Protein 1XQR (pdb70)

CATH classification: 1.25.10.10

Secondary structure (DSSP, 8-state):
---HHHHH--HHHHHHH----S--HHHHHHHHHHHHHHHHHHHHHHT--HHHHHHHTT--HIIIIITT-SSHHHHHHHHHHHHHHHTT-HHHHHHHHHTTHHHHHHHHHHH-S-HHHHHHHHHHHHHHHTT-HHHHHHHHHTTHHHH-----S-HHHHHHHHHHHHHHHHH-GGGHHHHH---HHHHHHHTS--STHHHHHHHHHHHHHTT-HHHHHHHH-GGG-HHHHHHHHHHHHTT-GGGHHHHHHHHHHHHHH--/---HHHHH--HHHHHHH----S--HHHHHHHHHHHHHHHHHHHHHHT--HHHHHHHTT--HIIIIITT-SSHHHHHHHHHHHHHHHTT-HHHHHHHHHTTHHHHHHHHHHH-S-HHHHHHHHHHHHHHHTT-HHHHHHHHHTTHHHH-----S-HHHHHHHHHHHHHHHHH-GGGHHHHH---HHHHHHHTS---THHHHHHHHHHHHHTT-HHHHHHHH-GGG-HHHHHHHHHHHHTT-GGGHHHHHHHHHHHHHHH-

B-factor: mean 32.52, std 9.52, range [18.49, 76.4]

Radius of gyration: 27.85 Å; Cα contacts (8 Å, |Δi|>4): 616; chains: 2; bounding box: 48×61×84 Å

InterPro domains:
  IPR011989 Armadillo-like helical [G3DSA:1.25.10.10] (84-359)
  IPR013918 Nucleotide exchange factor Fes1 [PF08609] (45-139)
  IPR016024 Armadillo-type fold [SSF48371] (91-350)
  IPR050693 SIL1/FES1/HPBP1 [PTHR19316] (40-348)

Organism: Homo sapiens (NCBI:txid9606)

Sequence (518 aa):
RGQRGEVEQKSCLRVLSQPPPTAGEAEQAADQQEREGALELLADLCENDNAADFCQLSGHLLVGRYLEAGAAGLRWRAAQLIGTCSQNVAAIQEQVLGLGALRKLLRLLDRDACDTVRVKALFAISCLVREQEAGLLQFLRLDGFSVLRAQQQVQKLKVKSAFLLQNLLVGHPEHKGTLCSGVQQLVALVRTEHSPFHEHVLGALCSLVTDFPQGVRECREPELGLEELLRHRCQLLQQHEEYQEELEFCEKLLQTCFSRGQRGEVEQKSCLRVLSQPPPTAGEAEQAADQQEREGALELLADLCENDNAADFCQLSGHLLVGRYLEAGAAGLRWRAAQLIGTCSQNVAAIQEQVLGLGALRKLLRLLDRDACDTVRVKALFAISCLVREQEAGLLQFLRLDGFSVLRAQQQVQKLKVKSAFLLQNLLVGHPEHKGTLCSGVQQLVALVRTEHSPFHEHVLGALCSLVTDFPQGVRECREPELGLEELLRHRCQLLQQHEEYQEELEFCEKLLQTCFS

Solvent-accessible surface area: 24172 Å² total

Nearest PDB structures (foldseek):
  8y0p-assembly1_A  TM=7.579E-01  e=6.430E-05  Homo sapiens
  3ifq-assembly1_A  TM=7.515E-01  e=1.073E-04  Homo sapiens
  1g3j-assembly2_C  TM=7.248E-01  e=1.168E-04  Homo sapiens
  1g3j-assembly1_A  TM=7.384E-01  e=1.272E-04  Homo sapiens
  8ru3-assembly1_A  TM=6.349E-01  e=2.860E-04  Homo sapiens

Structure (mmCIF, N/CA/C/O backbone):
data_1XQR
#
_entry.id   1XQR
#
_cell.length_a   76.680
_cell.length_b   84.286
_cell.length_c   89.945
_cell.angle_alpha   90.00
_cell.angle_beta   96.00
_cell.angle_gamma   90.00
#
_symmetry.space_group_name_H-M   'C 1 2 1'
#
loop_
_entity.id
_entity.type
_entity.pdbx_description
1 polymer 'HspBP1 protein'
2 water water
#
loop_
_atom_site.group_PDB
_atom_site.id
_atom_site.type_symbol
_atom_site.label_atom_id
_atom_site.label_alt_id
_atom_site.label_comp_id
_atom_site.label_asym_id
_atom_site.label_entity_id
_atom_site.label_seq_id
_atom_site.pdbx_PDB_ins_code
_atom_site.Cartn_x
_atom_site.Cartn_y
_atom_site.Cartn_z
_atom_site.occupancy
_atom_site.B_iso_or_equiv
_atom_site.auth_seq_id
_atom_site.auth_comp_id
_atom_site.auth_asym_id
_atom_site.auth_atom_id
_atom_site.pdbx_PDB_model_num
ATOM 9 N N . ARG A 1 21 ? 38.862 10.974 -58.697 1.00 54.42 84 ARG A N 1
ATOM 10 C CA . ARG A 1 21 ? 39.578 10.402 -57.565 1.00 53.54 84 ARG A CA 1
ATOM 11 C C . ARG A 1 21 ? 38.937 9.154 -57.001 1.00 52.52 84 ARG A C 1
ATOM 12 O O . ARG A 1 21 ? 39.625 8.340 -56.395 1.00 52.27 84 ARG A O 1
ATOM 14 N N . GLY A 1 22 ? 37.623 9.016 -57.171 1.00 51.30 85 GLY A N 1
ATOM 15 C CA . GLY A 1 22 ? 36.881 7.876 -56.653 1.00 50.29 85 GLY A CA 1
ATOM 16 C C . GLY A 1 22 ? 37.131 6.626 -57.493 1.00 49.47 85 GLY A C 1
ATOM 17 O O . GLY A 1 22 ? 37.637 6.707 -58.609 1.00 48.98 85 GLY A O 1
ATOM 18 N N . GLN A 1 23 ? 36.795 5.467 -56.936 1.00 48.68 86 GLN A N 1
ATOM 19 C CA . GLN A 1 23 ? 36.881 4.195 -57.656 1.00 48.36 86 GLN A CA 1
ATOM 20 C C . GLN A 1 23 ? 35.754 4.139 -58.689 1.00 46.71 86 GLN A C 1
ATOM 21 O O . GLN A 1 23 ? 34.781 4.870 -58.570 1.00 45.03 86 GLN A O 1
ATOM 27 N N . ARG A 1 24 ? 35.896 3.259 -59.685 1.00 45.31 87 ARG A N 1
ATOM 28 C CA . ARG A 1 24 ? 35.008 3.222 -60.853 1.00 43.95 87 ARG A CA 1
ATOM 29 C C . ARG A 1 24 ? 33.543 3.013 -60.472 1.00 42.27 87 ARG A C 1
ATOM 30 O O . ARG A 1 24 ? 32.667 3.686 -60.993 1.00 41.56 87 ARG A O 1
ATOM 32 N N . GLY A 1 25 ? 33.300 2.090 -59.544 1.00 40.18 88 GLY A N 1
ATOM 33 C CA . GLY A 1 25 ? 31.963 1.776 -59.054 1.00 38.51 88 GLY A CA 1
ATOM 34 C C . GLY A 1 25 ? 31.295 2.948 -58.318 1.00 36.60 88 GLY A C 1
ATOM 35 O O . GLY A 1 25 ? 30.082 3.140 -58.382 1.00 34.13 88 GLY A O 1
ATOM 36 N N . GLU A 1 26 ? 32.095 3.701 -57.587 1.00 34.35 89 GLU A N 1
ATOM 37 C CA . GLU A 1 26 ? 31.593 4.854 -56.863 1.00 33.14 89 GLU A CA 1
ATOM 38 C C . GLU A 1 26 ? 31.231 5.968 -57.848 1.00 31.82 89 GLU A C 1
ATOM 39 O O . GLU A 1 26 ? 30.191 6.603 -57.714 1.00 30.63 89 GLU A O 1
ATOM 45 N N . VAL A 1 27 ? 32.063 6.168 -58.868 1.00 30.99 90 VAL A N 1
ATOM 46 C CA . VAL A 1 27 ? 31.806 7.172 -59.881 1.00 30.10 90 VAL A CA 1
ATOM 47 C C . VAL A 1 27 ? 30.515 6.886 -60.648 1.00 30.07 90 VAL A C 1
ATOM 48 O O . VAL A 1 27 ? 29.708 7.790 -60.879 1.00 28.44 90 VAL A O 1
ATOM 52 N N . GLU A 1 28 ? 30.296 5.633 -61.022 1.00 29.76 91 GLU A N 1
ATOM 53 C CA . GLU A 1 28 ? 29.051 5.241 -61.705 1.00 29.69 91 GLU A CA 1
ATOM 54 C C . GLU A 1 28 ? 27.792 5.421 -60.864 1.00 28.99 91 GLU A C 1
ATOM 55 O O . GLU A 1 28 ? 26.743 5.800 -61.407 1.00 28.51 91 GLU A O 1
ATOM 61 N N . GLN A 1 29 ? 27.862 5.062 -59.568 1.00 27.50 92 GLN A N 1
ATOM 62 C CA . GLN A 1 29 ? 26.786 5.355 -58.660 1.00 26.74 92 GLN A CA 1
ATOM 63 C C . GLN A 1 29 ? 26.539 6.878 -58.705 1.00 26.43 92 GLN A C 1
ATOM 64 O O . GLN A 1 29 ? 25.418 7.321 -58.869 1.00 24.87 92 GLN A O 1
ATOM 78 N N . LYS A 1 31 ? 27.346 9.170 -60.877 1.00 24.46 94 LYS A N 1
ATOM 79 C CA . LYS A 1 31 ? 26.799 9.682 -62.112 1.00 25.77 94 LYS A CA 1
ATOM 80 C C . LYS A 1 31 ? 25.323 9.310 -62.251 1.00 24.34 94 LYS A C 1
ATOM 81 O O . LYS A 1 31 ? 24.537 10.117 -62.662 1.00 23.65 94 LYS A O 1
ATOM 87 N N . SER A 1 32 ? 24.948 8.093 -61.875 1.00 24.28 95 SER A N 1
ATOM 88 C CA . SER A 1 32 ? 23.542 7.660 -61.962 1.00 23.88 95 SER A CA 1
ATOM 89 C C . SER A 1 32 ? 22.660 8.470 -61.069 1.00 23.26 95 SER A C 1
ATOM 90 O O . SER A 1 32 ? 21.519 8.774 -61.417 1.00 22.91 95 SER A O 1
ATOM 93 N N . CYS A 1 33 ? 23.154 8.764 -59.866 1.00 23.25 96 CYS A N 1
ATOM 94 C CA . CYS A 1 33 ? 22.423 9.599 -58.934 1.00 22.96 96 CYS A CA 1
ATOM 95 C C . CYS A 1 33 ? 22.215 11.018 -59.498 1.00 23.15 96 CYS A C 1
ATOM 96 O O . CYS A 1 33 ? 21.111 11.573 -59.452 1.00 20.60 96 CYS A O 1
ATOM 99 N N . LEU A 1 34 ? 23.289 11.600 -60.031 1.00 23.61 97 LEU A N 1
ATOM 100 C CA . LEU A 1 34 ? 23.241 12.939 -60.643 1.00 25.06 97 LEU A CA 1
ATOM 101 C C . LEU A 1 34 ? 22.271 12.973 -61.818 1.00 25.88 97 LEU A C 1
ATOM 102 O O . LEU A 1 34 ? 21.558 13.956 -61.970 1.00 24.49 97 LEU A O 1
ATOM 107 N N . ARG A 1 35 ? 22.171 11.863 -62.565 1.00 26.61 98 ARG A N 1
ATOM 108 C CA . ARG A 1 35 ? 21.194 11.759 -63.666 1.00 27.85 98 ARG A CA 1
ATOM 109 C C . ARG A 1 35 ? 19.770 11.820 -63.135 1.00 27.06 98 ARG A C 1
ATOM 110 O O . ARG A 1 35 ? 18.955 12.540 -63.700 1.00 27.83 98 ARG A O 1
ATOM 118 N N . VAL A 1 36 ? 19.460 11.089 -62.066 1.00 26.33 99 VAL A N 1
ATOM 119 C CA . VAL A 1 36 ? 18.102 11.164 -61.484 1.00 25.72 99 VAL A CA 1
ATOM 120 C C . VAL A 1 36 ? 17.750 12.591 -61.053 1.00 25.47 99 VAL A C 1
ATOM 121 O O . VAL A 1 36 ? 16.668 13.100 -61.330 1.00 26.44 99 VAL A O 1
ATOM 125 N N . LEU A 1 37 ? 18.677 13.222 -60.372 1.00 24.91 100 LEU A N 1
ATOM 126 C CA . LEU A 1 37 ? 18.518 14.533 -59.785 1.00 25.01 100 LEU A CA 1
ATOM 127 C C . LEU A 1 37 ? 18.476 15.658 -60.802 1.00 26.64 100 LEU A C 1
ATOM 128 O O . LEU A 1 37 ? 17.889 16.712 -60.571 1.00 27.94 100 LEU A O 1
ATOM 133 N N . SER A 1 38 ? 19.117 15.425 -61.924 1.00 28.27 101 SER A N 1
ATOM 134 C CA . SER A 1 38 ? 19.165 16.352 -63.032 1.00 30.25 101 SER A CA 1
ATOM 135 C C . SER A 1 38 ? 17.872 16.304 -63.888 1.00 31.57 101 SER A C 1
ATOM 136 O O . SER A 1 38 ? 17.607 17.215 -64.617 1.00 32.21 101 SER A O 1
ATOM 139 N N . GLN A 1 39 ? 17.034 15.281 -63.762 1.00 33.90 102 GLN A N 1
ATOM 140 C CA . GLN A 1 39 ? 15.770 15.222 -64.530 1.00 35.47 102 GLN A CA 1
ATOM 141 C C . GLN A 1 39 ? 14.762 16.295 -64.138 1.00 38.13 102 GLN A C 1
ATOM 142 O O . GLN A 1 39 ? 14.710 16.669 -63.004 1.00 37.46 102 GLN A O 1
ATOM 148 N N . PRO A 1 40 ? 13.919 16.764 -65.058 1.00 42.44 103 PRO A N 1
ATOM 149 C CA . PRO A 1 40 ? 12.897 17.752 -64.694 1.00 45.58 103 PRO A CA 1
ATOM 150 C C . PRO A 1 40 ? 11.868 17.175 -63.735 1.00 48.84 103 PRO A C 1
ATOM 151 O O . PRO A 1 40 ? 11.612 15.975 -63.828 1.00 48.10 103 PRO A O 1
ATOM 163 N N . PRO A 1 42 ? 8.295 16.067 -62.757 1.00 63.11 105 PRO A N 1
ATOM 164 C CA . PRO A 1 42 ? 7.299 15.534 -63.705 1.00 65.42 105 PRO A CA 1
ATOM 165 C C . PRO A 1 42 ? 6.350 16.652 -64.223 1.00 67.86 105 PRO A C 1
ATOM 166 O O . PRO A 1 42 ? 5.625 17.233 -63.393 1.00 67.90 105 PRO A O 1
ATOM 170 N N . PRO A 1 43 ? 6.368 16.948 -65.540 1.00 70.48 106 PRO A N 1
ATOM 171 C CA . PRO A 1 43 ? 5.801 18.215 -66.075 1.00 71.87 106 PRO A CA 1
ATOM 172 C C . PRO A 1 43 ? 4.326 18.460 -65.691 1.00 73.14 106 PRO A C 1
ATOM 173 O O . PRO A 1 43 ? 3.996 19.516 -65.132 1.00 73.22 106 PRO A O 1
ATOM 177 N N . THR A 1 44 ? 3.468 17.492 -66.027 1.00 74.54 107 THR A N 1
ATOM 178 C CA . THR A 1 44 ? 2.125 17.354 -65.455 1.00 75.36 107 THR A CA 1
ATOM 179 C C . THR A 1 44 ? 2.080 15.977 -64.788 1.00 75.66 107 THR A C 1
ATOM 180 O O . THR A 1 44 ? 2.323 14.952 -65.445 1.00 75.87 107 THR A O 1
ATOM 184 N N . ALA A 1 45 ? 1.799 15.957 -63.486 1.00 75.84 108 ALA A N 1
ATOM 185 C CA . ALA A 1 45 ? 1.739 14.705 -62.733 1.00 75.72 108 ALA A CA 1
ATOM 186 C C . ALA A 1 45 ? 0.563 14.673 -61.763 1.00 75.39 108 ALA A C 1
ATOM 187 O O . ALA A 1 45 ? 0.082 15.719 -61.320 1.00 75.52 108 ALA A O 1
ATOM 189 N N . GLY A 1 46 ? 0.110 13.455 -61.456 1.00 74.73 109 GLY A N 1
ATOM 190 C CA . GLY A 1 46 ? -0.828 13.206 -60.378 1.00 74.11 109 GLY A CA 1
ATOM 191 C C . GLY A 1 46 ? -0.097 12.930 -59.072 1.00 73.53 109 GLY A C 1
ATOM 192 O O . GLY A 1 46 ? 1.114 13.164 -58.961 1.00 73.71 109 GLY A O 1
ATOM 193 N N . GLU A 1 47 ? -0.835 12.414 -58.089 1.00 72.47 110 GLU A N 1
ATOM 194 C CA . GLU A 1 47 ? -0.315 12.210 -56.733 1.00 71.47 110 GLU A CA 1
ATOM 195 C C . GLU A 1 47 ? 0.703 11.059 -56.623 1.00 69.97 110 GLU A C 1
ATOM 196 O O . GLU A 1 47 ? 1.760 11.219 -55.999 1.00 70.29 110 GLU A O 1
ATOM 202 N N . ALA A 1 48 ? 0.395 9.913 -57.227 1.00 67.66 111 ALA A N 1
ATOM 203 C CA . ALA A 1 48 ? 1.228 8.718 -57.075 1.00 65.76 111 ALA A CA 1
ATOM 204 C C . ALA A 1 48 ? 2.594 8.873 -57.741 1.00 63.66 111 ALA A C 1
ATOM 205 O O . ALA A 1 48 ? 3.580 8.334 -57.250 1.00 63.22 111 ALA A O 1
ATOM 207 N N . GLU A 1 49 ? 2.627 9.590 -58.864 1.00 61.36 112 GLU A N 1
ATOM 208 C CA . GLU A 1 49 ? 3.852 9.805 -59.645 1.00 59.70 112 GLU A CA 1
ATOM 209 C C . GLU A 1 49 ? 4.755 10.913 -59.072 1.00 57.42 112 GLU A C 1
ATOM 210 O O . GLU A 1 49 ? 5.954 10.870 -59.255 1.00 56.92 112 GLU A O 1
ATOM 212 N N . GLN A 1 50 ? 4.171 11.915 -58.430 1.00 55.05 113 GLN A N 1
ATOM 213 C CA . GLN A 1 50 ? 4.946 12.932 -57.712 1.00 53.65 113 GLN A CA 1
ATOM 214 C C . GLN A 1 50 ? 5.686 12.261 -56.542 1.00 50.75 113 GLN A C 1
ATOM 215 O O . GLN A 1 50 ? 6.901 12.353 -56.450 1.00 50.17 113 GLN A O 1
ATOM 221 N N . ALA A 1 51 ? 4.947 11.571 -55.681 1.00 47.77 114 ALA A N 1
ATOM 222 C CA . ALA A 1 51 ? 5.514 10.859 -54.550 1.00 45.73 114 ALA A CA 1
ATOM 223 C C . ALA A 1 51 ? 6.613 9.894 -54.976 1.00 43.68 114 ALA A C 1
ATOM 224 O O . ALA A 1 51 ? 7.692 9.888 -54.408 1.00 43.19 114 ALA A O 1
ATOM 226 N N . ALA A 1 52 ? 6.340 9.067 -55.970 1.00 40.80 115 ALA A N 1
ATOM 227 C CA . ALA A 1 52 ? 7.322 8.091 -56.424 1.00 39.10 115 ALA A CA 1
ATOM 228 C C . ALA A 1 52 ? 8.592 8.775 -56.921 1.00 36.43 115 ALA A C 1
ATOM 229 O O . ALA A 1 52 ? 9.681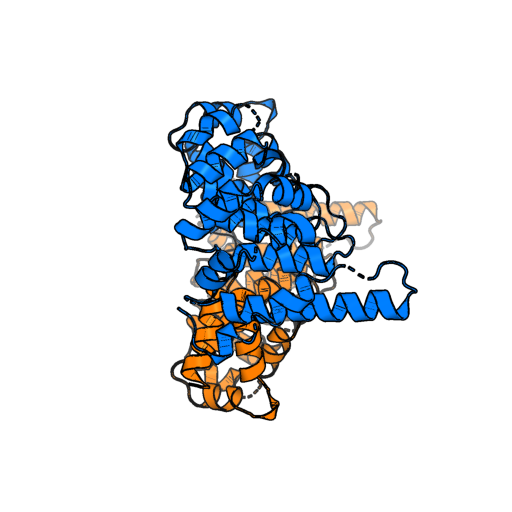 8.392 -56.544 1.00 35.03 115 ALA A O 1
ATOM 231 N N . ASP A 1 53 ? 8.433 9.806 -57.741 1.00 33.98 116 ASP A N 1
ATOM 232 C CA . ASP A 1 53 ? 9.553 10.646 -58.214 1.00 32.71 116 ASP A CA 1
ATOM 233 C C . ASP A 1 53 ? 10.391 11.302 -57.089 1.00 31.00 116 ASP A C 1
ATOM 234 O O . ASP A 1 53 ? 11.634 11.428 -57.167 1.00 30.48 116 ASP A O 1
ATOM 239 N N . GLN A 1 54 ? 9.710 11.738 -56.059 1.00 29.97 117 GLN A N 1
ATOM 240 C CA . GLN A 1 54 ? 10.333 12.378 -54.920 1.00 29.85 117 GLN A CA 1
ATOM 241 C C . GLN A 1 54 ? 11.183 11.386 -54.159 1.00 29.49 117 GLN A C 1
ATOM 242 O O . GLN A 1 54 ? 12.305 11.689 -53.800 1.00 27.81 117 GLN A O 1
ATOM 248 N N . GLN A 1 55 ? 10.633 10.200 -53.933 1.00 30.04 118 GLN A N 1
ATOM 249 C CA . GLN A 1 55 ? 11.353 9.090 -53.328 1.00 31.32 118 GLN A CA 1
ATOM 250 C C . GLN A 1 55 ? 12.629 8.760 -54.081 1.00 30.42 118 GLN A C 1
ATOM 251 O O . GLN A 1 55 ? 13.648 8.477 -53.443 1.00 29.61 118 GLN A O 1
ATOM 257 N N . GLU A 1 56 ? 12.576 8.804 -55.414 1.00 29.56 119 GLU A N 1
ATOM 258 C CA . GLU A 1 56 ? 13.718 8.412 -56.260 1.00 29.42 119 GLU A CA 1
ATOM 259 C C . GLU A 1 56 ? 14.820 9.432 -55.968 1.00 27.40 119 GLU A C 1
ATOM 260 O O . GLU A 1 56 ? 15.971 9.086 -55.835 1.00 25.84 119 GLU A O 1
ATOM 266 N N . ARG A 1 57 ? 14.435 10.708 -55.866 1.00 25.07 120 ARG A N 1
ATOM 267 C CA . ARG A 1 57 ? 15.374 11.798 -55.681 1.00 25.35 120 ARG A CA 1
ATOM 268 C C . ARG A 1 57 ? 15.950 11.795 -54.274 1.00 25.26 120 ARG A C 1
ATOM 269 O O . ARG A 1 57 ? 17.133 12.023 -54.081 1.00 25.56 120 ARG A O 1
ATOM 277 N N . GLU A 1 58 ? 15.111 11.560 -53.266 1.00 25.76 121 GLU A N 1
ATOM 278 C CA . GLU A 1 58 ? 15.552 11.396 -51.905 1.00 25.82 121 GLU A CA 1
ATOM 279 C C . GLU A 1 58 ? 16.575 10.272 -51.806 1.00 25.74 121 GLU A C 1
ATOM 280 O O . GLU A 1 58 ? 17.611 10.441 -51.198 1.00 25.39 121 GLU A O 1
ATOM 286 N N . GLY A 1 59 ? 16.310 9.152 -52.465 1.00 26.14 122 GLY A N 1
ATOM 287 C CA . GLY A 1 59 ? 17.231 8.038 -52.527 1.00 25.16 122 GLY A CA 1
ATOM 288 C C . GLY A 1 59 ? 18.520 8.405 -53.238 1.00 25.95 122 GLY A C 1
ATOM 289 O O . GLY A 1 59 ? 19.590 8.005 -52.776 1.00 26.59 122 GLY A O 1
ATOM 290 N N . ALA A 1 60 ? 18.483 9.192 -54.318 1.00 24.49 123 ALA A N 1
ATOM 291 C CA . ALA A 1 60 ? 19.751 9.577 -54.919 1.00 23.88 123 ALA A CA 1
ATOM 292 C C . ALA A 1 60 ? 20.549 10.481 -53.988 1.00 23.05 123 ALA A C 1
ATOM 293 O O . ALA A 1 60 ? 21.749 10.382 -53.903 1.00 22.43 123 ALA A O 1
ATOM 295 N N . LEU A 1 61 ? 19.882 11.355 -53.277 1.00 23.83 124 LEU A N 1
ATOM 296 C CA . LEU A 1 61 ? 20.581 12.247 -52.336 1.00 24.41 124 LEU A CA 1
ATOM 297 C C . LEU A 1 61 ? 21.312 11.478 -51.207 1.00 24.93 124 LEU A C 1
ATOM 298 O O . LEU A 1 61 ? 22.459 11.825 -50.818 1.00 24.68 124 LEU A O 1
ATOM 303 N N . GLU A 1 62 ? 20.684 10.424 -50.724 1.00 26.16 125 GLU A N 1
ATOM 304 C CA . GLU A 1 62 ? 21.254 9.623 -49.633 1.00 28.56 125 GLU A CA 1
ATOM 305 C C . GLU A 1 62 ? 22.463 8.829 -50.072 1.00 28.87 125 GLU A C 1
ATOM 306 O O . GLU A 1 62 ? 23.405 8.690 -49.298 1.00 28.83 125 GLU A O 1
ATOM 312 N N . LEU A 1 63 ? 22.434 8.346 -51.317 1.00 28.39 126 LEU A N 1
ATOM 313 C CA . LEU A 1 63 ? 23.501 7.529 -51.861 1.00 28.70 126 LEU A CA 1
ATOM 314 C C . LEU A 1 63 ? 24.712 8.417 -52.089 1.00 28.51 126 LEU A C 1
ATOM 315 O O . LEU A 1 63 ? 25.818 8.019 -51.784 1.00 28.08 126 LEU A O 1
ATOM 320 N N . LEU A 1 64 ? 24.491 9.631 -52.600 1.00 27.74 127 LEU A N 1
ATOM 321 C CA . LEU A 1 64 ? 25.558 10.589 -52.774 1.00 27.94 127 LEU A CA 1
ATOM 322 C C . LEU A 1 64 ? 26.158 10.980 -51.416 1.00 28.16 127 LEU A C 1
ATOM 323 O O . LEU A 1 64 ? 27.352 11.078 -51.316 1.00 28.38 127 LEU A O 1
ATOM 328 N N . ALA A 1 65 ? 25.350 11.196 -50.393 1.00 29.25 128 ALA A N 1
ATOM 329 C CA . ALA A 1 65 ? 25.885 11.486 -49.047 1.00 30.93 128 ALA A CA 1
ATOM 330 C C . ALA A 1 65 ? 26.748 10.350 -48.513 1.00 31.86 128 ALA A C 1
ATOM 331 O O . ALA A 1 65 ? 27.809 10.617 -47.981 1.00 34.14 128 ALA A O 1
ATOM 333 N N . ASP A 1 66 ? 26.308 9.107 -48.640 1.00 33.23 129 ASP A N 1
ATOM 334 C CA . ASP A 1 66 ? 27.126 7.947 -48.210 1.00 34.90 129 ASP A CA 1
ATOM 335 C C . ASP A 1 66 ? 28.506 8.035 -48.838 1.00 34.64 129 ASP A C 1
ATOM 336 O O . ASP A 1 66 ? 29.511 7.976 -48.137 1.00 35.93 129 ASP A O 1
ATOM 341 N N . LEU A 1 67 ? 28.532 8.249 -50.150 1.00 34.00 130 LEU A N 1
ATOM 342 C CA . LEU A 1 67 ? 29.771 8.448 -50.933 1.00 33.59 130 LEU A CA 1
ATOM 343 C C . LEU A 1 67 ? 30.600 9.708 -50.552 1.00 32.68 130 LEU A C 1
ATOM 344 O O . LEU A 1 67 ? 31.828 9.685 -50.472 1.00 30.97 130 LEU A O 1
ATOM 349 N N . CYS A 1 68 ? 29.920 10.810 -50.318 1.00 32.76 131 CYS A N 1
ATOM 350 C CA . CYS A 1 68 ? 30.595 12.083 -50.101 1.00 33.50 131 CYS A CA 1
ATOM 351 C C . CYS A 1 68 ? 31.165 12.248 -48.679 1.00 35.67 131 CYS A C 1
ATOM 352 O O . CYS A 1 68 ? 31.879 13.203 -48.422 1.00 35.67 131 CYS A O 1
ATOM 355 N N . GLU A 1 69 ? 30.872 11.311 -47.781 1.00 38.58 132 GLU A N 1
ATOM 356 C CA . GLU A 1 69 ? 31.574 11.220 -46.504 1.00 41.31 132 GLU A CA 1
ATOM 357 C C . GLU A 1 69 ? 33.080 11.131 -46.744 1.00 42.08 132 GLU A C 1
ATOM 358 O O . GLU A 1 69 ? 33.863 11.666 -45.961 1.00 42.13 132 GLU A O 1
ATOM 364 N N . ASN A 1 70 ? 33.462 10.453 -47.833 1.00 42.93 133 ASN A N 1
ATOM 365 C CA . ASN A 1 70 ? 34.860 10.369 -48.287 1.00 43.59 133 ASN A CA 1
ATOM 366 C C . ASN A 1 70 ? 35.302 11.572 -49.145 1.00 44.10 133 ASN A C 1
ATOM 367 O O . ASN A 1 70 ? 34.716 11.869 -50.176 1.00 42.47 133 ASN A O 1
ATOM 380 N N . ASP A 1 72 ? 37.660 12.256 -51.283 1.00 42.23 135 ASP A N 1
ATOM 381 C CA . ASP A 1 72 ? 37.884 12.056 -52.722 1.00 41.06 135 ASP A CA 1
ATOM 382 C C . ASP A 1 72 ? 36.579 12.139 -53.545 1.00 37.77 135 ASP A C 1
ATOM 383 O O . ASP A 1 72 ? 36.494 12.847 -54.527 1.00 37.00 135 ASP A O 1
ATOM 388 N N . ASN A 1 73 ? 35.561 11.441 -53.097 1.00 35.19 136 ASN A N 1
ATOM 389 C CA . ASN A 1 73 ? 34.290 11.421 -53.787 1.00 34.21 136 ASN A CA 1
ATOM 390 C C . ASN A 1 73 ? 33.623 12.789 -53.812 1.00 32.66 136 ASN A C 1
ATOM 391 O O . ASN A 1 73 ? 33.023 13.166 -54.797 1.00 31.70 136 ASN A O 1
ATOM 396 N N . ALA A 1 74 ? 33.778 13.530 -52.725 1.00 31.67 137 ALA A N 1
ATOM 397 C CA . ALA A 1 74 ? 33.131 14.816 -52.572 1.00 31.99 137 ALA A CA 1
ATOM 398 C C . ALA A 1 74 ? 33.724 15.758 -53.549 1.00 32.13 137 ALA A C 1
ATOM 399 O O . ALA A 1 74 ? 33.013 16.601 -54.089 1.00 31.65 137 ALA A O 1
ATOM 401 N N . ALA A 1 75 ? 35.032 15.622 -53.780 1.00 32.72 138 ALA A N 1
ATOM 402 C CA . ALA A 1 75 ? 35.713 16.442 -54.783 1.00 33.22 138 ALA A CA 1
ATOM 403 C C . ALA A 1 75 ? 35.229 16.088 -56.165 1.00 32.29 138 ALA A C 1
ATOM 404 O O . ALA A 1 75 ? 35.083 16.971 -56.986 1.00 32.64 138 ALA A O 1
ATOM 406 N N . ASP A 1 76 ? 34.973 14.807 -56.443 1.00 32.07 139 ASP A N 1
ATOM 407 C CA . ASP A 1 76 ? 34.406 14.436 -57.750 1.00 31.97 139 ASP A CA 1
ATOM 408 C C . ASP A 1 76 ? 33.026 15.047 -57.905 1.00 31.81 139 ASP A C 1
ATOM 409 O O . ASP A 1 76 ? 32.675 15.501 -58.972 1.00 31.68 139 ASP A O 1
ATOM 414 N N . PHE A 1 77 ? 32.227 14.962 -56.843 1.00 30.80 140 PHE A N 1
ATOM 415 C CA . PHE A 1 77 ? 30.891 15.536 -56.834 1.00 31.24 140 PHE A CA 1
ATOM 416 C C . PHE A 1 77 ? 30.942 16.977 -57.322 1.00 31.63 140 PHE A C 1
ATOM 417 O O . PHE A 1 77 ? 30.209 17.343 -58.223 1.00 30.49 140 PHE A O 1
ATOM 425 N N . CYS A 1 78 ? 31.865 17.762 -56.777 1.00 33.14 141 CYS A N 1
ATOM 426 C CA . CYS A 1 78 ? 32.003 19.171 -57.148 1.00 34.93 141 CYS A CA 1
ATOM 427 C C . CYS A 1 78 ? 32.391 19.309 -58.603 1.00 35.81 141 CYS A C 1
ATOM 428 O O . CYS A 1 78 ? 31.835 20.103 -59.345 1.00 36.38 141 CYS A O 1
ATOM 431 N N . GLN A 1 79 ? 33.315 18.470 -59.029 1.00 37.40 142 GLN A N 1
ATOM 432 C CA . GLN A 1 79 ? 33.768 18.478 -60.393 1.00 37.79 142 GLN A CA 1
ATOM 433 C C . GLN A 1 79 ? 32.682 18.126 -61.404 1.00 36.85 142 GLN A C 1
ATOM 434 O O . GLN A 1 79 ? 32.738 18.588 -62.544 1.00 36.96 142 GLN A O 1
ATOM 440 N N . LEU A 1 80 ? 31.681 17.343 -60.990 1.00 35.60 143 LEU A N 1
ATOM 441 C CA . LEU A 1 80 ? 30.564 16.987 -61.869 1.00 34.11 143 LEU A CA 1
ATOM 442 C C . LEU A 1 80 ? 29.435 18.049 -61.811 1.00 33.89 143 LEU A C 1
ATOM 443 O O . LEU A 1 80 ? 28.346 17.829 -62.329 1.00 33.87 143 LEU A O 1
ATOM 448 N N . SER A 1 81 ? 29.731 19.219 -61.237 1.00 33.55 144 SER A N 1
ATOM 449 C CA . SER A 1 81 ? 28.755 20.303 -61.008 1.00 33.15 144 SER A CA 1
ATOM 450 C C . SER A 1 81 ? 27.640 19.936 -60.027 1.00 31.96 144 SER A C 1
ATOM 451 O O . SER A 1 81 ? 26.604 20.514 -60.042 1.00 31.91 144 SER A O 1
ATOM 454 N N . GLY A 1 82 ? 27.859 18.975 -59.156 1.00 31.05 145 GLY A N 1
ATOM 455 C CA . GLY A 1 82 ? 26.830 18.596 -58.206 1.00 30.45 145 GLY A CA 1
ATOM 456 C C . GLY A 1 82 ? 26.440 19.673 -57.209 1.00 28.82 145 GLY A C 1
ATOM 457 O O . GLY A 1 82 ? 25.303 19.794 -56.853 1.00 26.97 145 GLY A O 1
ATOM 466 N N . HIS A 1 84 ? 26.417 22.820 -57.897 1.00 27.91 147 HIS A N 1
ATOM 467 C CA . HIS A 1 84 ? 25.631 23.717 -58.736 1.00 27.99 147 HIS A CA 1
ATOM 468 C C . HIS A 1 84 ? 24.177 23.301 -58.751 1.00 26.82 147 HIS A C 1
ATOM 469 O O . HIS A 1 84 ? 23.299 24.133 -58.646 1.00 25.55 147 HIS A O 1
ATOM 476 N N . LEU A 1 85 ? 23.940 21.994 -58.823 1.00 26.07 148 LEU A N 1
ATOM 477 C CA . LEU A 1 85 ? 22.584 21.459 -58.862 1.00 24.84 148 LEU A CA 1
ATOM 478 C C . LEU A 1 85 ? 21.895 21.568 -57.502 1.00 24.71 148 LEU A C 1
ATOM 479 O O . LEU A 1 85 ? 20.727 21.890 -57.436 1.00 23.80 148 LEU A O 1
ATOM 484 N N . LEU A 1 86 ? 22.619 21.273 -56.427 1.00 23.00 149 LEU A N 1
ATOM 485 C CA . LEU A 1 86 ? 22.095 21.333 -55.097 1.00 24.15 149 LEU A CA 1
ATOM 486 C C . LEU A 1 86 ? 21.696 22.784 -54.668 1.00 25.42 149 LEU A C 1
ATOM 487 O O . LEU A 1 86 ? 20.610 23.043 -54.152 1.00 26.36 149 LEU A O 1
ATOM 492 N N . VAL A 1 87 ? 22.554 23.751 -54.928 1.00 26.95 150 VAL A N 1
ATOM 493 C CA . VAL A 1 87 ? 22.284 25.147 -54.569 1.00 27.06 150 VAL A CA 1
ATOM 494 C C . VAL A 1 87 ? 21.224 25.724 -55.448 1.00 28.15 150 VAL A C 1
ATOM 495 O O . VAL A 1 87 ? 20.231 26.284 -54.982 1.00 29.05 150 VAL A O 1
ATOM 499 N N . GLY A 1 88 ? 21.397 25.511 -56.736 1.00 29.03 151 GLY A N 1
ATOM 500 C CA . GLY A 1 88 ? 20.484 26.019 -57.737 1.00 29.22 151 GLY A CA 1
ATOM 501 C C . GLY A 1 88 ? 19.069 25.517 -57.715 1.00 28.63 151 GLY A C 1
ATOM 502 O O . GLY A 1 88 ? 18.181 26.287 -58.028 1.00 28.00 151 GLY A O 1
ATOM 503 N N . ARG A 1 89 ? 18.843 24.255 -57.350 1.00 28.45 152 ARG A N 1
ATOM 504 C CA . ARG A 1 89 ? 17.521 23.650 -57.476 1.00 28.27 152 ARG A CA 1
ATOM 505 C C . ARG A 1 89 ? 16.958 23.071 -56.193 1.00 28.47 152 ARG A C 1
ATOM 506 O O . ARG A 1 89 ? 15.776 23.220 -55.908 1.00 28.18 152 ARG A O 1
ATOM 514 N N . TYR A 1 90 ? 17.777 22.342 -55.441 1.00 27.96 153 TYR A N 1
ATOM 515 C CA . TYR A 1 90 ? 17.254 21.490 -54.370 1.00 26.67 153 TYR A CA 1
ATOM 516 C C . TYR A 1 90 ? 17.053 22.187 -53.022 1.00 26.03 153 TYR A C 1
ATOM 517 O O . TYR A 1 90 ? 16.245 21.762 -52.233 1.00 24.79 153 TYR A O 1
ATOM 526 N N . LEU A 1 91 ? 17.791 23.254 -52.757 1.00 25.25 154 LEU A N 1
ATOM 527 C CA . LEU A 1 91 ? 17.592 24.014 -51.525 1.00 25.18 154 LEU A CA 1
ATOM 528 C C . LEU A 1 91 ? 16.243 24.733 -51.479 1.00 26.06 154 LEU A C 1
ATOM 529 O O . LEU A 1 91 ? 15.705 25.006 -50.417 1.00 27.04 154 LEU A O 1
ATOM 534 N N . GLU A 1 92 ? 15.678 24.998 -52.629 1.00 27.58 155 GLU A N 1
ATOM 535 C CA . GLU A 1 92 ? 14.377 25.606 -52.742 1.00 28.58 155 GLU A CA 1
ATOM 536 C C . GLU A 1 92 ? 13.343 24.648 -53.339 1.00 28.84 155 GLU A C 1
ATOM 537 O O . GLU A 1 92 ? 12.326 25.077 -53.812 1.00 28.65 155 GLU A O 1
ATOM 543 N N . ALA A 1 93 ? 13.604 23.345 -53.275 1.00 29.50 156 ALA A N 1
ATOM 544 C CA . ALA A 1 93 ? 12.652 22.333 -53.712 1.00 29.41 156 ALA A CA 1
ATOM 545 C C . ALA A 1 93 ? 11.370 22.468 -52.912 1.00 29.72 156 ALA A C 1
ATOM 546 O O . ALA A 1 93 ? 11.411 22.805 -51.740 1.00 30.13 156 ALA A O 1
ATOM 548 N N . GLY A 1 94 ? 10.234 22.185 -53.548 1.00 30.09 157 GLY A N 1
ATOM 549 C CA . GLY A 1 94 ? 8.944 22.143 -52.881 1.00 29.36 157 GLY A CA 1
ATOM 550 C C . GLY A 1 94 ? 8.849 21.187 -51.693 1.00 29.21 157 GLY A C 1
ATOM 551 O O . GLY A 1 94 ? 8.139 21.467 -50.721 1.00 29.92 157 GLY A O 1
ATOM 552 N N . ALA A 1 95 ? 9.536 20.054 -51.755 1.00 27.97 158 ALA A N 1
ATOM 553 C CA . ALA A 1 95 ? 9.462 19.053 -50.693 1.00 27.61 158 ALA A CA 1
ATOM 554 C C . ALA A 1 95 ? 10.605 19.176 -49.665 1.00 27.63 158 ALA A C 1
ATOM 555 O O . ALA A 1 95 ? 11.813 19.199 -50.019 1.00 27.47 158 ALA A O 1
ATOM 557 N N . ALA A 1 96 ? 10.190 19.157 -48.407 1.00 26.90 159 ALA A N 1
ATOM 558 C CA . ALA A 1 96 ? 11.042 19.249 -47.248 1.00 26.93 159 ALA A CA 1
ATOM 559 C C . ALA A 1 96 ? 12.080 18.142 -47.185 1.00 27.14 159 ALA A C 1
ATOM 560 O O . ALA A 1 96 ? 13.240 18.383 -46.960 1.00 27.02 159 ALA A O 1
ATOM 562 N N . GLY A 1 97 ? 11.672 16.916 -47.460 1.00 27.64 160 GLY A N 1
ATOM 563 C CA . GLY A 1 97 ? 12.572 15.801 -47.576 1.00 26.12 160 GLY A CA 1
ATOM 564 C C . GLY A 1 97 ? 13.710 15.984 -48.565 1.00 25.87 160 GLY A C 1
ATOM 565 O O . GLY A 1 97 ? 14.787 15.495 -48.299 1.00 27.33 160 GLY A O 1
ATOM 566 N N . LEU A 1 98 ? 13.483 16.682 -49.677 1.00 25.23 161 LEU A N 1
ATOM 567 C CA . LEU A 1 98 ? 14.546 17.090 -50.589 1.00 24.71 161 LEU A CA 1
ATOM 568 C C . LEU A 1 98 ? 15.400 18.245 -50.071 1.00 23.96 161 LEU A C 1
ATOM 569 O O . LEU A 1 98 ? 16.617 18.221 -50.144 1.00 24.58 161 LEU A O 1
ATOM 574 N N . ARG A 1 99 ? 14.792 19.269 -49.521 1.00 24.02 162 ARG A N 1
ATOM 575 C CA . ARG A 1 99 ? 15.592 20.380 -49.047 1.00 23.27 162 ARG A CA 1
ATOM 576 C C . ARG A 1 99 ? 16.566 19.909 -47.956 1.00 23.55 162 ARG A C 1
ATOM 577 O O . ARG A 1 99 ? 17.735 20.302 -47.997 1.00 24.07 162 ARG A O 1
ATOM 585 N N . TRP A 1 100 ? 16.124 19.109 -46.981 1.00 22.72 163 TRP A N 1
ATOM 586 C CA . TRP A 1 100 ? 16.996 18.781 -45.851 1.00 22.71 163 TRP A CA 1
ATOM 587 C C . TRP A 1 100 ? 18.099 17.867 -46.268 1.00 22.67 163 TRP A C 1
ATOM 588 O O . TRP A 1 100 ? 19.237 18.004 -45.806 1.00 22.01 163 TRP A O 1
ATOM 599 N N . ARG A 1 101 ? 17.791 16.945 -47.152 1.00 22.20 164 ARG A N 1
ATOM 600 C CA . ARG A 1 101 ? 18.814 16.074 -47.667 1.00 22.22 164 ARG A CA 1
ATOM 601 C C . ARG A 1 101 ? 19.812 16.814 -48.546 1.00 22.28 164 ARG A C 1
ATOM 602 O O . ARG A 1 101 ? 20.991 16.479 -48.536 1.00 21.95 164 ARG A O 1
ATOM 610 N N . ALA A 1 102 ? 19.366 17.815 -49.312 1.00 22.18 165 ALA A N 1
ATOM 611 C CA . ALA A 1 102 ? 20.303 18.653 -50.084 1.00 21.18 165 ALA A CA 1
ATOM 612 C C . ALA A 1 102 ? 21.223 19.446 -49.111 1.00 22.22 165 ALA A C 1
ATOM 613 O O . ALA A 1 102 ? 22.428 19.452 -49.281 1.00 20.73 165 ALA A O 1
ATOM 615 N N . ALA A 1 103 ? 20.671 20.051 -48.064 1.00 22.35 166 ALA A N 1
ATOM 616 C CA . ALA A 1 103 ? 21.508 20.821 -47.118 1.00 23.00 166 ALA A CA 1
ATOM 617 C C . ALA A 1 103 ? 22.481 19.913 -46.409 1.00 23.75 166 ALA A C 1
ATOM 618 O O . ALA A 1 103 ? 23.568 20.328 -46.122 1.00 24.08 166 ALA A O 1
ATOM 620 N N . GLN A 1 104 ? 22.044 18.703 -46.049 1.00 23.66 167 GLN A N 1
ATOM 621 C CA . GLN A 1 104 ? 22.897 17.721 -45.424 1.00 25.07 167 GLN A CA 1
ATOM 622 C C . GLN A 1 104 ? 24.074 17.327 -46.309 1.00 23.80 167 GLN A C 1
ATOM 623 O O . GLN A 1 104 ? 25.202 17.226 -45.841 1.00 23.77 167 GLN A O 1
ATOM 629 N N . LEU A 1 105 ? 23.810 17.143 -47.587 1.00 22.44 168 LEU A N 1
ATOM 630 C CA . LEU A 1 105 ? 24.831 16.753 -48.528 1.00 23.24 168 LEU A CA 1
ATOM 631 C C . LEU A 1 105 ? 25.861 17.869 -48.653 1.00 22.96 168 LEU A C 1
ATOM 632 O O . LEU A 1 105 ? 27.057 17.593 -48.708 1.00 22.89 168 LEU A O 1
ATOM 637 N N . ILE A 1 106 ? 25.386 19.110 -48.742 1.00 22.79 169 ILE A N 1
ATOM 638 C CA . ILE A 1 106 ? 26.278 20.267 -48.750 1.00 23.66 169 ILE A CA 1
ATOM 639 C C . ILE A 1 106 ? 27.210 20.229 -47.576 1.00 22.85 169 ILE A C 1
ATOM 640 O O . ILE A 1 106 ? 28.384 20.373 -47.730 1.00 23.23 169 ILE A O 1
ATOM 645 N N . GLY A 1 107 ? 26.679 20.019 -46.388 1.00 24.31 170 GLY A N 1
ATOM 646 C CA . GLY A 1 107 ? 27.477 19.991 -45.184 1.00 24.64 170 GLY A CA 1
ATOM 647 C C . GLY A 1 107 ? 28.447 18.838 -45.214 1.00 24.81 170 GLY A C 1
ATOM 648 O O . GLY A 1 107 ? 29.621 19.005 -44.885 1.00 25.58 170 GLY A O 1
ATOM 649 N N . THR A 1 108 ? 28.009 17.688 -45.688 1.00 25.66 171 THR A N 1
ATOM 650 C CA . THR A 1 108 ? 28.898 16.512 -45.704 1.00 26.03 171 THR A CA 1
ATOM 651 C C . THR A 1 108 ? 30.101 16.755 -46.612 1.00 27.41 171 THR A C 1
ATOM 652 O O . THR A 1 108 ? 31.233 16.483 -46.253 1.00 26.40 171 THR A O 1
ATOM 656 N N . CYS A 1 109 ? 29.879 17.326 -47.785 1.00 29.50 172 CYS A N 1
ATOM 657 C CA . CYS A 1 109 ? 30.998 17.533 -48.714 1.00 29.25 172 CYS A CA 1
ATOM 658 C C . CYS A 1 109 ? 31.971 18.563 -48.230 1.00 29.33 172 CYS A C 1
ATOM 659 O O . CYS A 1 109 ? 33.152 18.486 -48.520 1.00 30.54 172 CYS A O 1
ATOM 662 N N . SER A 1 110 ? 31.488 19.537 -47.493 1.00 29.51 173 SER A N 1
ATOM 663 C CA . SER A 1 110 ? 32.285 20.687 -47.200 1.00 30.87 173 SER A CA 1
ATOM 664 C C . SER A 1 110 ? 32.972 20.629 -45.835 1.00 30.89 173 SER A C 1
ATOM 665 O O . SER A 1 110 ? 33.883 21.406 -45.596 1.00 30.35 173 SER A O 1
ATOM 668 N N . GLN A 1 111 ? 32.531 19.738 -44.954 1.00 31.67 174 GLN A N 1
ATOM 669 C CA . GLN A 1 111 ? 33.058 19.687 -43.599 1.00 33.91 174 GLN A CA 1
ATOM 670 C C . GLN A 1 111 ? 34.581 19.482 -43.662 1.00 34.53 174 GLN A C 1
ATOM 671 O O . GLN A 1 111 ? 35.057 18.529 -44.204 1.00 34.52 174 GLN A O 1
ATOM 677 N N . ASN A 1 112 ? 35.344 20.413 -43.148 1.00 37.15 175 ASN A N 1
ATOM 678 C CA . ASN A 1 112 ? 36.827 20.258 -43.106 1.00 39.13 175 ASN A CA 1
ATOM 679 C C . ASN A 1 112 ? 37.502 20.005 -44.469 1.00 39.20 175 ASN A C 1
ATOM 680 O O . ASN A 1 112 ? 38.492 19.274 -44.546 1.00 41.62 175 ASN A O 1
ATOM 685 N N . VAL A 1 113 ? 36.952 20.543 -45.548 1.00 38.25 176 VAL A N 1
ATOM 686 C CA . VAL A 1 113 ? 37.669 20.643 -46.814 1.00 37.16 176 VAL A CA 1
ATOM 687 C C . VAL A 1 113 ? 37.535 22.074 -47.288 1.00 35.37 176 VAL A C 1
ATOM 688 O O . VAL A 1 113 ? 36.504 22.476 -47.811 1.00 33.47 176 VAL A O 1
ATOM 692 N N . ALA A 1 114 ? 38.590 22.833 -47.069 1.00 33.86 177 ALA A N 1
ATOM 693 C CA . ALA A 1 114 ? 38.616 24.244 -47.348 1.00 33.50 177 ALA A CA 1
ATOM 694 C C . ALA A 1 114 ? 38.263 24.568 -48.798 1.00 32.59 177 ALA A C 1
ATOM 695 O O . ALA A 1 114 ? 37.550 25.522 -49.035 1.00 34.26 177 ALA A O 1
ATOM 697 N N . ALA A 1 115 ? 38.718 23.781 -49.759 1.00 31.52 178 ALA A N 1
ATOM 698 C CA . ALA A 1 115 ? 38.507 24.112 -51.175 1.00 31.57 178 ALA A CA 1
ATOM 699 C C . ALA A 1 115 ? 37.020 24.045 -51.582 1.00 30.72 178 ALA A C 1
ATOM 700 O O . ALA A 1 115 ? 36.541 24.827 -52.419 1.00 29.72 178 ALA A O 1
ATOM 702 N N . ILE A 1 116 ? 36.320 23.095 -50.975 1.00 29.70 179 ILE A N 1
ATOM 703 C CA . ILE A 1 116 ? 34.907 22.866 -51.261 1.00 28.96 179 ILE A CA 1
ATOM 704 C C . ILE A 1 116 ? 34.078 23.926 -50.577 1.00 28.06 179 ILE A C 1
ATOM 705 O O . ILE A 1 116 ? 33.144 24.433 -51.172 1.00 27.23 179 ILE A O 1
ATOM 710 N N . GLN A 1 117 ? 34.416 24.233 -49.327 1.00 28.17 180 GLN A N 1
ATOM 711 C CA . GLN A 1 117 ? 33.795 25.353 -48.593 1.00 28.75 180 GLN A CA 1
ATOM 712 C C . GLN A 1 117 ? 33.823 26.628 -49.410 1.00 28.44 180 GLN A C 1
ATOM 713 O O . GLN A 1 117 ? 32.813 27.290 -49.550 1.00 27.48 180 GLN A O 1
ATOM 719 N N . GLU A 1 118 ? 34.974 26.940 -49.981 1.00 29.08 181 GLU A N 1
ATOM 720 C CA . GLU A 1 118 ? 35.137 28.137 -50.829 1.00 30.80 181 GLU A CA 1
ATOM 721 C C . GLU A 1 118 ? 34.284 28.074 -52.109 1.00 29.33 181 GLU A C 1
ATOM 722 O O . GLU A 1 118 ? 33.619 29.043 -52.470 1.00 28.74 181 GLU A O 1
ATOM 728 N N . GLN A 1 119 ? 34.272 26.913 -52.748 1.00 27.91 182 GLN A N 1
ATOM 729 C CA . GLN A 1 119 ? 33.374 26.666 -53.869 1.00 28.04 182 GLN A CA 1
ATOM 730 C C . GLN A 1 119 ? 31.889 26.868 -53.485 1.00 26.46 182 GLN A C 1
ATOM 731 O O . GLN A 1 119 ? 31.195 27.616 -54.147 1.00 25.15 182 GLN A O 1
ATOM 737 N N . VAL A 1 120 ? 31.441 26.254 -52.392 1.00 24.53 183 VAL A N 1
ATOM 738 C CA . VAL A 1 120 ? 30.060 26.352 -52.004 1.00 25.18 183 VAL A CA 1
ATOM 739 C C . VAL A 1 120 ? 29.655 27.813 -51.663 1.00 25.68 183 VAL A C 1
ATOM 740 O O . VAL A 1 120 ? 28.598 28.309 -52.065 1.00 25.04 183 VAL A O 1
ATOM 744 N N . LEU A 1 121 ? 30.511 28.483 -50.916 1.00 26.31 184 LEU A N 1
ATOM 745 C CA . LEU A 1 121 ? 30.361 29.877 -50.621 1.00 26.93 184 LEU A CA 1
ATOM 746 C C . LEU A 1 121 ? 30.281 30.736 -51.913 1.00 27.73 184 LEU A C 1
ATOM 747 O O . LEU A 1 121 ? 29.457 31.638 -51.989 1.00 28.99 184 LEU A O 1
ATOM 752 N N . GLY A 1 122 ? 31.103 30.447 -52.911 1.00 27.92 185 GLY A N 1
ATOM 753 C CA . GLY A 1 122 ? 31.072 31.208 -54.156 1.00 29.42 185 GLY A CA 1
ATOM 754 C C . GLY A 1 122 ? 29.808 30.966 -54.986 1.00 29.75 185 GLY A C 1
ATOM 755 O O . GLY A 1 122 ? 29.483 31.756 -55.870 1.00 31.53 185 GLY A O 1
ATOM 756 N N . LEU A 1 123 ? 29.085 29.887 -54.699 1.00 29.32 186 LEU A N 1
ATOM 757 C CA . LEU A 1 123 ? 27.812 29.610 -55.356 1.00 28.07 186 LEU A CA 1
ATOM 758 C C . LEU A 1 123 ? 26.565 30.186 -54.721 1.00 27.50 186 LEU A C 1
ATOM 759 O O . LEU A 1 123 ? 25.470 29.813 -55.123 1.00 28.69 186 LEU A O 1
ATOM 764 N N . GLY A 1 124 ? 26.703 31.041 -53.712 1.00 26.83 187 GLY A N 1
ATOM 765 C CA . GLY A 1 124 ? 25.560 31.657 -53.066 1.00 26.47 187 GLY A CA 1
ATOM 766 C C . GLY A 1 124 ? 24.761 30.776 -52.097 1.00 26.88 187 GLY A C 1
ATOM 767 O O . GLY A 1 124 ? 23.573 31.006 -51.905 1.00 27.02 187 GLY A O 1
ATOM 768 N N . ALA A 1 125 ? 25.374 29.731 -51.547 1.00 26.32 188 ALA A N 1
ATOM 769 C CA . ALA A 1 125 ? 24.647 28.780 -50.686 1.00 25.48 188 ALA A CA 1
ATOM 770 C C . ALA A 1 125 ? 24.272 29.422 -49.347 1.00 25.34 188 ALA A C 1
ATOM 771 O O . ALA A 1 125 ? 23.209 29.140 -48.819 1.00 25.35 188 ALA A O 1
ATOM 773 N N . LEU A 1 126 ? 25.116 30.300 -48.801 1.00 25.72 189 LEU A N 1
ATOM 774 C CA . LEU A 1 126 ? 24.869 30.850 -47.446 1.00 25.97 189 LEU A CA 1
ATOM 775 C C . LEU A 1 126 ? 23.525 31.570 -47.367 1.00 25.21 189 LEU A C 1
ATOM 776 O O . LEU A 1 126 ? 22.802 31.370 -46.442 1.00 24.30 189 LEU A O 1
ATOM 781 N N . ARG A 1 127 ? 23.178 32.371 -48.367 1.00 25.05 190 ARG A N 1
ATOM 782 C CA . ARG A 1 127 ? 21.912 33.102 -48.334 1.00 25.49 190 ARG A CA 1
ATOM 783 C C . ARG A 1 127 ? 20.754 32.143 -48.312 1.00 24.58 190 ARG A C 1
ATOM 784 O O . ARG A 1 127 ? 19.832 32.301 -47.510 1.00 24.29 190 ARG A O 1
ATOM 792 N N . LYS A 1 128 ? 20.793 31.130 -49.180 1.00 23.70 191 LYS A N 1
ATOM 793 C CA . LYS A 1 128 ? 19.717 30.133 -49.222 1.00 23.75 191 LYS A CA 1
ATOM 794 C C . LYS A 1 128 ? 19.610 29.322 -47.932 1.00 22.92 191 LYS A C 1
ATOM 795 O O . LYS A 1 128 ? 18.511 29.130 -47.418 1.00 22.08 191 LYS A O 1
ATOM 801 N N . LEU A 1 129 ? 20.750 28.908 -47.407 1.00 22.04 192 LEU A N 1
ATOM 802 C CA . LEU A 1 129 ? 20.818 28.144 -46.177 1.00 22.38 192 LEU A CA 1
ATOM 803 C C . LEU A 1 129 ? 20.296 28.931 -44.944 1.00 22.34 192 LEU A C 1
ATOM 804 O O . LEU A 1 129 ? 19.564 28.402 -44.125 1.00 21.00 192 LEU A O 1
ATOM 809 N N . LEU A 1 130 ? 20.595 30.230 -44.888 1.00 22.43 193 LEU A N 1
ATOM 810 C CA . LEU A 1 130 ? 20.157 31.066 -43.795 1.00 22.13 193 LEU A CA 1
ATOM 811 C C . LEU A 1 130 ? 18.637 31.287 -43.873 1.00 23.14 193 LEU A C 1
ATOM 812 O O . LEU A 1 130 ? 17.975 31.314 -42.829 1.00 22.56 193 LEU A O 1
ATOM 817 N N . ARG A 1 131 ? 18.090 31.353 -45.093 1.00 24.19 194 ARG A N 1
ATOM 818 C CA . ARG A 1 131 ? 16.648 31.418 -45.294 1.00 25.72 194 ARG A CA 1
ATOM 819 C C . ARG A 1 131 ? 16.004 30.153 -44.800 1.00 24.93 194 ARG A C 1
ATOM 820 O O . ARG A 1 131 ? 15.038 30.213 -44.136 1.00 26.24 194 ARG A O 1
ATOM 828 N N . LEU A 1 132 ? 16.578 28.998 -45.096 1.00 25.24 195 LEU A N 1
ATOM 829 C CA . LEU A 1 132 ? 16.052 27.745 -44.604 1.00 24.12 195 LEU A CA 1
ATOM 830 C C . LEU A 1 132 ? 16.041 27.732 -43.089 1.00 23.66 195 LEU A C 1
ATOM 831 O O . LEU A 1 132 ? 15.020 27.435 -42.500 1.00 23.68 195 LEU A O 1
ATOM 836 N N . LEU A 1 133 ? 17.164 28.079 -42.470 1.00 23.54 196 LEU A N 1
ATOM 837 C CA . LEU A 1 133 ? 17.284 28.037 -41.020 1.00 23.89 196 LEU A CA 1
ATOM 838 C C . LEU A 1 133 ? 16.258 28.953 -40.363 1.00 24.99 196 LEU A C 1
ATOM 839 O O . LEU A 1 133 ? 15.681 28.608 -39.340 1.00 24.18 196 LEU A O 1
ATOM 844 N N . ASP A 1 134 ? 16.042 30.112 -40.961 1.00 26.35 197 ASP A N 1
ATOM 845 C CA . ASP A 1 134 ? 15.210 31.137 -40.357 1.00 28.35 197 ASP A CA 1
ATOM 846 C C . ASP A 1 134 ? 13.711 30.899 -40.600 1.00 30.23 197 ASP A C 1
ATOM 847 O O . ASP A 1 134 ? 12.889 31.186 -39.743 1.00 29.83 197 ASP A O 1
ATOM 852 N N . ARG A 1 135 ? 13.357 30.348 -41.758 1.00 32.36 198 ARG A N 1
ATOM 853 C CA . ARG A 1 135 ? 11.967 30.413 -42.223 1.00 34.65 198 ARG A CA 1
ATOM 854 C C . ARG A 1 135 ? 11.282 29.060 -42.424 1.00 34.62 198 ARG A C 1
ATOM 855 O O . ARG A 1 135 ? 10.056 28.994 -42.449 1.00 36.42 198 ARG A O 1
ATOM 863 N N . ASP A 1 136 ? 12.037 27.977 -42.561 1.00 34.44 199 ASP A N 1
ATOM 864 C CA . ASP A 1 136 ? 11.427 26.727 -43.013 1.00 33.71 199 ASP A CA 1
ATOM 865 C C . ASP A 1 136 ? 10.433 26.145 -42.006 1.00 34.25 199 ASP A C 1
ATOM 866 O O . ASP A 1 136 ? 10.669 26.143 -40.784 1.00 34.17 199 ASP A O 1
ATOM 871 N N . ALA A 1 137 ? 9.345 25.597 -42.538 1.00 34.48 200 ALA A N 1
ATOM 872 C CA . ALA A 1 137 ? 8.322 24.964 -41.705 1.00 35.33 200 ALA A CA 1
ATOM 873 C C . ALA A 1 137 ? 8.849 23.665 -41.068 1.00 35.12 200 ALA A C 1
ATOM 874 O O . ALA A 1 137 ? 8.585 23.361 -39.893 1.00 36.12 200 ALA A O 1
ATOM 876 N N . CYS A 1 138 ? 9.621 22.913 -41.838 1.00 34.10 201 CYS A N 1
ATOM 877 C CA . CYS A 1 138 ? 10.229 21.700 -41.342 1.00 32.58 201 CYS A CA 1
ATOM 878 C C . CYS A 1 138 ? 11.411 21.928 -40.394 1.00 32.28 201 CYS A C 1
ATOM 879 O O . CYS A 1 138 ? 12.345 22.635 -40.718 1.00 31.70 201 CYS A O 1
ATOM 882 N N . ASP A 1 139 ? 11.392 21.263 -39.252 1.00 31.45 202 ASP A N 1
ATOM 883 C CA . ASP A 1 139 ? 12.455 21.392 -38.261 1.00 31.74 202 ASP A CA 1
ATOM 884 C C . ASP A 1 139 ? 13.715 20.652 -38.693 1.00 30.41 202 ASP A C 1
ATOM 885 O O . ASP A 1 139 ? 14.808 21.060 -38.356 1.00 30.19 202 ASP A O 1
ATOM 890 N N . THR A 1 140 ? 13.531 19.576 -39.437 1.00 29.17 203 THR A N 1
ATOM 891 C CA . THR A 1 140 ? 14.633 18.809 -39.955 1.00 28.81 203 THR A CA 1
ATOM 892 C C . THR A 1 140 ? 15.424 19.655 -40.943 1.00 27.31 203 THR A C 1
ATOM 893 O O . THR A 1 140 ? 16.643 19.722 -40.831 1.00 26.21 203 THR A O 1
ATOM 897 N N . VAL A 1 141 ? 14.729 20.355 -41.831 1.00 25.80 204 VAL A N 1
ATOM 898 C CA . VAL A 1 141 ? 15.371 21.344 -42.725 1.00 25.33 204 VAL A CA 1
ATOM 899 C C . VAL A 1 141 ? 16.200 22.376 -41.963 1.00 24.99 204 VAL A C 1
ATOM 900 O O . VAL A 1 141 ? 17.368 22.625 -42.314 1.00 24.79 204 VAL A O 1
ATOM 904 N N . ARG A 1 142 ? 15.628 22.978 -40.921 1.00 24.42 205 ARG A N 1
ATOM 905 C CA . ARG A 1 142 ? 16.348 23.979 -40.126 1.00 24.26 205 ARG A CA 1
ATOM 906 C C . ARG A 1 142 ? 17.653 23.428 -39.568 1.00 24.75 205 ARG A C 1
ATOM 907 O O . ARG A 1 142 ? 18.690 24.097 -39.631 1.00 24.66 205 ARG A O 1
ATOM 915 N N . VAL A 1 143 ? 17.623 22.200 -39.055 1.00 24.51 206 VAL A N 1
ATOM 916 C CA . VAL A 1 143 ? 18.752 21.612 -38.358 1.00 25.04 206 VAL A CA 1
ATOM 917 C C . VAL A 1 143 ? 19.858 21.251 -39.334 1.00 23.76 206 VAL A C 1
ATOM 918 O O . VAL A 1 143 ? 21.037 21.488 -39.079 1.00 22.85 206 VAL A O 1
ATOM 922 N N . LYS A 1 144 ? 19.472 20.700 -40.459 1.00 23.42 207 LYS A N 1
ATOM 923 C CA . LYS A 1 144 ? 20.422 20.379 -41.540 1.00 23.60 207 LYS A CA 1
ATOM 924 C C . LYS A 1 144 ? 21.004 21.607 -42.192 1.00 22.62 207 LYS A C 1
ATOM 925 O O . LYS A 1 144 ? 22.217 21.656 -42.468 1.00 22.97 207 LYS A O 1
ATOM 931 N N . ALA A 1 145 ? 20.191 22.628 -42.389 1.00 22.67 208 ALA A N 1
ATOM 932 C CA . ALA A 1 145 ? 20.714 23.933 -42.843 1.00 22.69 208 ALA A CA 1
ATOM 933 C C . ALA A 1 145 ? 21.755 24.522 -41.858 1.00 23.37 208 ALA A C 1
ATOM 934 O O . ALA A 1 145 ? 22.836 24.940 -42.298 1.00 24.20 208 ALA A O 1
ATOM 936 N N . LEU A 1 146 ? 21.489 24.476 -40.549 1.00 23.35 209 LEU A N 1
ATOM 937 C CA . LEU A 1 146 ? 22.461 24.918 -39.533 1.00 23.04 209 LEU A CA 1
ATOM 938 C C . LEU A 1 146 ? 23.783 24.107 -39.559 1.00 23.23 209 LEU A C 1
ATOM 939 O O . LEU A 1 146 ? 24.877 24.665 -39.464 1.00 22.40 209 LEU A O 1
ATOM 944 N N . PHE A 1 147 ? 23.668 22.791 -39.747 1.00 22.65 210 PHE A N 1
ATOM 945 C CA . PHE A 1 147 ? 24.816 21.942 -39.939 1.00 21.89 210 PHE A CA 1
ATOM 946 C C . PHE A 1 147 ? 25.596 22.430 -41.135 1.00 21.40 210 PHE A C 1
ATOM 947 O O . PHE A 1 147 ? 26.776 22.740 -40.984 1.00 24.02 210 PHE A O 1
ATOM 955 N N . ALA A 1 148 ? 24.989 22.603 -42.300 1.00 20.93 211 ALA A N 1
ATOM 956 C CA . ALA A 1 148 ? 25.792 23.039 -43.457 1.00 21.03 211 ALA A CA 1
ATOM 957 C C . ALA A 1 148 ? 26.471 24.376 -43.181 1.00 21.35 211 ALA A C 1
ATOM 958 O O . ALA A 1 148 ? 27.636 24.545 -43.507 1.00 21.98 211 ALA A O 1
ATOM 960 N N . ILE A 1 149 ? 25.744 25.294 -42.552 1.00 21.90 212 ILE A N 1
ATOM 961 C CA . ILE A 1 149 ? 26.232 26.657 -42.279 1.00 22.40 212 ILE A CA 1
ATOM 962 C C . ILE A 1 149 ? 27.420 26.603 -41.377 1.00 22.94 212 ILE A C 1
ATOM 963 O O . ILE A 1 149 ? 28.389 27.286 -41.602 1.00 24.77 212 ILE A O 1
ATOM 968 N N . SER A 1 150 ? 27.355 25.773 -40.345 1.00 25.15 213 SER A N 1
ATOM 969 C CA . SER A 1 150 ? 28.469 25.577 -39.432 1.00 25.71 213 SER A CA 1
ATOM 970 C C . SER A 1 150 ? 29.693 25.055 -40.157 1.00 26.42 213 SER A C 1
ATOM 971 O O . SER A 1 150 ? 30.827 25.404 -39.816 1.00 27.10 213 SER A O 1
ATOM 974 N N . CYS A 1 151 ? 29.462 24.210 -41.159 1.00 26.81 214 CYS A N 1
ATOM 975 C CA . CYS A 1 151 ? 30.527 23.693 -41.999 1.00 26.91 214 CYS A CA 1
ATOM 976 C C . CYS A 1 151 ? 31.217 24.732 -42.902 1.00 26.51 214 CYS A C 1
ATOM 977 O O . CYS A 1 151 ? 32.389 24.558 -43.221 1.00 26.08 214 CYS A O 1
ATOM 980 N N . LEU A 1 152 ? 30.504 25.771 -43.306 1.00 25.67 215 LEU A N 1
ATOM 981 C CA . LEU A 1 152 ? 31.048 26.764 -44.187 1.00 27.04 215 LEU A CA 1
ATOM 982 C C . LEU A 1 152 ? 31.661 27.962 -43.467 1.00 29.59 215 LEU A C 1
ATOM 983 O O . LEU A 1 152 ? 32.397 28.740 -44.099 1.00 29.11 215 LEU A O 1
ATOM 988 N N . VAL A 1 153 ? 31.382 28.120 -42.170 1.00 30.57 216 VAL A N 1
ATOM 989 C CA . VAL A 1 153 ? 31.591 29.409 -41.544 1.00 33.66 216 VAL A CA 1
ATOM 990 C C . VAL A 1 153 ? 32.666 29.373 -40.475 1.00 35.43 216 VAL A C 1
ATOM 991 O O . VAL A 1 153 ? 33.246 30.389 -40.172 1.00 36.07 216 VAL A O 1
ATOM 995 N N . ARG A 1 154 ? 32.968 28.199 -39.952 1.00 38.13 217 ARG A N 1
ATOM 996 C CA . ARG A 1 154 ? 33.818 28.104 -38.797 1.00 40.39 217 ARG A CA 1
ATOM 997 C C . ARG A 1 154 ? 35.284 28.408 -39.074 1.00 42.65 217 ARG A C 1
ATOM 998 O O . ARG A 1 154 ? 35.836 29.321 -38.472 1.00 44.58 217 ARG A O 1
ATOM 1006 N N . GLU A 1 155 ? 35.891 27.673 -39.988 1.00 44.11 218 GLU A N 1
ATOM 1007 C CA . GLU A 1 155 ? 37.322 27.718 -40.217 1.00 45.49 218 GLU A CA 1
ATOM 1008 C C . GLU A 1 155 ? 37.598 28.532 -41.443 1.00 44.73 218 GLU A C 1
ATOM 1009 O O . GLU A 1 155 ? 38.560 28.286 -42.160 1.00 45.20 218 GLU A O 1
ATOM 1015 N N . GLN A 1 156 ? 36.740 29.505 -41.692 1.00 43.98 219 GLN A N 1
ATOM 1016 C CA . GLN A 1 156 ? 36.611 30.100 -43.004 1.00 43.02 219 GLN A CA 1
ATOM 1017 C C . GLN A 1 156 ? 36.252 31.570 -42.833 1.00 42.21 219 GLN A C 1
ATOM 1018 O O . GLN A 1 156 ? 35.106 31.926 -42.561 1.00 41.77 219 GLN A O 1
ATOM 1024 N N . GLU A 1 157 ? 37.251 32.433 -42.935 1.00 41.70 220 GLU A N 1
ATOM 1025 C CA . GLU A 1 157 ? 37.060 33.828 -42.558 1.00 41.27 220 GLU A CA 1
ATOM 1026 C C . GLU A 1 157 ? 36.154 34.561 -43.547 1.00 40.12 220 GLU A C 1
ATOM 1027 O O . GLU A 1 157 ? 35.361 35.417 -43.157 1.00 39.62 220 GLU A O 1
ATOM 1029 N N . ALA A 1 158 ? 36.267 34.223 -44.816 1.00 38.69 221 ALA A N 1
ATOM 1030 C CA . ALA A 1 158 ? 35.419 34.834 -45.819 1.00 38.34 221 ALA A CA 1
ATOM 1031 C C . ALA A 1 158 ? 33.959 34.406 -45.675 1.00 36.47 221 ALA A C 1
ATOM 1032 O O . ALA A 1 158 ? 33.061 35.170 -46.000 1.00 37.07 221 ALA A O 1
ATOM 1034 N N . GLY A 1 159 ? 33.717 33.181 -45.247 1.00 35.24 222 GLY A N 1
ATOM 1035 C CA . GLY A 1 159 ? 32.351 32.721 -45.039 1.00 33.88 222 GLY A CA 1
ATOM 1036 C C . GLY A 1 159 ? 31.727 33.411 -43.837 1.00 32.79 222 GLY A C 1
ATOM 1037 O O . GLY A 1 159 ? 30.536 33.803 -43.873 1.00 31.37 222 GLY A O 1
ATOM 1038 N N . LEU A 1 160 ? 32.525 33.565 -42.769 1.00 32.64 223 LEU A N 1
ATOM 1039 C CA . LEU A 1 160 ? 32.078 34.277 -41.568 1.00 32.67 223 LEU A CA 1
ATOM 1040 C C . LEU A 1 160 ? 31.796 35.730 -41.882 1.00 32.24 223 LEU A C 1
ATOM 1041 O O . LEU A 1 160 ? 30.802 36.276 -41.450 1.00 31.14 223 LEU A O 1
ATOM 1046 N N . LEU A 1 161 ? 32.663 36.369 -42.653 1.00 33.57 224 LEU A N 1
ATOM 1047 C CA . LEU A 1 161 ? 32.403 37.758 -43.073 1.00 34.89 224 LEU A CA 1
ATOM 1048 C C . LEU A 1 161 ? 31.078 37.792 -43.842 1.00 34.13 224 LEU A C 1
ATOM 1049 O O . LEU A 1 161 ? 30.222 38.607 -43.555 1.00 35.20 224 LEU A O 1
ATOM 1054 N N . GLN A 1 162 ? 30.878 36.880 -44.795 1.00 33.07 225 GLN A N 1
ATOM 1055 C CA . GLN A 1 162 ? 29.588 36.854 -45.508 1.00 32.36 225 GLN A CA 1
ATOM 1056 C C . GLN A 1 162 ? 28.389 36.583 -44.603 1.00 30.26 225 GLN A C 1
ATOM 1057 O O . GLN A 1 162 ? 27.323 37.160 -44.787 1.00 30.25 225 GLN A O 1
ATOM 1063 N N . PHE A 1 163 ? 28.571 35.685 -43.644 1.00 29.76 226 PHE A N 1
ATOM 1064 C CA . PHE A 1 163 ? 27.538 35.311 -42.661 1.00 29.04 226 PHE A CA 1
ATOM 1065 C C . PHE A 1 163 ? 27.124 36.556 -41.924 1.00 29.37 226 PHE A C 1
ATOM 1066 O O . PHE A 1 163 ? 25.947 36.813 -41.734 1.00 28.45 226 PHE A O 1
ATOM 1074 N N . LEU A 1 164 ? 28.094 37.346 -41.457 1.00 31.18 227 LEU A N 1
ATOM 1075 C CA . LEU A 1 164 ? 27.844 38.595 -40.734 1.00 31.71 227 LEU A CA 1
ATOM 1076 C C . LEU A 1 164 ? 27.089 39.592 -41.611 1.00 31.28 227 LEU A C 1
ATOM 1077 O O . LEU A 1 164 ? 26.088 40.153 -41.184 1.00 31.51 227 LEU A O 1
ATOM 1082 N N . ARG A 1 165 ? 27.529 39.835 -42.834 1.00 31.80 228 ARG A N 1
ATOM 1083 C CA . ARG A 1 165 ? 26.812 40.721 -43.760 1.00 32.20 228 ARG A CA 1
ATOM 1084 C C . ARG A 1 165 ? 25.394 40.251 -44.101 1.00 32.40 228 ARG A C 1
ATOM 1085 O O . ARG A 1 165 ? 24.530 41.072 -44.295 1.00 32.90 228 ARG A O 1
ATOM 1087 N N . LEU A 1 166 ? 25.148 38.937 -44.128 1.00 31.86 229 LEU A N 1
ATOM 1088 C CA . LEU A 1 166 ? 23.813 38.381 -44.403 1.00 31.81 229 LEU A CA 1
ATOM 1089 C C . LEU A 1 166 ? 22.914 38.325 -43.162 1.00 31.79 229 LEU A C 1
ATOM 1090 O O . LEU A 1 166 ? 21.813 37.778 -43.206 1.00 30.70 229 LEU A O 1
ATOM 1095 N N . ASP A 1 167 ? 23.405 38.893 -42.056 1.00 31.61 230 ASP A N 1
ATOM 1096 C CA . ASP A 1 167 ? 22.704 38.973 -40.754 1.00 31.22 230 ASP A CA 1
ATOM 1097 C C . ASP A 1 167 ? 22.531 37.602 -40.076 1.00 30.71 230 ASP A C 1
ATOM 1098 O O . ASP A 1 167 ? 21.557 37.327 -39.402 1.00 30.45 230 ASP A O 1
ATOM 1103 N N . GLY A 1 168 ? 23.507 36.740 -40.255 1.00 30.17 231 GLY A N 1
ATOM 1104 C CA . GLY A 1 168 ? 23.394 35.390 -39.744 1.00 29.70 231 GLY A CA 1
ATOM 1105 C C . GLY A 1 168 ? 23.343 35.301 -38.226 1.00 29.16 231 GLY A C 1
ATOM 1106 O O . GLY A 1 168 ? 22.706 34.399 -37.713 1.00 28.80 231 GLY A O 1
ATOM 1107 N N . PHE A 1 169 ? 24.024 36.207 -37.511 1.00 28.38 232 PHE A N 1
ATOM 1108 C CA . PHE A 1 169 ? 23.963 36.199 -36.042 1.00 27.92 232 PHE A CA 1
ATOM 1109 C C . PHE A 1 169 ? 22.545 36.437 -35.554 1.00 28.42 232 PHE A C 1
ATOM 1110 O O . PHE A 1 169 ? 22.145 35.801 -34.590 1.00 28.60 232 PHE A O 1
ATOM 1118 N N . SER A 1 170 ? 21.759 37.262 -36.243 1.00 27.88 233 SER A N 1
ATOM 1119 C CA . SER A 1 170 ? 20.366 37.422 -35.872 1.00 27.82 233 SER A CA 1
ATOM 1120 C C . SER A 1 170 ? 19.555 36.151 -36.157 1.00 28.01 233 SER A C 1
ATOM 1121 O O . SER A 1 170 ? 18.608 35.835 -35.420 1.00 28.12 233 SER A O 1
ATOM 1124 N N . VAL A 1 171 ? 19.893 35.437 -37.223 1.00 26.47 234 VAL A N 1
ATOM 1125 C CA . VAL A 1 171 ? 19.171 34.242 -37.563 1.00 25.83 234 VAL A CA 1
ATOM 1126 C C . VAL A 1 171 ? 19.459 33.210 -36.495 1.00 25.59 234 VAL A C 1
ATOM 1127 O O . VAL A 1 171 ? 18.567 32.536 -36.022 1.00 24.35 234 VAL A O 1
ATOM 1131 N N . LEU A 1 172 ? 20.723 33.119 -36.109 1.00 25.59 235 LEU A N 1
ATOM 1132 C CA . LEU A 1 172 ? 21.157 32.246 -35.053 1.00 26.24 235 LEU A CA 1
ATOM 1133 C C . LEU A 1 172 ? 20.454 32.561 -33.719 1.00 26.98 235 LEU A C 1
ATOM 1134 O O . LEU A 1 172 ? 19.956 31.641 -33.035 1.00 25.57 235 LEU A O 1
ATOM 1147 N N . ARG A 1 174 ? 17.443 34.021 -33.322 1.00 29.67 237 ARG A N 1
ATOM 1148 C CA . ARG A 1 174 ? 16.016 33.595 -33.419 1.00 30.90 237 ARG A CA 1
ATOM 1149 C C . ARG A 1 174 ? 15.906 32.055 -33.245 1.00 31.05 237 ARG A C 1
ATOM 1150 O O . ARG A 1 174 ? 14.962 31.545 -32.635 1.00 32.44 237 ARG A O 1
ATOM 1158 N N . ALA A 1 175 ? 16.832 31.306 -33.813 1.00 30.92 238 ALA A N 1
ATOM 1159 C CA . ALA A 1 175 ? 16.862 29.840 -33.602 1.00 31.48 238 ALA A CA 1
ATOM 1160 C C . ALA A 1 175 ? 16.986 29.472 -32.107 1.00 32.31 238 ALA A C 1
ATOM 1161 O O . ALA A 1 175 ? 16.388 28.500 -31.619 1.00 31.75 238 ALA A O 1
ATOM 1171 N N . GLN A 1 177 ? 15.903 31.385 -29.642 1.00 35.60 240 GLN A N 1
ATOM 1172 C CA . GLN A 1 177 ? 14.692 31.890 -28.958 1.00 36.60 240 GLN A CA 1
ATOM 1173 C C . GLN A 1 177 ? 13.493 30.978 -29.130 1.00 38.36 240 GLN A C 1
ATOM 1174 O O . GLN A 1 177 ? 12.603 30.917 -28.298 1.00 39.64 240 GLN A O 1
ATOM 1180 N N . GLN A 1 178 ? 13.501 30.304 -30.259 1.00 39.90 241 GLN A N 1
ATOM 1181 C CA . GLN A 1 178 ? 12.558 29.269 -30.655 1.00 41.25 241 GLN A CA 1
ATOM 1182 C C . GLN A 1 178 ? 12.538 28.047 -29.673 1.00 41.08 241 GLN A C 1
ATOM 1183 O O . GLN A 1 178 ? 13.397 27.905 -28.777 1.00 39.61 241 GLN A O 1
ATOM 1189 N N . GLN A 1 179 ? 11.552 27.179 -29.872 1.00 41.50 242 GLN A N 1
ATOM 1190 C CA . GLN A 1 179 ? 11.125 26.246 -28.850 1.00 42.24 242 GLN A CA 1
ATOM 1191 C C . GLN A 1 179 ? 11.714 24.852 -28.977 1.00 42.31 242 GLN A C 1
ATOM 1192 O O . GLN A 1 179 ? 11.720 24.115 -27.985 1.00 42.42 242 GLN A O 1
ATOM 1194 N N . VAL A 1 180 ? 12.198 24.471 -30.166 1.00 41.55 243 VAL A N 1
ATOM 1195 C CA . VAL A 1 180 ? 12.741 23.124 -30.355 1.00 40.96 243 VAL A CA 1
ATOM 1196 C C . VAL A 1 180 ? 14.178 23.090 -29.821 1.00 40.52 243 VAL A C 1
ATOM 1197 O O . VAL A 1 180 ? 15.024 23.849 -30.309 1.00 39.91 243 VAL A O 1
ATOM 1201 N N . GLN A 1 181 ? 14.461 22.191 -28.877 1.00 39.98 244 GLN A N 1
ATOM 1202 C CA . GLN A 1 181 ? 15.698 22.253 -28.077 1.00 40.08 244 GLN A CA 1
ATOM 1203 C C . GLN A 1 181 ? 16.960 21.742 -28.785 1.00 38.81 244 GLN A C 1
ATOM 1204 O O . GLN A 1 181 ? 18.052 22.214 -28.511 1.00 37.86 244 GLN A O 1
ATOM 1210 N N . LYS A 1 182 ? 16.811 20.766 -29.663 1.00 37.76 245 LYS A N 1
ATOM 1211 C CA . LYS A 1 182 ? 17.918 20.311 -30.461 1.00 37.63 245 LYS A CA 1
ATOM 1212 C C . LYS A 1 182 ? 18.443 21.485 -31.266 1.00 35.17 245 LYS A C 1
ATOM 1213 O O . LYS A 1 182 ? 19.632 21.694 -31.308 1.00 32.24 245 LYS A O 1
ATOM 1219 N N . LEU A 1 183 ? 17.528 22.286 -31.789 1.00 33.18 246 LEU A N 1
ATOM 1220 C CA . LEU A 1 183 ? 17.884 23.409 -32.629 1.00 33.34 246 LEU A CA 1
ATOM 1221 C C . LEU A 1 183 ? 18.462 24.582 -31.822 1.00 32.66 246 LEU A C 1
ATOM 1222 O O . LEU A 1 183 ? 19.433 25.204 -32.244 1.00 32.34 246 LEU A O 1
ATOM 1227 N N . LYS A 1 184 ? 17.884 24.883 -30.673 1.00 31.75 247 LYS A N 1
ATOM 1228 C CA . LYS A 1 184 ? 18.412 25.977 -29.874 1.00 31.74 247 LYS A CA 1
ATOM 1229 C C . LYS A 1 184 ? 19.755 25.636 -29.260 1.00 30.68 247 LYS A C 1
ATOM 1230 O O . LYS A 1 184 ? 20.637 26.492 -29.230 1.00 30.16 247 LYS A O 1
ATOM 1236 N N . VAL A 1 185 ? 19.955 24.369 -28.893 1.00 29.37 248 VAL A N 1
ATOM 1237 C CA . VAL A 1 185 ? 21.242 23.925 -28.381 1.00 29.21 248 VAL A CA 1
ATOM 1238 C C . VAL A 1 185 ? 22.301 23.974 -29.475 1.00 29.11 248 VAL A C 1
ATOM 1239 O O . VAL A 1 185 ? 23.424 24.428 -29.250 1.00 29.22 248 VAL A O 1
ATOM 1243 N N . LYS A 1 186 ? 21.951 23.545 -30.675 1.00 29.24 249 LYS A N 1
ATOM 1244 C CA . LYS A 1 186 ? 22.890 23.533 -31.796 1.00 29.89 249 LYS A CA 1
ATOM 1245 C C . LYS A 1 186 ? 23.321 24.951 -32.232 1.00 28.11 249 LYS A C 1
ATOM 1246 O O . LYS A 1 186 ? 24.486 25.190 -32.553 1.00 27.70 249 LYS A O 1
ATOM 1252 N N . SER A 1 187 ? 22.377 25.869 -32.264 1.00 27.09 250 SER A N 1
ATOM 1253 C CA . SER A 1 187 ? 22.678 27.239 -32.599 1.00 26.91 250 SER A CA 1
ATOM 1254 C C . SER A 1 187 ? 23.551 27.915 -31.572 1.00 26.38 250 SER A C 1
ATOM 1255 O O . SER A 1 187 ? 24.491 28.604 -31.954 1.00 25.48 250 SER A O 1
ATOM 1258 N N . ALA A 1 188 ? 23.226 27.731 -30.281 1.00 26.04 251 ALA A N 1
ATOM 1259 C CA . ALA A 1 188 ? 23.994 28.320 -29.171 1.00 25.98 251 ALA A CA 1
ATOM 1260 C C . ALA A 1 188 ? 25.418 27.796 -29.170 1.00 25.61 251 ALA A C 1
ATOM 1261 O O . ALA A 1 188 ? 26.353 28.547 -28.928 1.00 25.98 251 ALA A O 1
ATOM 1263 N N . PHE A 1 189 ? 25.575 26.506 -29.442 1.00 25.42 252 PHE A N 1
ATOM 1264 C CA . PHE A 1 189 ? 26.894 25.869 -29.579 1.00 25.51 252 PHE A CA 1
ATOM 1265 C C . PHE A 1 189 ? 27.687 26.477 -30.702 1.00 25.47 252 PHE A C 1
ATOM 1266 O O . PHE A 1 189 ? 28.906 26.650 -30.593 1.00 27.65 252 PHE A O 1
ATOM 1274 N N . LEU A 1 190 ? 27.032 26.769 -31.819 1.00 25.75 253 LEU A N 1
ATOM 1275 C CA . LEU A 1 190 ? 27.732 27.393 -32.933 1.00 23.96 253 LEU A CA 1
ATOM 1276 C C . LEU A 1 190 ? 28.157 28.822 -32.587 1.00 24.96 253 LEU A C 1
ATOM 1277 O O . LEU A 1 190 ? 29.274 29.203 -32.842 1.00 24.52 253 LEU A O 1
ATOM 1282 N N . LEU A 1 191 ? 27.286 29.620 -32.003 1.00 25.62 254 LEU A N 1
ATOM 1283 C CA . LEU A 1 191 ? 27.691 30.976 -31.566 1.00 26.44 254 LEU A CA 1
ATOM 1284 C C . LEU A 1 191 ? 28.878 30.923 -30.618 1.00 26.48 254 LEU A C 1
ATOM 1285 O O . LEU A 1 191 ? 29.834 31.686 -30.749 1.00 26.23 254 LEU A O 1
ATOM 1290 N N . GLN A 1 192 ? 28.825 30.010 -29.666 1.00 27.05 255 GLN A N 1
ATOM 1291 C CA . GLN A 1 192 ? 29.880 29.913 -28.670 1.00 27.29 255 GLN A CA 1
ATOM 1292 C C . GLN A 1 192 ? 31.177 29.656 -29.384 1.00 27.23 255 GLN A C 1
ATOM 1293 O O . GLN A 1 192 ? 32.167 30.377 -29.186 1.00 28.52 255 GLN A O 1
ATOM 1299 N N . ASN A 1 193 ? 31.160 28.671 -30.257 1.00 27.39 256 ASN A N 1
ATOM 1300 C CA . ASN A 1 193 ? 32.331 28.365 -31.095 1.00 27.85 256 ASN A CA 1
ATOM 1301 C C . ASN A 1 193 ? 32.826 29.543 -31.924 1.00 26.60 256 ASN A C 1
ATOM 1302 O O . ASN A 1 193 ? 34.005 29.816 -31.954 1.00 26.55 256 ASN A O 1
ATOM 1307 N N . LEU A 1 194 ? 31.937 30.239 -32.583 1.00 25.84 257 LEU A N 1
ATOM 1308 C CA . LEU A 1 194 ? 32.341 31.416 -33.380 1.00 27.24 257 LEU A CA 1
ATOM 1309 C C . LEU A 1 194 ? 32.985 32.525 -32.539 1.00 27.47 257 LEU A C 1
ATOM 1310 O O . LEU A 1 194 ? 33.936 33.144 -32.976 1.00 26.39 257 LEU A O 1
ATOM 1315 N N . LEU A 1 195 ? 32.495 32.727 -31.317 1.00 28.65 258 LEU A N 1
ATOM 1316 C CA . LEU A 1 195 ? 33.078 33.716 -30.427 1.00 30.05 258 LEU A CA 1
ATOM 1317 C C . LEU A 1 195 ? 34.455 33.332 -29.925 1.00 31.52 258 LEU A C 1
ATOM 1318 O O . LEU A 1 195 ? 35.274 34.191 -29.731 1.00 33.04 258 LEU A O 1
ATOM 1323 N N . VAL A 1 196 ? 34.736 32.047 -29.782 1.00 33.73 259 VAL A N 1
ATOM 1324 C CA . VAL A 1 196 ? 36.056 31.593 -29.337 1.00 35.03 259 VAL A CA 1
ATOM 1325 C C . VAL A 1 196 ? 37.040 31.791 -30.458 1.00 35.30 259 VAL A C 1
ATOM 1326 O O . VAL A 1 196 ? 38.089 32.369 -30.264 1.00 37.55 259 VAL A O 1
ATOM 1330 N N . GLY A 1 197 ? 36.701 31.327 -31.642 1.00 35.81 260 GLY A N 1
ATOM 1331 C CA . GLY A 1 197 ? 37.588 31.418 -32.786 1.00 36.62 260 GLY A CA 1
ATOM 1332 C C . GLY A 1 197 ? 37.659 32.785 -33.457 1.00 36.84 260 GLY A C 1
ATOM 1333 O O . GLY A 1 197 ? 38.571 33.022 -34.236 1.00 37.68 260 GLY A O 1
ATOM 1334 N N . HIS A 1 198 ? 36.718 33.689 -33.190 1.00 36.62 261 HIS A N 1
ATOM 1335 C CA . HIS A 1 198 ? 36.718 34.979 -33.883 1.00 36.46 261 HIS A CA 1
ATOM 1336 C C . HIS A 1 198 ? 36.465 36.173 -32.964 1.00 35.89 261 HIS A C 1
ATOM 1337 O O . HIS A 1 198 ? 35.439 36.863 -33.080 1.00 34.79 261 HIS A O 1
ATOM 1344 N N . PRO A 1 199 ? 37.431 36.442 -32.092 1.00 35.54 262 PRO A N 1
ATOM 1345 C CA . PRO A 1 199 ? 37.363 37.581 -31.164 1.00 35.67 262 PRO A CA 1
ATOM 1346 C C . PRO A 1 199 ? 37.270 38.968 -31.826 1.00 35.08 262 PRO A C 1
ATOM 1347 O O . PRO A 1 199 ? 36.794 39.883 -31.147 1.00 35.14 262 PRO A O 1
ATOM 1351 N N . GLU A 1 200 ? 37.658 39.121 -33.096 1.00 34.46 263 GLU A N 1
ATOM 1352 C CA . GLU A 1 200 ? 37.518 40.421 -33.812 1.00 34.58 263 GLU A CA 1
ATOM 1353 C C . GLU A 1 200 ? 36.082 40.913 -33.921 1.00 33.44 263 GLU A C 1
ATOM 1354 O O . GLU A 1 200 ? 35.859 42.088 -34.141 1.00 31.86 263 GLU A O 1
ATOM 1360 N N . HIS A 1 201 ? 35.116 39.997 -33.846 1.00 32.33 264 HIS A N 1
ATOM 1361 C CA . HIS A 1 201 ? 33.714 40.353 -34.038 1.00 32.10 264 HIS A CA 1
ATOM 1362 C C . HIS A 1 201 ? 32.947 40.698 -32.758 1.00 31.23 264 HIS A C 1
ATOM 1363 O O . HIS A 1 201 ? 31.762 40.984 -32.829 1.00 31.43 264 HIS A O 1
ATOM 1370 N N . LYS A 1 202 ? 33.625 40.719 -31.608 1.00 30.87 265 LYS A N 1
ATOM 1371 C CA . LYS A 1 202 ? 32.954 40.923 -30.347 1.00 31.11 265 LYS A CA 1
ATOM 1372 C C . LYS A 1 202 ? 32.319 42.328 -30.323 1.00 30.31 265 LYS A C 1
ATOM 1373 O O . LYS A 1 202 ? 31.228 42.498 -29.828 1.00 29.70 265 LYS A O 1
ATOM 1379 N N . GLY A 1 203 ? 33.030 43.324 -30.840 1.00 29.80 266 GLY A N 1
ATOM 1380 C CA . GLY A 1 203 ? 32.542 44.696 -30.930 1.00 28.99 266 GLY A CA 1
ATOM 1381 C C . GLY A 1 203 ? 31.238 44.859 -31.677 1.00 28.29 266 GLY A C 1
ATOM 1382 O O . GLY A 1 203 ? 30.299 45.486 -31.196 1.00 28.73 266 GLY A O 1
ATOM 1383 N N . THR A 1 204 ? 31.156 44.250 -32.836 1.00 27.78 267 THR A N 1
ATOM 1384 C CA . THR A 1 204 ? 29.920 44.268 -33.635 1.00 28.31 267 THR A CA 1
ATOM 1385 C C . THR A 1 204 ? 28.752 43.558 -32.995 1.00 27.40 267 THR A C 1
ATOM 1386 O O . THR A 1 204 ? 27.631 44.035 -33.074 1.00 27.87 267 THR A O 1
ATOM 1390 N N . LEU A 1 205 ? 28.999 42.415 -32.384 1.00 26.82 268 LEU A N 1
ATOM 1391 C CA . LEU A 1 205 ? 27.928 41.686 -31.730 1.00 26.80 268 LEU A CA 1
ATOM 1392 C C . LEU A 1 205 ? 27.458 42.452 -30.464 1.00 25.89 268 LEU A C 1
ATOM 1393 O O . LEU A 1 205 ? 26.281 42.535 -30.179 1.00 22.12 268 LEU A O 1
ATOM 1398 N N . CYS A 1 206 ? 28.386 43.043 -29.718 1.00 25.60 269 CYS A N 1
ATOM 1399 C CA . CYS A 1 206 ? 27.977 43.917 -28.565 1.00 25.72 269 CYS A CA 1
ATOM 1400 C C . CYS A 1 206 ? 27.163 45.111 -29.024 1.00 25.16 269 CYS A C 1
ATOM 1401 O O . CYS A 1 206 ? 26.146 45.435 -28.394 1.00 24.09 269 CYS A O 1
ATOM 1404 N N . SER A 1 207 ? 27.573 45.716 -30.138 1.00 24.57 270 SER A N 1
ATOM 1405 C CA . SER A 1 207 ? 26.836 46.845 -30.690 1.00 25.16 270 SER A CA 1
ATOM 1406 C C . SER A 1 207 ? 25.459 46.442 -31.253 1.00 25.00 270 SER A C 1
ATOM 1407 O O . SER A 1 207 ? 24.543 47.266 -31.265 1.00 23.64 270 SER A O 1
ATOM 1418 N N . GLY A 1 209 ? 23.514 44.463 -29.677 1.00 24.73 272 GLY A N 1
ATOM 1419 C CA . GLY A 1 209 ? 22.721 44.190 -28.491 1.00 25.51 272 GLY A CA 1
ATOM 1420 C C . GLY A 1 209 ? 22.761 42.726 -28.120 1.00 25.70 272 GLY A C 1
ATOM 1421 O O . GLY A 1 209 ? 21.839 42.219 -27.544 1.00 25.13 272 GLY A O 1
ATOM 1430 N N . VAL A 1 211 ? 24.528 41.205 -25.902 1.00 23.01 274 VAL A N 1
ATOM 1431 C CA . VAL A 1 211 ? 24.575 40.927 -24.439 1.00 22.51 274 VAL A CA 1
ATOM 1432 C C . VAL A 1 211 ? 23.135 40.847 -23.883 1.00 22.92 274 VAL A C 1
ATOM 1433 O O . VAL A 1 211 ? 22.773 39.924 -23.150 1.00 22.68 274 VAL A O 1
ATOM 1437 N N . GLN A 1 212 ? 22.304 41.797 -24.280 1.00 22.14 275 GLN A N 1
ATOM 1438 C CA . GLN A 1 212 ? 20.920 41.857 -23.802 1.00 23.45 275 GLN A CA 1
ATOM 1439 C C . GLN A 1 212 ? 20.162 40.618 -24.231 1.00 23.76 275 GLN A C 1
ATOM 1440 O O . GLN A 1 212 ? 19.470 40.000 -23.429 1.00 23.83 275 GLN A O 1
ATOM 1446 N N . GLN A 1 213 ? 20.323 40.242 -25.489 1.00 24.89 276 GLN A N 1
ATOM 1447 C CA . GLN A 1 213 ? 19.588 39.112 -26.047 1.00 25.36 276 GLN A CA 1
ATOM 1448 C C . GLN A 1 213 ? 19.959 37.832 -25.332 1.00 23.95 276 GLN A C 1
ATOM 1449 O O . GLN A 1 213 ? 19.090 37.020 -25.050 1.00 24.04 276 GLN A O 1
ATOM 1455 N N . LEU A 1 214 ? 21.247 37.658 -25.047 1.00 21.24 277 LEU A N 1
ATOM 1456 C CA . LEU A 1 214 ? 21.731 36.457 -24.415 1.00 21.63 277 LEU A CA 1
ATOM 1457 C C . LEU A 1 214 ? 21.281 36.386 -22.961 1.00 21.92 277 LEU A C 1
ATOM 1458 O O . LEU A 1 214 ? 20.861 35.353 -22.512 1.00 22.00 277 LEU A O 1
ATOM 1463 N N . VAL A 1 215 ? 21.332 37.500 -22.243 1.00 23.19 278 VAL A N 1
ATOM 1464 C CA . VAL A 1 215 ? 20.856 37.575 -20.831 1.00 24.03 278 VAL A CA 1
ATOM 1465 C C . VAL A 1 215 ? 19.391 37.244 -20.779 1.00 24.92 278 VAL A C 1
ATOM 1466 O O . VAL A 1 215 ? 18.958 36.497 -19.910 1.00 25.67 278 VAL A O 1
ATOM 1470 N N . ALA A 1 216 ? 18.637 37.670 -21.784 1.00 26.31 279 ALA A N 1
ATOM 1471 C CA . ALA A 1 216 ? 17.207 37.350 -21.817 1.00 27.48 279 ALA A CA 1
ATOM 1472 C C . ALA A 1 216 ? 17.034 35.835 -21.865 1.00 28.63 279 ALA A C 1
ATOM 1473 O O . ALA A 1 216 ? 16.102 35.309 -21.269 1.00 29.16 279 ALA A O 1
ATOM 1475 N N . LEU A 1 217 ? 17.929 35.134 -22.567 1.00 29.50 280 LEU A N 1
ATOM 1476 C CA . LEU A 1 217 ? 17.876 33.662 -22.638 1.00 29.85 280 LEU A CA 1
ATOM 1477 C C . LEU A 1 217 ? 18.176 33.034 -21.281 1.00 30.52 280 LEU A C 1
ATOM 1478 O O . LEU A 1 217 ? 17.590 32.018 -20.948 1.00 29.79 280 LEU A O 1
ATOM 1483 N N . VAL A 1 218 ? 19.127 33.618 -20.540 1.00 30.85 281 VAL A N 1
ATOM 1484 C CA . VAL A 1 218 ? 19.448 33.173 -19.189 1.00 31.57 281 VAL A CA 1
ATOM 1485 C C . VAL A 1 218 ? 18.244 33.196 -18.206 1.00 32.46 281 VAL A C 1
ATOM 1486 O O . VAL A 1 218 ? 18.250 32.456 -17.222 1.00 32.18 281 VAL A O 1
ATOM 1490 N N . ARG A 1 219 ? 17.239 34.029 -18.490 1.00 33.41 282 ARG A N 1
ATOM 1491 C CA . ARG A 1 219 ? 16.024 34.145 -17.682 1.00 34.37 282 ARG A CA 1
ATOM 1492 C C . ARG A 1 219 ? 14.915 33.158 -18.044 1.00 34.99 282 ARG A C 1
ATOM 1493 O O . ARG A 1 219 ? 13.911 33.087 -17.340 1.00 36.40 282 ARG A O 1
ATOM 1501 N N . THR A 1 220 ? 15.034 32.435 -19.147 1.00 35.03 283 THR A N 1
ATOM 1502 C CA . THR A 1 220 ? 14.039 31.438 -19.472 1.00 35.09 283 THR A CA 1
ATOM 1503 C C . THR A 1 220 ? 14.244 30.225 -18.562 1.00 35.27 283 THR A C 1
ATOM 1504 O O . THR A 1 220 ? 15.161 30.193 -17.741 1.00 34.06 283 THR A O 1
ATOM 1508 N N . GLU A 1 221 ? 13.380 29.224 -18.732 1.00 35.37 284 GLU A N 1
ATOM 1509 C CA . GLU A 1 221 ? 13.469 27.973 -17.969 1.00 35.48 284 GLU A CA 1
ATOM 1510 C C . GLU A 1 221 ? 14.824 27.321 -18.158 1.00 34.80 284 GLU A C 1
ATOM 1511 O O . GLU A 1 221 ? 15.221 27.005 -19.288 1.00 34.10 284 GLU A O 1
ATOM 1513 N N . HIS A 1 222 ? 15.511 27.100 -17.052 1.00 34.85 285 HIS A N 1
ATOM 1514 C CA . HIS A 1 222 ? 16.797 26.401 -17.061 1.00 35.28 285 HIS A CA 1
ATOM 1515 C C . HIS A 1 222 ? 16.842 25.016 -17.740 1.00 35.81 285 HIS A C 1
ATOM 1516 O O . HIS A 1 222 ? 15.968 24.168 -17.534 1.00 35.48 285 HIS A O 1
ATOM 1523 N N . SER A 1 223 ? 17.905 24.812 -18.528 1.00 36.39 286 SER A N 1
ATOM 1524 C CA . SER A 1 223 ? 18.192 23.549 -19.222 1.00 37.08 286 SER A CA 1
ATOM 1525 C C . SER A 1 223 ? 19.615 23.587 -19.811 1.00 36.94 286 SER A C 1
ATOM 1526 O O . SER A 1 223 ? 20.308 24.593 -19.681 1.00 36.54 286 SER A O 1
ATOM 1529 N N . PRO A 1 224 ? 20.069 22.498 -20.437 1.00 36.90 287 PRO A N 1
ATOM 1530 C CA . PRO A 1 224 ? 21.473 22.420 -20.905 1.00 35.81 287 PRO A CA 1
ATOM 1531 C C . PRO A 1 224 ? 21.883 23.506 -21.906 1.00 34.27 287 PRO A C 1
ATOM 1532 O O . PRO A 1 224 ? 23.038 23.809 -22.008 1.00 34.19 287 PRO A O 1
ATOM 1536 N N . PHE A 1 225 ? 20.933 23.978 -22.697 1.00 32.91 288 PHE A N 1
ATOM 1537 C CA . PHE A 1 225 ? 21.036 25.147 -23.521 1.00 31.63 288 PHE A CA 1
ATOM 1538 C C . PHE A 1 225 ? 21.780 26.349 -22.876 1.00 30.83 288 PHE A C 1
ATOM 1539 O O . PHE A 1 225 ? 22.604 26.971 -23.533 1.00 31.75 288 PHE A O 1
ATOM 1547 N N . HIS A 1 226 ? 21.473 26.664 -21.605 1.00 29.09 289 HIS A N 1
ATOM 1548 C CA . HIS A 1 226 ? 22.043 27.798 -20.855 1.00 27.84 289 HIS A CA 1
ATOM 1549 C C . HIS A 1 226 ? 23.559 27.775 -20.748 1.00 27.46 289 HIS A C 1
ATOM 1550 O O . HIS A 1 226 ? 24.188 28.820 -20.745 1.00 26.64 289 HIS A O 1
ATOM 1557 N N . GLU A 1 227 ? 24.151 26.595 -20.675 1.00 26.50 290 GLU A N 1
ATOM 1558 C CA . GLU A 1 227 ? 25.620 26.481 -20.636 1.00 26.84 290 GLU A CA 1
ATOM 1559 C C . GLU A 1 227 ? 26.291 27.234 -21.787 1.00 25.98 290 GLU A C 1
ATOM 1560 O O . GLU A 1 227 ? 27.238 27.969 -21.578 1.00 26.08 290 GLU A O 1
ATOM 1566 N N . HIS A 1 228 ? 25.820 26.999 -23.010 1.00 26.01 291 HIS A N 1
ATOM 1567 C CA . HIS A 1 228 ? 26.397 27.629 -24.194 1.00 24.88 291 HIS A CA 1
ATOM 1568 C C . HIS A 1 228 ? 26.083 29.107 -24.260 1.00 24.15 291 HIS A C 1
ATOM 1569 O O . HIS A 1 228 ? 26.912 29.869 -24.721 1.00 23.56 291 HIS A O 1
ATOM 1576 N N . VAL A 1 229 ? 24.872 29.486 -23.850 1.00 25.19 292 VAL A N 1
ATOM 1577 C CA . VAL A 1 229 ? 24.464 30.924 -23.777 1.00 25.83 292 VAL A CA 1
ATOM 1578 C C . VAL A 1 229 ? 25.452 31.716 -22.887 1.00 25.55 292 VAL A C 1
ATOM 1579 O O . VAL A 1 229 ? 25.937 32.799 -23.223 1.00 25.40 292 VAL A O 1
ATOM 1583 N N . LEU A 1 230 ? 25.729 31.106 -21.762 1.00 25.30 293 LEU A N 1
ATOM 1584 C CA . LEU A 1 230 ? 26.587 31.747 -20.761 1.00 25.52 293 LEU A CA 1
ATOM 1585 C C . LEU A 1 230 ? 28.066 31.667 -21.148 1.00 24.85 293 LEU A C 1
ATOM 1586 O O . LEU A 1 230 ? 28.818 32.530 -20.882 1.00 25.45 293 LEU A O 1
ATOM 1591 N N . GLY A 1 231 ? 28.419 30.587 -21.832 1.00 24.03 294 GLY A N 1
ATOM 1592 C CA . GLY A 1 231 ? 29.772 30.529 -22.388 1.00 24.85 294 GLY A CA 1
ATOM 1593 C C . GLY A 1 231 ? 29.993 31.611 -23.418 1.00 24.07 294 GLY A C 1
ATOM 1594 O O . GLY A 1 231 ? 31.031 32.214 -23.476 1.00 24.56 294 GLY A O 1
ATOM 1595 N N . ALA A 1 232 ? 28.963 31.911 -24.196 1.00 25.15 295 ALA A N 1
ATOM 1596 C CA . ALA A 1 232 ? 29.067 32.938 -25.216 1.00 25.73 295 ALA A CA 1
ATOM 1597 C C . ALA A 1 232 ? 29.240 34.307 -24.555 1.00 26.05 295 ALA A C 1
ATOM 1598 O O . ALA A 1 232 ? 30.105 35.105 -24.939 1.00 25.66 295 ALA A O 1
ATOM 1600 N N . LEU A 1 233 ? 28.437 34.563 -23.535 1.00 27.38 296 LEU A N 1
ATOM 1601 C CA . LEU A 1 233 ? 28.561 35.786 -22.739 1.00 28.41 296 LEU A CA 1
ATOM 1602 C C . LEU A 1 233 ? 29.967 35.919 -22.156 1.00 28.61 296 LEU A C 1
ATOM 1603 O O . LEU A 1 233 ? 30.549 37.016 -22.126 1.00 27.21 296 LEU A O 1
ATOM 1608 N N . CYS A 1 234 ? 30.516 34.837 -21.594 1.00 28.38 297 CYS A N 1
ATOM 1609 C CA . CYS A 1 234 ? 31.901 34.860 -21.157 1.00 30.35 297 CYS A CA 1
ATOM 1610 C C . CYS A 1 234 ? 32.884 35.385 -22.195 1.00 29.95 297 CYS A C 1
ATOM 1611 O O . CYS A 1 234 ? 33.713 36.235 -21.878 1.00 29.99 297 CYS A O 1
ATOM 1614 N N . SER A 1 235 ? 32.817 34.873 -23.414 1.00 29.92 298 SER A N 1
ATOM 1615 C CA . SER A 1 235 ? 33.735 35.337 -24.444 1.00 30.75 298 SER A CA 1
ATOM 1616 C C . SER A 1 235 ? 33.638 36.838 -24.633 1.00 31.02 298 SER A C 1
ATOM 1617 O O . SER A 1 235 ? 34.637 37.480 -24.799 1.00 30.09 298 SER A O 1
ATOM 1620 N N . LEU A 1 236 ? 32.427 37.388 -24.567 1.00 31.70 299 LEU A N 1
ATOM 1621 C CA . LEU A 1 236 ? 32.166 38.785 -24.889 1.00 31.92 299 LEU A CA 1
ATOM 1622 C C . LEU A 1 236 ? 32.616 39.807 -23.860 1.00 33.85 299 LEU A C 1
ATOM 1623 O O . LEU A 1 236 ? 32.590 41.016 -24.141 1.00 33.67 299 LEU A O 1
ATOM 1628 N N . VAL A 1 237 ? 32.886 39.349 -22.647 1.00 35.08 300 VAL A N 1
ATOM 1629 C CA . VAL A 1 237 ? 33.397 40.199 -21.609 1.00 36.25 300 VAL A CA 1
ATOM 1630 C C . VAL A 1 237 ? 34.895 40.002 -21.407 1.00 37.45 300 VAL A C 1
ATOM 1631 O O . VAL A 1 237 ? 35.527 40.832 -20.777 1.00 39.13 300 VAL A O 1
ATOM 1635 N N . THR A 1 238 ? 35.455 38.912 -21.895 1.00 38.49 301 THR A N 1
ATOM 1636 C CA . THR A 1 238 ? 36.872 38.599 -21.704 1.00 40.18 301 THR A CA 1
ATOM 1637 C C . THR A 1 238 ? 37.783 39.510 -22.545 1.00 40.84 301 THR A C 1
ATOM 1638 O O . THR A 1 238 ? 37.732 39.465 -23.775 1.00 40.48 301 THR A O 1
ATOM 1642 N N . ASP A 1 239 ? 38.628 40.309 -21.892 1.00 41.84 302 ASP A N 1
ATOM 1643 C CA . ASP A 1 239 ? 39.534 41.222 -22.601 1.00 42.41 302 ASP A CA 1
ATOM 1644 C C . ASP A 1 239 ? 38.747 42.195 -23.447 1.00 41.70 302 ASP A C 1
ATOM 1645 O O . ASP A 1 239 ? 39.175 42.529 -24.579 1.00 42.68 302 ASP A O 1
ATOM 1650 N N . PHE A 1 240 ? 37.600 42.650 -22.928 1.00 39.46 303 PHE A N 1
ATOM 1651 C CA . PHE A 1 240 ? 36.723 43.429 -23.768 1.00 37.61 303 PHE A CA 1
ATOM 1652 C C . PHE A 1 240 ? 35.818 44.366 -23.008 1.00 35.58 303 PHE A C 1
ATOM 1653 O O . PHE A 1 240 ? 34.701 43.973 -22.647 1.00 36.00 303 PHE A O 1
ATOM 1661 N N . PRO A 1 241 ? 36.291 45.608 -22.790 1.00 33.20 304 PRO A N 1
ATOM 1662 C CA . PRO A 1 241 ? 35.582 46.606 -21.997 1.00 32.08 304 PRO A CA 1
ATOM 1663 C C . PRO A 1 241 ? 34.156 46.892 -22.403 1.00 30.05 304 PRO A C 1
ATOM 1664 O O . PRO A 1 241 ? 33.346 47.000 -21.487 1.00 29.37 304 PRO A O 1
ATOM 1668 N N . GLN A 1 242 ? 33.837 46.973 -23.698 1.00 28.03 305 GLN A N 1
ATOM 1669 C CA . GLN A 1 242 ? 32.444 47.234 -24.109 1.00 26.38 305 GLN A CA 1
ATOM 1670 C C . GLN A 1 242 ? 31.520 46.126 -23.612 1.00 24.49 305 GLN A C 1
ATOM 1671 O O . GLN A 1 242 ? 30.404 46.372 -23.212 1.00 23.24 305 GLN A O 1
ATOM 1677 N N . GLY A 1 243 ? 31.986 44.889 -23.690 1.00 24.39 306 GLY A N 1
ATOM 1678 C CA . GLY A 1 243 ? 31.199 43.763 -23.249 1.00 23.72 306 GLY A CA 1
ATOM 1679 C C . GLY A 1 243 ? 30.902 43.842 -21.759 1.00 23.99 306 GLY A C 1
ATOM 1680 O O . GLY A 1 243 ? 29.781 43.558 -21.348 1.00 22.94 306 GLY A O 1
ATOM 1681 N N . VAL A 1 244 ? 31.912 44.257 -20.978 1.00 23.75 307 VAL A N 1
ATOM 1682 C CA . VAL A 1 244 ? 31.790 44.459 -19.551 1.00 24.47 307 VAL A CA 1
ATOM 1683 C C . VAL A 1 244 ? 30.837 45.590 -19.233 1.00 24.94 307 VAL A C 1
ATOM 1684 O O . VAL A 1 244 ? 30.041 45.465 -18.319 1.00 24.49 307 VAL A O 1
ATOM 1688 N N . ARG A 1 245 ? 30.890 46.676 -19.990 1.00 24.83 308 ARG A N 1
ATOM 1689 C CA . ARG A 1 245 ? 30.000 47.794 -19.730 1.00 25.79 308 ARG A CA 1
ATOM 1690 C C . ARG A 1 245 ? 28.529 47.391 -19.970 1.00 24.95 308 ARG A C 1
ATOM 1691 O O . ARG A 1 245 ? 27.656 47.696 -19.185 1.00 24.21 308 ARG A O 1
ATOM 1699 N N . GLU A 1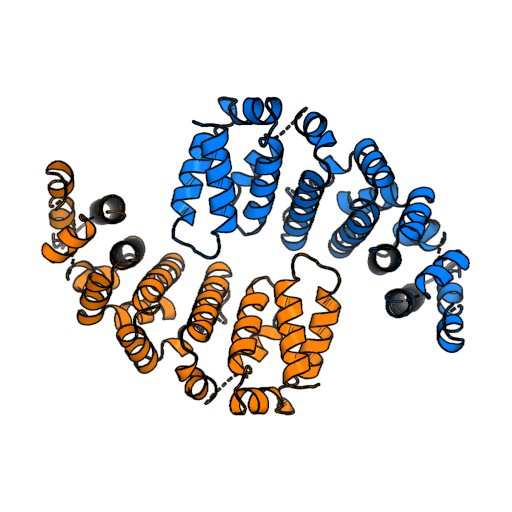 246 ? 28.263 46.672 -21.057 1.00 24.59 309 GLU A N 1
ATOM 1700 C CA . GLU A 1 246 ? 26.906 46.224 -21.373 1.00 23.51 309 GLU A CA 1
ATOM 1701 C C . GLU A 1 246 ? 26.355 45.316 -20.254 1.00 23.47 309 GLU A C 1
ATOM 1702 O O . GLU A 1 246 ? 25.162 45.406 -19.874 1.00 21.36 309 GLU A O 1
ATOM 1708 N N . CYS A 1 247 ? 27.220 44.428 -19.788 1.00 22.47 310 CYS A N 1
ATOM 1709 C CA . CYS A 1 247 ? 26.908 43.525 -18.699 1.00 24.48 310 CYS A CA 1
ATOM 1710 C C . CYS A 1 247 ? 26.590 44.252 -17.397 1.00 25.27 310 CYS A C 1
ATOM 1711 O O . CYS A 1 247 ? 25.774 43.785 -16.641 1.00 24.54 310 CYS A O 1
ATOM 1714 N N . ARG A 1 248 ? 27.181 45.433 -17.177 1.00 27.17 311 ARG A N 1
ATOM 1715 C CA . ARG A 1 248 ? 27.013 46.166 -15.930 1.00 27.43 311 ARG A CA 1
ATOM 1716 C C . ARG A 1 248 ? 25.801 47.080 -15.957 1.00 27.30 311 ARG A C 1
ATOM 1717 O O . ARG A 1 248 ? 25.372 47.541 -14.937 1.00 26.88 311 ARG A O 1
ATOM 1725 N N . GLU A 1 249 ? 25.192 47.286 -17.117 1.00 28.02 312 GLU A N 1
ATOM 1726 C CA . GLU A 1 249 ? 24.028 48.186 -17.240 1.00 28.27 312 GLU A CA 1
ATOM 1727 C C . GLU A 1 249 ? 23.012 47.850 -16.179 1.00 28.61 312 GLU A C 1
ATOM 1728 O O . GLU A 1 249 ? 22.629 46.705 -16.041 1.00 30.96 312 GLU A O 1
ATOM 1734 N N . PRO A 1 250 ? 22.549 48.816 -15.430 1.00 28.59 313 PRO A N 1
ATOM 1735 C CA . PRO A 1 250 ? 21.650 48.495 -14.324 1.00 28.90 313 PRO A CA 1
ATOM 1736 C C . PRO A 1 250 ? 20.334 47.889 -14.731 1.00 29.54 313 PRO A C 1
ATOM 1737 O O . PRO A 1 250 ? 19.827 47.082 -13.946 1.00 28.77 313 PRO A O 1
ATOM 1741 N N . GLU A 1 251 ? 19.780 48.219 -15.897 1.00 30.20 314 GLU A N 1
ATOM 1742 C CA . GLU A 1 251 ? 18.444 47.703 -16.225 1.00 31.73 314 GLU A CA 1
ATOM 1743 C C . GLU A 1 251 ? 18.509 46.215 -16.601 1.00 31.48 314 GLU A C 1
ATOM 1744 O O . GLU A 1 251 ? 17.511 45.523 -16.550 1.00 30.54 314 GLU A O 1
ATOM 1750 N N . LEU A 1 252 ? 19.695 45.731 -16.942 1.00 30.86 315 LEU A N 1
ATOM 1751 C CA . LEU A 1 252 ? 19.857 44.340 -17.349 1.00 30.68 315 LEU A CA 1
ATOM 1752 C C . LEU A 1 252 ? 19.604 43.391 -16.192 1.00 30.00 315 LEU A C 1
ATOM 1753 O O . LEU A 1 252 ? 19.083 42.333 -16.402 1.00 29.82 315 LEU A O 1
ATOM 1758 N N . GLY A 1 253 ? 20.015 43.758 -14.979 1.00 29.82 316 GLY A N 1
ATOM 1759 C CA . GLY A 1 253 ? 19.824 42.902 -13.811 1.00 30.09 316 GLY A CA 1
ATOM 1760 C C . GLY A 1 253 ? 20.627 41.628 -13.800 1.00 29.75 316 GLY A C 1
ATOM 1761 O O . GLY A 1 253 ? 20.218 40.655 -13.173 1.00 30.21 316 GLY A O 1
ATOM 1762 N N . LEU A 1 254 ? 21.788 41.649 -14.444 1.00 29.34 317 LEU A N 1
ATOM 1763 C CA . LEU A 1 254 ? 22.642 40.471 -14.599 1.00 29.16 317 LEU A CA 1
ATOM 1764 C C . LEU A 1 254 ? 23.199 39.907 -13.306 1.00 28.87 317 LEU A C 1
ATOM 1765 O O . LEU A 1 254 ? 23.188 38.705 -13.091 1.00 26.65 317 LEU A O 1
ATOM 1770 N N . GLU A 1 255 ? 23.755 40.770 -12.481 1.00 29.51 318 GLU A N 1
ATOM 1771 C CA . GLU A 1 255 ? 24.393 40.318 -11.228 1.00 30.55 318 GLU A CA 1
ATOM 1772 C C . GLU A 1 255 ? 23.461 39.388 -10.384 1.00 30.57 318 GLU A C 1
ATOM 1773 O O . GLU A 1 255 ? 23.831 38.295 -9.963 1.00 30.43 318 GLU A O 1
ATOM 1779 N N . GLU A 1 256 ? 22.256 39.833 -10.149 1.00 31.17 319 GLU A N 1
ATOM 1780 C CA . GLU A 1 256 ? 21.325 39.044 -9.379 1.00 31.74 319 GLU A CA 1
ATOM 1781 C C . GLU A 1 256 ? 21.078 37.699 -10.096 1.00 30.57 319 GLU A C 1
ATOM 1782 O O . GLU A 1 256 ? 21.103 36.644 -9.483 1.00 30.11 319 GLU A O 1
ATOM 1788 N N . LEU A 1 257 ? 20.866 37.747 -11.403 1.00 29.69 320 LEU A N 1
ATOM 1789 C CA . LEU A 1 257 ? 20.579 36.559 -12.174 1.00 29.11 320 LEU A CA 1
ATOM 1790 C C . LEU A 1 257 ? 21.717 35.558 -12.028 1.00 27.32 320 LEU A C 1
ATOM 1791 O O . LEU A 1 257 ? 21.504 34.379 -11.775 1.00 26.73 320 LEU A O 1
ATOM 1796 N N . LEU A 1 258 ? 22.942 36.033 -12.098 1.00 26.22 321 LEU A N 1
ATOM 1797 C CA . LEU A 1 258 ? 24.101 35.166 -11.943 1.00 25.42 321 LEU A CA 1
ATOM 1798 C C . LEU A 1 258 ? 24.242 34.636 -10.516 1.00 25.78 321 LEU A C 1
ATOM 1799 O O . LEU A 1 258 ? 24.515 33.453 -10.328 1.00 25.25 321 LEU A O 1
ATOM 1804 N N . ARG A 1 259 ? 24.070 35.479 -9.498 1.00 25.77 322 ARG A N 1
ATOM 1805 C CA . ARG A 1 259 ? 24.278 34.996 -8.124 1.00 27.14 322 ARG A CA 1
ATOM 1806 C C . ARG A 1 259 ? 23.276 33.915 -7.796 1.00 27.58 322 ARG A C 1
ATOM 1807 O O . ARG A 1 259 ? 23.600 32.968 -7.113 1.00 27.79 322 ARG A O 1
ATOM 1815 N N . HIS A 1 260 ? 22.075 34.071 -8.321 1.00 28.50 323 HIS A N 1
ATOM 1816 C CA . HIS A 1 260 ? 20.986 33.172 -8.084 1.00 30.82 323 HIS A CA 1
ATOM 1817 C C . HIS A 1 260 ? 21.256 31.844 -8.831 1.00 30.80 323 HIS A C 1
ATOM 1818 O O . HIS A 1 260 ? 21.072 30.746 -8.273 1.00 29.98 323 HIS A O 1
ATOM 1825 N N . ARG A 1 261 ? 21.747 31.946 -10.074 1.00 30.36 324 ARG A N 1
ATOM 1826 C CA . ARG A 1 261 ? 22.158 30.778 -10.834 1.00 29.77 324 ARG A CA 1
ATOM 1827 C C . ARG A 1 261 ? 23.271 30.027 -10.147 1.00 30.38 324 ARG A C 1
ATOM 1828 O O . ARG A 1 261 ? 23.224 28.821 -10.068 1.00 30.29 324 ARG A O 1
ATOM 1836 N N . CYS A 1 262 ? 24.270 30.718 -9.628 1.00 31.92 325 CYS A N 1
ATOM 1837 C CA . CYS A 1 262 ? 25.402 30.042 -8.976 1.00 32.78 325 CYS A CA 1
ATOM 1838 C C . CYS A 1 262 ? 24.927 29.151 -7.809 1.00 34.21 325 CYS A C 1
ATOM 1839 O O . CYS A 1 262 ? 25.398 28.041 -7.621 1.00 33.14 325 CYS A O 1
ATOM 1842 N N . GLN A 1 263 ? 23.988 29.692 -7.052 1.00 35.65 326 GLN A N 1
ATOM 1843 C CA . GLN A 1 263 ? 23.399 29.045 -5.894 1.00 37.45 326 GLN A CA 1
ATOM 1844 C C . GLN A 1 263 ? 22.571 27.821 -6.324 1.00 37.79 326 GLN A C 1
ATOM 1845 O O . GLN A 1 263 ? 22.623 26.776 -5.673 1.00 37.76 326 GLN A O 1
ATOM 1851 N N . LEU A 1 264 ? 21.845 27.929 -7.424 1.00 37.88 327 LEU A N 1
ATOM 1852 C CA . LEU A 1 264 ? 21.093 26.816 -7.942 1.00 38.89 327 LEU A CA 1
ATOM 1853 C C . LEU A 1 264 ? 21.980 25.654 -8.440 1.00 39.08 327 LEU A C 1
ATOM 1854 O O . LEU A 1 264 ? 21.614 24.482 -8.292 1.00 38.49 327 LEU A O 1
ATOM 1859 N N . LEU A 1 265 ? 23.142 25.963 -9.001 1.00 39.31 328 LEU A N 1
ATOM 1860 C CA . LEU A 1 265 ? 23.986 24.951 -9.651 1.00 39.61 328 LEU A CA 1
ATOM 1861 C C . LEU A 1 265 ? 25.067 24.345 -8.769 1.00 41.69 328 LEU A C 1
ATOM 1862 O O . LEU A 1 265 ? 25.671 23.308 -9.128 1.00 41.27 328 LEU A O 1
ATOM 1867 N N . GLN A 1 266 ? 25.312 25.002 -7.637 1.00 43.54 329 GLN A N 1
ATOM 1868 C CA . GLN A 1 266 ? 26.461 24.735 -6.779 1.00 45.44 329 GLN A CA 1
ATOM 1869 C C . GLN A 1 266 ? 26.533 23.278 -6.328 1.00 45.68 329 GLN A C 1
ATOM 1870 O O . GLN A 1 266 ? 27.641 22.798 -6.086 1.00 44.99 329 GLN A O 1
ATOM 1876 N N . GLN A 1 267 ? 25.365 22.603 -6.271 1.00 46.11 330 GLN A N 1
ATOM 1877 C CA . GLN A 1 267 ? 25.268 21.174 -5.947 1.00 47.22 330 GLN A CA 1
ATOM 1878 C C . GLN A 1 267 ? 24.762 20.157 -7.034 1.00 47.37 330 GLN A C 1
ATOM 1879 O O . GLN A 1 267 ? 24.591 18.975 -6.720 1.00 47.14 330 GLN A O 1
ATOM 1885 N N . HIS A 1 268 ? 24.493 20.597 -8.264 1.00 46.76 331 HIS A N 1
ATOM 1886 C CA . HIS A 1 268 ? 24.403 19.693 -9.401 1.00 46.55 331 HIS A CA 1
ATOM 1887 C C . HIS A 1 268 ? 25.788 19.628 -10.132 1.00 45.71 331 HIS A C 1
ATOM 1888 O O . HIS A 1 268 ? 26.066 20.417 -11.054 1.00 45.98 331 HIS A O 1
ATOM 1895 N N . GLU A 1 269 ? 26.667 18.693 -9.760 1.00 44.24 332 GLU A N 1
ATOM 1896 C CA . GLU A 1 269 ? 27.960 18.529 -10.476 1.00 43.03 332 GLU A CA 1
ATOM 1897 C C . GLU A 1 269 ? 27.872 18.335 -12.025 1.00 41.78 332 GLU A C 1
ATOM 1898 O O . GLU A 1 269 ? 28.836 18.587 -12.734 1.00 40.99 332 GLU A O 1
ATOM 1904 N N . GLU A 1 270 ? 26.731 17.919 -12.562 1.00 40.54 333 GLU A N 1
ATOM 1905 C CA . GLU A 1 270 ? 26.583 17.825 -14.019 1.00 39.91 333 GLU A CA 1
ATOM 1906 C C . GLU A 1 270 ? 26.489 19.205 -14.706 1.00 40.12 333 GLU A C 1
ATOM 1907 O O . GLU A 1 270 ? 26.457 19.276 -15.932 1.00 39.87 333 GLU A O 1
ATOM 1913 N N . TYR A 1 271 ? 26.473 20.289 -13.903 1.00 40.02 334 TYR A N 1
ATOM 1914 C CA . TYR A 1 271 ? 26.448 21.672 -14.394 1.00 39.25 334 TYR A CA 1
ATOM 1915 C C . TYR A 1 271 ? 27.674 22.451 -14.051 1.00 37.30 334 TYR A C 1
ATOM 1916 O O . TYR A 1 271 ? 27.656 23.668 -14.093 1.00 37.34 334 TYR A O 1
ATOM 1925 N N . GLN A 1 272 ? 28.760 21.778 -13.750 1.00 35.89 335 GLN A N 1
ATOM 1926 C CA . GLN A 1 272 ? 29.938 22.493 -13.324 1.00 36.09 335 GLN A CA 1
ATOM 1927 C C . GLN A 1 272 ? 30.398 23.492 -14.373 1.00 33.80 335 GLN A C 1
ATOM 1928 O O . GLN A 1 272 ? 30.932 24.519 -14.005 1.00 32.16 335 GLN A O 1
ATOM 1934 N N . GLU A 1 273 ? 30.266 23.163 -15.659 1.00 33.16 336 GLU A N 1
ATOM 1935 C CA . GLU A 1 273 ? 30.743 24.063 -16.754 1.00 33.11 336 GLU A CA 1
ATOM 1936 C C . GLU A 1 273 ? 29.933 25.355 -16.749 1.00 31.53 336 GLU A C 1
ATOM 1937 O O . GLU A 1 273 ? 30.502 26.423 -16.713 1.00 31.80 336 GLU A O 1
ATOM 1943 N N . GLU A 1 274 ? 28.605 25.264 -16.741 1.00 30.11 337 GLU A N 1
ATOM 1944 C CA . GLU A 1 274 ? 27.779 26.436 -16.623 1.00 29.43 337 GLU A CA 1
ATOM 1945 C C . GLU A 1 274 ? 28.120 27.300 -15.387 1.00 29.65 337 GLU A C 1
ATOM 1946 O O . GLU A 1 274 ? 28.207 28.526 -15.488 1.00 29.02 337 GLU A O 1
ATOM 1952 N N . LEU A 1 275 ? 28.257 26.649 -14.231 1.00 30.03 338 LEU A N 1
ATOM 1953 C CA . LEU A 1 275 ? 28.617 27.298 -12.970 1.00 30.43 338 LEU A CA 1
ATOM 1954 C C . LEU A 1 275 ? 29.906 28.074 -13.147 1.00 30.80 338 LEU A C 1
ATOM 1955 O O . LEU A 1 275 ? 29.976 29.237 -12.752 1.00 30.42 338 LEU A O 1
ATOM 1960 N N . GLU A 1 276 ? 30.902 27.476 -13.791 1.00 30.97 339 GLU A N 1
ATOM 1961 C CA . GLU A 1 276 ? 32.187 28.173 -14.013 1.00 32.17 339 GLU A CA 1
ATOM 1962 C C . GLU A 1 276 ? 32.047 29.406 -14.906 1.00 30.47 339 GLU A C 1
ATOM 1963 O O . GLU A 1 276 ? 32.676 30.398 -14.655 1.00 29.87 339 GLU A O 1
ATOM 1969 N N . PHE A 1 277 ? 31.220 29.345 -15.944 1.00 29.60 340 PHE A N 1
ATOM 1970 C CA . PHE A 1 277 ? 30.969 30.541 -16.751 1.00 28.81 340 PHE A CA 1
ATOM 1971 C C . PHE A 1 277 ? 30.317 31.636 -15.874 1.00 28.63 340 PHE A C 1
ATOM 1972 O O . PHE A 1 277 ? 30.738 32.780 -15.907 1.00 27.83 340 PHE A O 1
ATOM 1980 N N . CYS A 1 278 ? 29.305 31.269 -15.086 1.00 28.47 341 CYS A N 1
ATOM 1981 C CA . CYS A 1 278 ? 28.660 32.188 -14.160 1.00 28.35 341 CYS A CA 1
ATOM 1982 C C . CYS A 1 278 ? 29.652 32.861 -13.229 1.00 28.73 341 CYS A C 1
ATOM 1983 O O . CYS A 1 278 ? 29.524 34.045 -12.966 1.00 27.80 341 CYS A O 1
ATOM 1986 N N . GLU A 1 279 ? 30.645 32.111 -12.741 1.00 29.72 342 GLU A N 1
ATOM 1987 C CA . GLU A 1 279 ? 31.595 32.635 -11.748 1.00 30.41 342 GLU A CA 1
ATOM 1988 C C . GLU A 1 279 ? 32.632 33.485 -12.426 1.00 29.73 342 GLU A C 1
ATOM 1989 O O . GLU A 1 279 ? 33.112 34.432 -11.862 1.00 29.06 342 GLU A O 1
ATOM 1995 N N . LYS A 1 280 ? 33.028 33.144 -13.637 1.00 30.32 343 LYS A N 1
ATOM 1996 C CA . LYS A 1 280 ? 33.909 34.051 -14.386 1.00 30.58 343 LYS A CA 1
ATOM 1997 C C . LYS A 1 280 ? 33.173 35.381 -14.650 1.00 29.91 343 LYS A C 1
ATOM 1998 O O . LYS A 1 280 ? 33.727 36.450 -14.469 1.00 31.17 343 LYS A O 1
ATOM 2004 N N . LEU A 1 281 ? 31.915 35.337 -15.028 1.00 28.77 344 LEU A N 1
ATOM 2005 C CA . LEU A 1 281 ? 31.206 36.573 -15.338 1.00 28.37 344 LEU A CA 1
ATOM 2006 C C . LEU A 1 281 ? 31.103 37.479 -14.094 1.00 29.13 344 LEU A C 1
ATOM 2007 O O . LEU A 1 281 ? 31.444 38.683 -14.158 1.00 28.26 344 LEU A O 1
ATOM 2012 N N . LEU A 1 282 ? 30.673 36.896 -12.970 1.00 28.70 345 LEU A N 1
ATOM 2013 C CA . LEU A 1 282 ? 30.680 37.631 -11.688 1.00 29.49 345 LEU A CA 1
ATOM 2014 C C . LEU A 1 282 ? 32.013 38.271 -11.338 1.00 30.32 345 LEU A C 1
ATOM 2015 O O . LEU A 1 282 ? 32.062 39.448 -11.000 1.00 30.11 345 LEU A O 1
ATOM 2020 N N . GLN A 1 283 ? 33.080 37.502 -11.417 1.00 31.33 346 GLN A N 1
ATOM 2021 C CA . GLN A 1 283 ? 34.407 37.997 -11.099 1.00 33.26 346 GLN A CA 1
ATOM 2022 C C . GLN A 1 283 ? 34.826 39.126 -12.048 1.00 33.00 346 GLN A C 1
ATOM 2023 O O . GLN A 1 283 ? 35.359 40.151 -11.613 1.00 34.63 346 GLN A O 1
ATOM 2029 N N . THR A 1 284 ? 34.560 38.951 -13.335 1.00 32.27 347 THR A N 1
ATOM 2030 C CA . THR A 1 284 ? 34.946 39.918 -14.345 1.00 32.40 347 THR A CA 1
ATOM 2031 C C . THR A 1 284 ? 34.135 41.200 -14.257 1.00 31.85 347 THR A C 1
ATOM 2032 O O . THR A 1 284 ? 34.702 42.276 -14.377 1.00 32.12 347 THR A O 1
ATOM 2036 N N . CYS A 1 285 ? 32.827 41.076 -14.056 1.00 31.56 348 CYS A N 1
ATOM 2037 C CA . CYS A 1 285 ? 31.909 42.201 -14.178 1.00 31.07 348 CYS A CA 1
ATOM 2038 C C . CYS A 1 285 ? 31.466 42.830 -12.841 1.00 32.81 348 CYS A C 1
ATOM 2039 O O . CYS A 1 285 ? 31.226 44.048 -12.750 1.00 31.13 348 CYS A O 1
ATOM 2042 N N . PHE A 1 286 ? 31.346 42.006 -11.807 1.00 34.45 349 PHE A N 1
ATOM 2043 C CA . PHE A 1 286 ? 30.817 42.471 -10.542 1.00 37.25 349 PHE A CA 1
ATOM 2044 C C . PHE A 1 286 ? 31.799 42.269 -9.371 1.00 40.17 349 PHE A C 1
ATOM 2045 O O . PHE A 1 286 ? 31.448 41.814 -8.297 1.00 40.22 349 PHE A O 1
ATOM 2053 N N . SER A 1 287 ? 33.030 42.676 -9.634 1.00 43.71 350 SER A N 1
ATOM 2054 C CA . SER A 1 287 ? 34.098 42.838 -8.645 1.00 46.81 350 SER A CA 1
ATOM 2055 C C . SER A 1 287 ? 34.748 41.493 -8.563 1.00 47.85 350 SER A C 1
ATOM 2056 O O . SER A 1 287 ? 35.901 41.433 -9.009 1.00 49.06 350 SER A O 1
ATOM 2067 N N . ARG B 1 21 ? 30.956 25.073 17.253 1.00 52.03 84 ARG B N 1
ATOM 2068 C CA . ARG B 1 21 ? 31.931 25.654 16.335 1.00 50.41 84 ARG B CA 1
ATOM 2069 C C . ARG B 1 21 ? 31.437 26.820 15.471 1.00 49.22 84 ARG B C 1
ATOM 2070 O O . ARG B 1 21 ? 32.242 27.526 14.857 1.00 48.47 84 ARG B O 1
ATOM 2072 N N . GLY B 1 22 ? 30.126 27.035 15.413 1.00 47.76 85 GLY B N 1
ATOM 2073 C CA . GLY B 1 22 ? 29.581 28.188 14.712 1.00 46.43 85 GLY B CA 1
ATOM 2074 C C . GLY B 1 22 ? 29.698 29.445 15.568 1.00 45.13 85 GLY B C 1
ATOM 2075 O O . GLY B 1 22 ? 29.926 29.350 16.764 1.00 43.90 85 GLY B O 1
ATOM 2076 N N . GLN B 1 23 ? 29.539 30.609 14.938 1.00 44.32 86 GLN B N 1
ATOM 2077 C CA . GLN B 1 23 ? 29.464 31.905 15.637 1.00 44.24 86 GLN B CA 1
ATOM 2078 C C . GLN B 1 23 ? 28.149 32.006 16.399 1.00 42.67 86 GLN B C 1
ATOM 2079 O O . GLN B 1 23 ? 27.166 31.381 16.014 1.00 41.29 86 GLN B O 1
ATOM 2085 N N . ARG B 1 24 ? 28.139 32.810 17.467 1.00 41.64 87 ARG B N 1
ATOM 2086 C CA . ARG B 1 24 ? 27.003 32.888 18.391 1.00 40.72 87 ARG B CA 1
ATOM 2087 C C . ARG B 1 24 ? 25.669 33.074 17.669 1.00 39.74 87 ARG B C 1
ATOM 2088 O O . ARG B 1 24 ? 24.696 32.415 17.988 1.00 39.83 87 ARG B O 1
ATOM 2090 N N . GLY B 1 25 ? 25.626 33.983 16.706 1.00 38.62 88 GLY B N 1
ATOM 2091 C CA . GLY B 1 25 ? 24.382 34.297 16.006 1.00 36.99 88 GLY B CA 1
ATOM 2092 C C . GLY B 1 25 ? 23.929 33.183 15.041 1.00 35.28 88 GLY B C 1
ATOM 2093 O O . GLY B 1 25 ? 22.742 32.928 14.859 1.00 33.12 88 GLY B O 1
ATOM 2094 N N . GLU B 1 26 ? 24.880 32.518 14.420 1.00 33.01 89 GLU B N 1
ATOM 2095 C CA . GLU B 1 26 ? 24.565 31.307 13.691 1.00 32.03 89 GLU B CA 1
ATOM 2096 C C . GLU B 1 26 ? 23.934 30.212 14.570 1.00 30.77 89 GLU B C 1
ATOM 2097 O O . GLU B 1 26 ? 22.924 29.583 14.189 1.00 29.76 89 GLU B O 1
ATOM 2103 N N . VAL B 1 27 ? 24.509 29.993 15.741 1.00 30.33 90 VAL B N 1
ATOM 2104 C CA . VAL B 1 27 ? 24.035 28.969 16.652 1.00 30.06 90 VAL B CA 1
ATOM 2105 C C . VAL B 1 27 ? 22.629 29.320 17.113 1.00 29.97 90 VAL B C 1
ATOM 2106 O O . VAL B 1 27 ? 21.782 28.442 17.250 1.00 27.60 90 VAL B O 1
ATOM 2110 N N . GLU B 1 28 ? 22.379 30.608 17.348 1.00 30.09 91 GLU B N 1
ATOM 2111 C CA . GLU B 1 28 ? 21.078 31.020 17.845 1.00 30.54 91 GLU B CA 1
ATOM 2112 C C . GLU B 1 28 ? 20.006 30.828 16.771 1.00 30.14 91 GLU B C 1
ATOM 2113 O O . GLU B 1 28 ? 18.915 30.356 17.095 1.00 29.98 91 GLU B O 1
ATOM 2119 N N . GLN B 1 29 ? 20.305 31.166 15.502 1.00 28.05 92 GLN B N 1
ATOM 2120 C CA . GLN B 1 29 ? 19.377 30.883 14.413 1.00 26.93 92 GLN B CA 1
ATOM 2121 C C . GLN B 1 29 ? 19.096 29.358 14.348 1.00 25.95 92 GLN B C 1
ATOM 2122 O O . GLN B 1 29 ? 17.958 28.923 14.181 1.00 24.50 92 GLN B O 1
ATOM 2136 N N . LYS B 1 31 ? 19.335 27.070 16.647 1.00 24.28 94 LYS B N 1
ATOM 2137 C CA . LYS B 1 31 ? 18.539 26.584 17.729 1.00 25.00 94 LYS B CA 1
ATOM 2138 C C . LYS B 1 31 ? 17.066 26.990 17.570 1.00 23.85 94 LYS B C 1
ATOM 2139 O O . LYS B 1 31 ? 16.185 26.212 17.881 1.00 22.59 94 LYS B O 1
ATOM 2145 N N . SER B 1 32 ? 16.801 28.220 17.129 1.00 23.46 95 SER B N 1
ATOM 2146 C CA . SER B 1 32 ? 15.429 28.658 16.878 1.00 23.66 95 SER B CA 1
ATOM 2147 C C . SER B 1 32 ? 14.759 27.851 15.784 1.00 22.80 95 SER B C 1
ATOM 2148 O O . SER B 1 32 ? 13.566 27.530 15.878 1.00 21.18 95 SER B O 1
ATOM 2151 N N . CYS B 1 33 ? 15.509 27.566 14.718 1.00 21.31 96 CYS B N 1
ATOM 2152 C CA . CYS B 1 33 ? 15.025 26.715 13.637 1.00 21.57 96 CYS B CA 1
ATOM 2153 C C . CYS B 1 33 ? 14.694 25.295 14.146 1.00 21.74 96 CYS B C 1
ATOM 2154 O O . CYS B 1 33 ? 13.671 24.745 13.821 1.00 20.38 96 CYS B O 1
ATOM 2157 N N . LEU B 1 34 ? 15.594 24.724 14.934 1.00 23.37 97 LEU B N 1
ATOM 2158 C CA . LEU B 1 34 ? 15.422 23.375 15.506 1.00 24.57 97 LEU B CA 1
ATOM 2159 C C . LEU B 1 34 ? 14.246 23.325 16.446 1.00 24.19 97 LEU B C 1
ATOM 2160 O O . LEU B 1 34 ? 13.516 22.365 16.423 1.00 24.20 97 LEU B O 1
ATOM 2165 N N . ARG B 1 35 ? 14.022 24.397 17.193 1.00 24.06 98 ARG B N 1
ATOM 2166 C CA . ARG B 1 35 ? 12.794 24.540 18.009 1.00 24.60 98 ARG B CA 1
ATOM 2167 C C . ARG B 1 35 ? 11.531 24.535 17.128 1.00 23.38 98 ARG B C 1
ATOM 2168 O O . ARG B 1 35 ? 10.568 23.906 17.475 1.00 23.51 98 ARG B O 1
ATOM 2176 N N . VAL B 1 36 ? 11.520 25.255 16.015 1.00 22.45 99 VAL B N 1
ATOM 2177 C CA . VAL B 1 36 ? 10.318 25.267 15.160 1.00 22.29 99 VAL B CA 1
ATOM 2178 C C . VAL B 1 36 ? 10.037 23.867 14.622 1.00 22.64 99 VAL B C 1
ATOM 2179 O O . VAL B 1 36 ? 8.935 23.414 14.660 1.00 21.46 99 VAL B O 1
ATOM 2183 N N . LEU B 1 37 ? 11.073 23.179 14.132 1.00 23.10 100 LEU B N 1
ATOM 2184 C CA . LEU B 1 37 ? 10.904 21.856 13.535 1.00 22.64 100 LEU B CA 1
ATOM 2185 C C . LEU B 1 37 ? 10.568 20.772 14.545 1.00 24.39 100 LEU B C 1
ATOM 2186 O O . LEU B 1 37 ? 10.002 19.764 14.202 1.00 24.77 100 LEU B O 1
ATOM 2191 N N . SER B 1 38 ? 10.912 21.015 15.798 1.00 25.76 101 SER B N 1
ATOM 2192 C CA . SER B 1 38 ? 10.692 20.114 16.897 1.00 27.55 101 SER B CA 1
ATOM 2193 C C . SER B 1 38 ? 9.231 20.142 17.391 1.00 28.50 101 SER B C 1
ATOM 2194 O O . SER B 1 38 ? 8.728 19.210 17.997 1.00 28.03 101 SER B O 1
ATOM 2197 N N . GLN B 1 39 ? 8.528 21.216 17.126 1.00 30.32 102 GLN B N 1
ATOM 2198 C CA . GLN B 1 39 ? 7.145 21.295 17.571 1.00 32.23 102 GLN B CA 1
ATOM 2199 C C . GLN B 1 39 ? 6.236 20.215 16.973 1.00 33.95 102 GLN B C 1
ATOM 2200 O O . GLN B 1 39 ? 6.380 19.848 15.830 1.00 32.76 102 GLN B O 1
ATOM 2206 N N . PRO B 1 40 ? 5.243 19.754 17.725 1.00 36.95 103 PRO B N 1
ATOM 2207 C CA . PRO B 1 40 ? 4.322 18.761 17.168 1.00 39.27 103 PRO B CA 1
ATOM 2208 C C . PRO B 1 40 ? 3.512 19.371 16.024 1.00 41.53 103 PRO B C 1
ATOM 2209 O O . PRO B 1 40 ? 3.287 20.594 16.004 1.00 39.97 103 PRO B O 1
ATOM 2221 N N . PRO B 1 42 ? 0.303 20.576 14.312 1.00 51.61 105 PRO B N 1
ATOM 2222 C CA . PRO B 1 42 ? -0.874 21.161 14.973 1.00 53.35 105 PRO B CA 1
ATOM 2223 C C . PRO B 1 42 ? -2.074 20.189 14.863 1.00 55.13 105 PRO B C 1
ATOM 2224 O O . PRO B 1 42 ? -2.385 19.758 13.740 1.00 54.78 105 PRO B O 1
ATOM 2228 N N . PRO B 1 43 ? -2.702 19.819 15.988 1.00 57.23 106 PRO B N 1
ATOM 2229 C CA . PRO B 1 43 ? -3.652 18.682 15.983 1.00 58.05 106 PRO B CA 1
ATOM 2230 C C . PRO B 1 43 ? -4.962 18.956 15.213 1.00 58.91 106 PRO B C 1
ATOM 2231 O O . PRO B 1 43 ? -5.244 18.279 14.207 1.00 58.80 106 PRO B O 1
ATOM 2235 N N . THR B 1 44 ? -5.739 19.930 15.682 1.00 59.58 107 THR B N 1
ATOM 2236 C CA . THR B 1 44 ? -7.002 20.296 15.049 1.00 60.13 107 THR B CA 1
ATOM 2237 C C . THR B 1 44 ? -6.798 21.698 14.463 1.00 59.74 107 THR B C 1
ATOM 2238 O O . THR B 1 44 ? -6.939 22.713 15.171 1.00 60.72 107 THR B O 1
ATOM 2242 N N . ALA B 1 45 ? -6.419 21.745 13.189 1.00 58.27 108 ALA B N 1
ATOM 2243 C CA . ALA B 1 45 ? -6.128 23.004 12.516 1.00 57.10 108 ALA B CA 1
ATOM 2244 C C . ALA B 1 45 ? -6.977 23.152 11.248 1.00 55.57 108 ALA B C 1
ATOM 2245 O O . ALA B 1 45 ? -7.152 22.193 10.485 1.00 55.76 108 ALA B O 1
ATOM 2247 N N . GLY B 1 46 ? -7.495 24.355 11.020 1.00 53.11 109 GLY B N 1
ATOM 2248 C CA . GLY B 1 46 ? -8.034 24.686 9.720 1.00 51.49 109 GLY B CA 1
ATOM 2249 C C . GLY B 1 46 ? -6.925 24.760 8.669 1.00 49.56 109 GLY B C 1
ATOM 2250 O O . GLY B 1 46 ? -5.730 24.631 8.982 1.00 49.24 109 GLY B O 1
ATOM 2251 N N . GLU B 1 47 ? -7.330 24.972 7.419 1.00 46.81 110 GLU B N 1
ATOM 2252 C CA . GLU B 1 47 ? -6.410 25.058 6.298 1.00 44.46 110 GLU B CA 1
ATOM 2253 C C . GLU B 1 47 ? -5.394 26.172 6.463 1.00 42.45 110 GLU B C 1
ATOM 2254 O O . GLU B 1 47 ? -4.240 25.982 6.155 1.00 42.09 110 GLU B O 1
ATOM 2260 N N . ALA B 1 48 ? -5.843 27.337 6.913 1.00 40.86 111 ALA B N 1
ATOM 2261 C CA . ALA B 1 48 ? -4.986 28.513 7.034 1.00 39.46 111 ALA B CA 1
ATOM 2262 C C . ALA B 1 48 ? -3.821 28.232 7.987 1.00 38.00 111 ALA B C 1
ATOM 2263 O O . ALA B 1 48 ? -2.678 28.594 7.720 1.00 37.67 111 ALA B O 1
ATOM 2265 N N . GLU B 1 49 ? -4.131 27.585 9.095 1.00 35.99 112 GLU B N 1
ATOM 2266 C CA . GLU B 1 49 ? -3.144 27.336 10.118 1.00 35.28 112 GLU B CA 1
ATOM 2267 C C . GLU B 1 49 ? -2.180 26.205 9.704 1.00 33.54 112 GLU B C 1
ATOM 2268 O O . GLU B 1 49 ? -1.016 26.274 10.008 1.00 32.59 112 GLU B O 1
ATOM 2270 N N . GLN B 1 50 ? -2.678 25.175 9.034 1.00 32.44 113 GLN B N 1
ATOM 2271 C CA . GLN B 1 50 ? -1.820 24.120 8.512 1.00 32.82 113 GLN B CA 1
ATOM 2272 C C . GLN B 1 50 ? -0.834 24.707 7.483 1.00 30.84 113 GLN B C 1
ATOM 2273 O O . GLN B 1 50 ? 0.358 24.422 7.538 1.00 29.22 113 GLN B O 1
ATOM 2279 N N . ALA B 1 51 ? -1.318 25.552 6.584 1.00 29.59 114 ALA B N 1
ATOM 2280 C CA . ALA B 1 51 ? -0.460 26.176 5.585 1.00 29.23 114 ALA B CA 1
ATOM 2281 C C . ALA B 1 51 ? 0.579 27.087 6.255 1.00 29.00 114 ALA B C 1
ATOM 2282 O O . ALA B 1 51 ? 1.793 27.033 5.933 1.00 28.47 114 ALA B O 1
ATOM 2284 N N . ALA B 1 52 ? 0.152 27.872 7.231 1.00 27.54 115 ALA B N 1
ATOM 2285 C CA . ALA B 1 52 ? 1.088 28.740 7.909 1.00 28.38 115 ALA B CA 1
ATOM 2286 C C . ALA B 1 52 ? 2.163 27.891 8.634 1.00 28.22 115 ALA B C 1
ATOM 2287 O O . ALA B 1 52 ? 3.333 28.162 8.509 1.00 28.27 115 ALA B O 1
ATOM 2289 N N . ASP B 1 53 ? 1.746 26.854 9.357 1.00 27.92 116 ASP B N 1
ATOM 2290 C CA . ASP B 1 53 ? 2.668 25.944 10.032 1.00 27.70 116 ASP B CA 1
ATOM 2291 C C . ASP B 1 53 ? 3.662 25.262 9.075 1.00 27.17 116 ASP B C 1
ATOM 2292 O O . ASP B 1 53 ? 4.883 25.154 9.370 1.00 27.06 116 ASP B O 1
ATOM 2297 N N . GLN B 1 54 ? 3.170 24.797 7.934 1.00 25.83 117 GLN B N 1
ATOM 2298 C CA . GLN B 1 54 ? 4.038 24.136 6.949 1.00 25.48 117 GLN B CA 1
ATOM 2299 C C . GLN B 1 54 ? 5.076 25.112 6.453 1.00 25.70 117 GLN B C 1
ATOM 2300 O O . GLN B 1 54 ? 6.253 24.805 6.389 1.00 25.79 117 GLN B O 1
ATOM 2306 N N . GLN B 1 55 ? 4.623 26.304 6.120 1.00 26.29 118 GLN B N 1
ATOM 2307 C CA . GLN B 1 55 ? 5.467 27.379 5.658 1.00 27.64 118 GLN B CA 1
ATOM 2308 C C . GLN B 1 55 ? 6.575 27.769 6.662 1.00 26.98 118 GLN B C 1
ATOM 2309 O O . GLN B 1 55 ? 7.677 28.068 6.248 1.00 26.69 118 GLN B O 1
ATOM 2315 N N . GLU B 1 56 ? 6.283 27.756 7.958 1.00 26.00 119 GLU B N 1
ATOM 2316 C CA . GLU B 1 56 ? 7.285 28.061 8.980 1.00 25.39 119 GLU B CA 1
ATOM 2317 C C . GLU B 1 56 ? 8.332 26.963 9.017 1.00 22.37 119 GLU B C 1
ATOM 2318 O O . GLU B 1 56 ? 9.496 27.238 9.221 1.00 22.11 119 GLU B O 1
ATOM 2324 N N . ARG B 1 57 ? 7.919 25.720 8.868 1.00 20.64 120 ARG B N 1
ATOM 2325 C CA . ARG B 1 57 ? 8.848 24.605 8.928 1.00 19.69 120 ARG B CA 1
ATOM 2326 C C . ARG B 1 57 ? 9.759 24.644 7.690 1.00 20.53 120 ARG B C 1
ATOM 2327 O O . ARG B 1 57 ? 10.987 24.439 7.795 1.00 19.84 120 ARG B O 1
ATOM 2335 N N . GLU B 1 58 ? 9.170 24.947 6.532 1.00 21.13 121 GLU B N 1
ATOM 2336 C CA . GLU B 1 58 ? 9.923 25.119 5.302 1.00 21.68 121 GLU B CA 1
ATOM 2337 C C . GLU B 1 58 ? 10.978 26.212 5.469 1.00 22.84 121 GLU B C 1
ATOM 2338 O O . GLU B 1 58 ? 12.137 26.054 5.062 1.00 23.52 121 GLU B O 1
ATOM 2344 N N . GLY B 1 59 ? 10.565 27.334 6.046 1.00 23.74 122 GLY B N 1
ATOM 2345 C CA . GLY B 1 59 ? 11.453 28.438 6.317 1.00 22.84 122 GLY B CA 1
ATOM 2346 C C . GLY B 1 59 ? 12.600 27.975 7.216 1.00 22.89 122 GLY B C 1
ATOM 2347 O O . GLY B 1 59 ? 13.753 28.307 6.935 1.00 21.96 122 GLY B O 1
ATOM 2348 N N . ALA B 1 60 ? 12.302 27.237 8.289 1.00 21.95 123 ALA B N 1
ATOM 2349 C CA . ALA B 1 60 ? 13.359 26.744 9.183 1.00 21.39 123 ALA B CA 1
ATOM 2350 C C . ALA B 1 60 ? 14.361 25.844 8.463 1.00 22.10 123 ALA B C 1
ATOM 2351 O O . ALA B 1 60 ? 15.593 25.956 8.648 1.00 22.35 123 ALA B O 1
ATOM 2353 N N . LEU B 1 61 ? 13.836 24.973 7.647 1.00 21.09 124 LEU B N 1
ATOM 2354 C CA . LEU B 1 61 ? 14.680 24.045 6.888 1.00 22.72 124 LEU B CA 1
ATOM 2355 C C . LEU B 1 61 ? 15.593 24.783 5.906 1.00 22.91 124 LEU B C 1
ATOM 2356 O O . LEU B 1 61 ? 16.716 24.375 5.668 1.00 23.19 124 LEU B O 1
ATOM 2361 N N . GLU B 1 62 ? 15.077 25.887 5.366 1.00 24.33 125 GLU B N 1
ATOM 2362 C CA . GLU B 1 62 ? 15.818 26.673 4.383 1.00 25.23 125 GLU B CA 1
ATOM 2363 C C . GLU B 1 62 ? 16.926 27.452 5.064 1.00 25.70 125 GLU B C 1
ATOM 2364 O O . GLU B 1 62 ? 18.036 27.499 4.554 1.00 25.40 125 GLU B O 1
ATOM 2370 N N . LEU B 1 63 ? 16.626 28.028 6.221 1.00 25.25 126 LEU B N 1
ATOM 2371 C CA . LEU B 1 63 ? 17.625 28.752 6.985 1.00 26.12 126 LEU B CA 1
ATOM 2372 C C . LEU B 1 63 ? 18.704 27.782 7.471 1.00 26.21 126 LEU B C 1
ATOM 2373 O O . LEU B 1 63 ? 19.880 28.129 7.521 1.00 27.01 126 LEU B O 1
ATOM 2378 N N . LEU B 1 64 ? 18.312 26.568 7.825 1.00 26.02 127 LEU B N 1
ATOM 2379 C CA . LEU B 1 64 ? 19.281 25.587 8.287 1.00 26.16 127 LEU B CA 1
ATOM 2380 C C . LEU B 1 64 ? 20.228 25.233 7.137 1.00 26.45 127 LEU B C 1
ATOM 2381 O O . LEU B 1 64 ? 21.428 25.168 7.365 1.00 26.81 127 LEU B O 1
ATOM 2386 N N . ALA B 1 65 ? 19.701 25.015 5.928 1.00 26.34 128 ALA B N 1
ATOM 2387 C CA . ALA B 1 65 ? 20.540 24.769 4.740 1.00 27.55 128 ALA B CA 1
ATOM 2388 C C . ALA B 1 65 ? 21.530 25.877 4.484 1.00 28.59 128 ALA B C 1
ATOM 2389 O O . ALA B 1 65 ? 22.679 25.570 4.223 1.00 30.39 128 ALA B O 1
ATOM 2391 N N . ASP B 1 66 ? 21.121 27.133 4.568 1.00 29.33 129 ASP B N 1
ATOM 2392 C CA . ASP B 1 66 ? 22.042 28.258 4.348 1.00 30.74 129 ASP B CA 1
ATOM 2393 C C . ASP B 1 66 ? 23.263 28.098 5.248 1.00 31.19 129 ASP B C 1
ATOM 2394 O O . ASP B 1 66 ? 24.413 28.175 4.773 1.00 30.37 129 ASP B O 1
ATOM 2399 N N . LEU B 1 67 ? 22.994 27.850 6.542 1.00 30.93 130 LEU B N 1
ATOM 2400 C CA . LEU B 1 67 ? 24.021 27.692 7.582 1.00 30.60 130 LEU B CA 1
ATOM 2401 C C . LEU B 1 67 ? 24.882 26.467 7.286 1.00 30.57 130 LEU B C 1
ATOM 2402 O O . LEU B 1 67 ? 26.107 26.512 7.354 1.00 29.90 130 LEU B O 1
ATOM 2407 N N . CYS B 1 68 ? 24.233 25.383 6.905 1.00 30.45 131 CYS B N 1
ATOM 2408 C CA . CYS B 1 68 ? 24.894 24.094 6.812 1.00 30.35 131 CYS B CA 1
ATOM 2409 C C . CYS B 1 68 ? 25.772 23.923 5.555 1.00 32.66 131 CYS B C 1
ATOM 2410 O O . CYS B 1 68 ? 26.501 22.951 5.466 1.00 32.48 131 CYS B O 1
ATOM 2413 N N . GLU B 1 69 ? 25.778 24.893 4.647 1.00 35.98 132 GLU B N 1
ATOM 2414 C CA . GLU B 1 69 ? 26.784 24.935 3.581 1.00 38.82 132 GLU B CA 1
ATOM 2415 C C . GLU B 1 69 ? 28.223 25.036 4.142 1.00 39.99 132 GLU B C 1
ATOM 2416 O O . GLU B 1 69 ? 29.174 24.638 3.481 1.00 40.46 132 GLU B O 1
ATOM 2422 N N . ASN B 1 70 ? 28.345 25.605 5.343 1.00 40.72 133 ASN B N 1
ATOM 2423 C CA . ASN B 1 70 ? 29.580 25.676 6.111 1.00 41.17 133 ASN B CA 1
ATOM 2424 C C . ASN B 1 70 ? 29.750 24.474 7.050 1.00 41.57 133 ASN B C 1
ATOM 2425 O O . ASN B 1 70 ? 28.880 24.183 7.848 1.00 39.84 133 ASN B O 1
ATOM 2438 N N . ASP B 1 72 ? 31.620 23.569 9.757 1.00 40.96 135 ASP B N 1
ATOM 2439 C CA . ASP B 1 72 ? 31.400 23.838 11.206 1.00 39.97 135 ASP B CA 1
ATOM 2440 C C . ASP B 1 72 ? 29.923 23.856 11.655 1.00 36.68 135 ASP B C 1
ATOM 2441 O O . ASP B 1 72 ? 29.547 23.192 12.605 1.00 35.64 135 ASP B O 1
ATOM 2446 N N . ASN B 1 73 ? 29.099 24.627 10.975 1.00 34.05 136 ASN B N 1
ATOM 2447 C CA . ASN B 1 73 ? 27.665 24.671 11.309 1.00 32.04 136 ASN B CA 1
ATOM 2448 C C . ASN B 1 73 ? 26.958 23.324 11.136 1.00 30.70 136 ASN B C 1
ATOM 2449 O O . ASN B 1 73 ? 26.136 22.949 11.937 1.00 29.96 136 ASN B O 1
ATOM 2454 N N . ALA B 1 74 ? 27.305 22.609 10.084 1.00 30.39 137 ALA B N 1
ATOM 2455 C CA . ALA B 1 74 ? 26.752 21.298 9.810 1.00 30.44 137 ALA B CA 1
ATOM 2456 C C . ALA B 1 74 ? 27.108 20.300 10.889 1.00 30.64 137 ALA B C 1
ATOM 2457 O O . ALA B 1 74 ? 26.274 19.455 11.281 1.00 29.22 137 ALA B O 1
ATOM 2459 N N . ALA B 1 75 ? 28.345 20.393 11.381 1.00 30.37 138 ALA B N 1
ATOM 2460 C CA . ALA B 1 75 ? 28.765 19.611 12.545 1.00 30.56 138 ALA B CA 1
ATOM 2461 C C . ALA B 1 75 ? 27.972 19.983 13.784 1.00 30.06 138 ALA B C 1
ATOM 2462 O O . ALA B 1 75 ? 27.515 19.100 14.502 1.00 30.36 138 ALA B O 1
ATOM 2464 N N . ASP B 1 76 ? 27.781 21.277 14.049 1.00 29.84 139 ASP B N 1
ATOM 2465 C CA . ASP B 1 76 ? 26.909 21.691 15.180 1.00 29.53 139 ASP B CA 1
ATOM 2466 C C . ASP B 1 76 ? 25.501 21.097 15.028 1.00 28.77 139 ASP B C 1
ATOM 2467 O O . ASP B 1 76 ? 24.865 20.681 15.981 1.00 29.05 139 ASP B O 1
ATOM 2472 N N . PHE B 1 77 ? 24.991 21.145 13.812 1.00 27.58 140 PHE B N 1
ATOM 2473 C CA . PHE B 1 77 ? 23.661 20.607 13.534 1.00 27.23 140 PHE B CA 1
ATOM 2474 C C . PHE B 1 77 ? 23.613 19.160 13.958 1.00 26.99 140 PHE B C 1
ATOM 2475 O O . PHE B 1 77 ? 22.658 18.717 14.600 1.00 25.85 140 PHE B O 1
ATOM 2483 N N . CYS B 1 78 ? 24.642 18.407 13.605 1.00 27.63 141 CYS B N 1
ATOM 2484 C CA . CYS B 1 78 ? 24.682 16.988 13.977 1.00 29.52 141 CYS B CA 1
ATOM 2485 C C . CYS B 1 78 ? 24.735 16.794 15.485 1.00 30.15 141 CYS B C 1
ATOM 2486 O O . CYS B 1 78 ? 24.067 15.934 16.036 1.00 30.49 141 CYS B O 1
ATOM 2489 N N . GLN B 1 79 ? 25.507 17.630 16.159 1.00 31.43 142 GLN B N 1
ATOM 2490 C CA . GLN B 1 79 ? 25.640 17.518 17.594 1.00 32.47 142 GLN B CA 1
ATOM 2491 C C . GLN B 1 79 ? 24.353 17.885 18.319 1.00 32.22 142 GLN B C 1
ATOM 2492 O O . GLN B 1 79 ? 24.070 17.336 19.397 1.00 32.52 142 GLN B O 1
ATOM 2498 N N . LEU B 1 80 ? 23.568 18.794 17.724 1.00 30.36 143 LEU B N 1
ATOM 2499 C CA . LEU B 1 80 ? 22.260 19.165 18.268 1.00 29.84 143 LEU B CA 1
ATOM 2500 C C . LEU B 1 80 ? 21.145 18.127 17.930 1.00 29.72 143 LEU B C 1
ATOM 2501 O O . LEU B 1 80 ? 19.950 18.378 18.219 1.00 30.53 143 LEU B O 1
ATOM 2506 N N . SER B 1 81 ? 21.547 16.952 17.425 1.00 28.62 144 SER B N 1
ATOM 2507 C CA . SER B 1 81 ? 20.670 15.855 17.011 1.00 28.44 144 SER B CA 1
ATOM 2508 C C . SER B 1 81 ? 19.764 16.265 15.851 1.00 27.84 144 SER B C 1
ATOM 2509 O O . SER B 1 81 ? 18.646 15.806 15.729 1.00 27.83 144 SER B O 1
ATOM 2512 N N . GLY B 1 82 ? 20.238 17.174 15.017 1.00 26.53 145 GLY B N 1
ATOM 2513 C CA . GLY B 1 82 ? 19.481 17.611 13.867 1.00 25.81 145 GLY B CA 1
ATOM 2514 C C . GLY B 1 82 ? 19.210 16.540 12.847 1.00 24.08 145 GLY B C 1
ATOM 2515 O O . GLY B 1 82 ? 18.136 16.526 12.270 1.00 23.35 145 GLY B O 1
ATOM 2524 N N . HIS B 1 84 ? 18.813 13.437 13.486 1.00 23.95 147 HIS B N 1
ATOM 2525 C CA . HIS B 1 84 ? 17.860 12.504 14.058 1.00 23.90 147 HIS B CA 1
ATOM 2526 C C . HIS B 1 84 ? 16.463 12.982 13.743 1.00 23.57 147 HIS B C 1
ATOM 2527 O O . HIS B 1 84 ? 15.592 12.190 13.404 1.00 22.97 147 HIS B O 1
ATOM 2534 N N . LEU B 1 85 ? 16.235 14.288 13.868 1.00 23.43 148 LEU B N 1
ATOM 2535 C CA . LEU B 1 85 ? 14.946 14.846 13.576 1.00 22.78 148 LEU B CA 1
ATOM 2536 C C . LEU B 1 85 ? 14.558 14.748 12.082 1.00 22.46 148 LEU B C 1
ATOM 2537 O O . LEU B 1 85 ? 13.427 14.427 11.778 1.00 21.89 148 LEU B O 1
ATOM 2542 N N . LEU B 1 86 ? 15.488 15.017 11.176 1.00 22.72 149 LEU B N 1
ATOM 2543 C CA . LEU B 1 86 ? 15.256 14.963 9.762 1.00 23.01 149 LEU B CA 1
ATOM 2544 C C . LEU B 1 86 ? 14.970 13.554 9.264 1.00 24.20 149 LEU B C 1
ATOM 2545 O O . LEU B 1 86 ? 14.022 13.328 8.538 1.00 25.72 149 LEU B O 1
ATOM 2550 N N . VAL B 1 87 ? 15.803 12.592 9.632 1.00 25.78 150 VAL B N 1
ATOM 2551 C CA . VAL B 1 87 ? 15.570 11.186 9.277 1.00 25.10 150 VAL B CA 1
ATOM 2552 C C . VAL B 1 87 ? 14.287 10.644 9.887 1.00 26.48 150 VAL B C 1
ATOM 2553 O O . VAL B 1 87 ? 13.461 10.040 9.222 1.00 26.17 150 VAL B O 1
ATOM 2557 N N . GLY B 1 88 ? 14.076 10.963 11.148 1.00 27.34 151 GLY B N 1
ATOM 2558 C CA . GLY B 1 88 ? 13.026 10.340 11.920 1.00 27.57 151 GLY B CA 1
ATOM 2559 C C . GLY B 1 88 ? 11.653 10.866 11.684 1.00 27.21 151 GLY B C 1
ATOM 2560 O O . GLY B 1 88 ? 10.718 10.120 11.884 1.00 27.38 151 GLY B O 1
ATOM 2561 N N . ARG B 1 89 ? 11.518 12.140 11.309 1.00 27.32 152 ARG B N 1
ATOM 2562 C CA . ARG B 1 89 ? 10.199 12.749 11.089 1.00 27.10 152 ARG B CA 1
ATOM 2563 C C . ARG B 1 89 ? 9.992 13.316 9.687 1.00 27.30 152 ARG B C 1
ATOM 2564 O O . ARG B 1 89 ? 8.914 13.199 9.113 1.00 29.56 152 ARG B O 1
ATOM 2572 N N . TYR B 1 90 ? 10.996 13.972 9.127 1.00 26.92 153 TYR B N 1
ATOM 2573 C CA . TYR B 1 90 ? 10.746 14.871 8.000 1.00 25.22 153 TYR B CA 1
ATOM 2574 C C . TYR B 1 90 ? 10.866 14.211 6.645 1.00 24.40 153 TYR B C 1
ATOM 2575 O O . TYR B 1 90 ? 10.193 14.628 5.703 1.00 23.10 153 TYR B O 1
ATOM 2584 N N . LEU B 1 91 ? 11.711 13.190 6.516 1.00 23.91 154 LEU B N 1
ATOM 2585 C CA . LEU B 1 91 ? 11.722 12.431 5.271 1.00 23.17 154 LEU B CA 1
ATOM 2586 C C . LEU B 1 91 ? 10.349 11.762 4.970 1.00 23.58 154 LEU B C 1
ATOM 2587 O O . LEU B 1 91 ? 10.035 11.524 3.814 1.00 24.66 154 LEU B O 1
ATOM 2592 N N . GLU B 1 92 ? 9.530 11.504 5.980 1.00 24.43 155 GLU B N 1
ATOM 2593 C CA . GLU B 1 92 ? 8.190 10.939 5.797 1.00 25.32 155 GLU B CA 1
ATOM 2594 C C . GLU B 1 92 ? 7.076 11.919 6.133 1.00 25.96 155 GLU B C 1
ATOM 2595 O O . GLU B 1 92 ? 5.934 11.533 6.292 1.00 26.65 155 GLU B O 1
ATOM 2601 N N . ALA B 1 93 ? 7.405 13.194 6.208 1.00 26.16 156 ALA B N 1
ATOM 2602 C CA . ALA B 1 93 ? 6.421 14.244 6.345 1.00 26.34 156 ALA B CA 1
ATOM 2603 C C . ALA B 1 93 ? 5.355 14.113 5.273 1.00 27.04 156 ALA B C 1
ATOM 2604 O O . ALA B 1 93 ? 5.646 13.716 4.165 1.00 26.81 156 ALA B O 1
ATOM 2606 N N . GLY B 1 94 ? 4.106 14.438 5.626 1.00 28.32 157 GLY B N 1
ATOM 2607 C CA . GLY B 1 94 ? 2.991 14.454 4.695 1.00 27.72 157 GLY B CA 1
ATOM 2608 C C . GLY B 1 94 ? 3.178 15.364 3.496 1.00 27.54 157 GLY B C 1
ATOM 2609 O O . GLY B 1 94 ? 2.765 15.035 2.403 1.00 28.86 157 GLY B O 1
ATOM 2610 N N . ALA B 1 95 ? 3.793 16.515 3.683 1.00 27.60 158 ALA B N 1
ATOM 2611 C CA . ALA B 1 95 ? 3.949 17.532 2.630 1.00 26.53 158 ALA B CA 1
ATOM 2612 C C . ALA B 1 95 ? 5.282 17.410 1.873 1.00 26.24 158 ALA B C 1
ATOM 261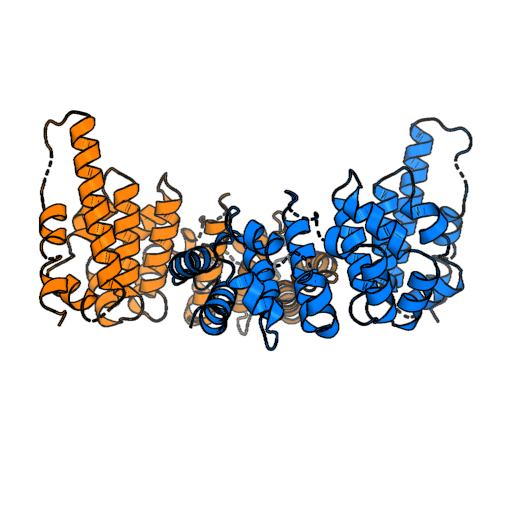3 O O . ALA B 1 95 ? 6.367 17.293 2.471 1.00 25.81 158 ALA B O 1
ATOM 2615 N N . ALA B 1 96 ? 5.189 17.483 0.558 1.00 25.15 159 ALA B N 1
ATOM 2616 C CA . ALA B 1 96 ? 6.314 17.287 -0.311 1.00 24.27 159 ALA B CA 1
ATOM 2617 C C . ALA B 1 96 ? 7.335 18.370 -0.096 1.00 23.64 159 ALA B C 1
ATOM 2618 O O . ALA B 1 96 ? 8.506 18.105 -0.076 1.00 23.75 159 ALA B O 1
ATOM 2620 N N . GLY B 1 97 ? 6.897 19.612 0.099 1.00 24.37 160 GLY B N 1
ATOM 2621 C CA . GLY B 1 97 ? 7.796 20.716 0.377 1.00 23.93 160 GLY B CA 1
ATOM 2622 C C . GLY B 1 97 ? 8.756 20.473 1.558 1.00 24.28 160 GLY B C 1
ATOM 2623 O O . GLY B 1 97 ? 9.934 20.874 1.513 1.00 25.33 160 GLY B O 1
ATOM 2624 N N . LEU B 1 98 ? 8.253 19.812 2.593 1.00 23.67 161 LEU B N 1
ATOM 2625 C CA . LEU B 1 98 ? 9.052 19.393 3.733 1.00 23.81 161 LEU B CA 1
ATOM 2626 C C . LEU B 1 98 ? 9.975 18.223 3.386 1.00 23.31 161 LEU B C 1
ATOM 2627 O O . LEU B 1 98 ? 11.142 18.238 3.736 1.00 22.01 161 LEU B O 1
ATOM 2632 N N . ARG B 1 99 ? 9.479 17.213 2.686 1.00 22.94 162 ARG B N 1
ATOM 2633 C CA . ARG B 1 99 ? 10.325 16.078 2.416 1.00 22.64 162 ARG B CA 1
ATOM 2634 C C . ARG B 1 99 ? 11.535 16.534 1.594 1.00 21.62 162 ARG B C 1
ATOM 2635 O O . ARG B 1 99 ? 12.647 16.101 1.870 1.00 22.51 162 ARG B O 1
ATOM 2643 N N . TRP B 1 100 ? 11.338 17.377 0.590 1.00 20.91 163 TRP B N 1
ATOM 2644 C CA . TRP B 1 100 ? 12.435 17.722 -0.308 1.00 18.72 163 TRP B CA 1
ATOM 2645 C C . TRP B 1 100 ? 13.423 18.583 0.338 1.00 19.41 163 TRP B C 1
ATOM 2646 O O . TRP B 1 100 ? 14.652 18.392 0.112 1.00 18.61 163 TRP B O 1
ATOM 2657 N N . ARG B 1 101 ? 12.957 19.526 1.146 1.00 18.74 164 ARG B N 1
ATOM 2658 C CA . ARG B 1 101 ? 13.863 20.393 1.855 1.00 19.83 164 ARG B CA 1
ATOM 2659 C C . ARG B 1 101 ? 14.692 19.610 2.874 1.00 20.00 164 ARG B C 1
ATOM 2660 O O . ARG B 1 101 ? 15.885 19.920 3.115 1.00 20.42 164 ARG B O 1
ATOM 2668 N N . ALA B 1 102 ? 14.104 18.576 3.449 1.00 19.86 165 ALA B N 1
ATOM 2669 C CA . ALA B 1 102 ? 14.787 17.765 4.468 1.00 20.52 165 ALA B CA 1
ATOM 2670 C C . ALA B 1 102 ? 15.872 16.911 3.790 1.00 21.27 165 ALA B C 1
ATOM 2671 O O . ALA B 1 102 ? 16.954 16.776 4.318 1.00 22.42 165 ALA B O 1
ATOM 2673 N N . ALA B 1 103 ? 15.582 16.346 2.625 1.00 22.18 166 ALA B N 1
ATOM 2674 C CA . ALA B 1 103 ? 16.571 15.523 1.906 1.00 22.27 166 ALA B CA 1
ATOM 2675 C C . ALA B 1 103 ? 17.652 16.424 1.344 1.00 23.14 166 ALA B C 1
ATOM 2676 O O . ALA B 1 103 ? 18.801 16.029 1.326 1.00 20.55 166 ALA B O 1
ATOM 2678 N N . GLN B 1 104 ? 17.308 17.649 0.911 1.00 23.85 167 GLN B N 1
ATOM 2679 C CA . GLN B 1 104 ? 18.364 18.601 0.492 1.00 25.59 167 GLN B CA 1
ATOM 2680 C C . GLN B 1 104 ? 19.328 18.958 1.617 1.00 24.31 167 GLN B C 1
ATOM 2681 O O . GLN B 1 104 ? 20.524 19.033 1.409 1.00 25.69 167 GLN B O 1
ATOM 2687 N N . LEU B 1 105 ? 18.799 19.140 2.801 1.00 22.04 168 LEU B N 1
ATOM 2688 C CA . LEU B 1 105 ? 19.576 19.488 3.964 1.00 22.58 168 LEU B CA 1
ATOM 2689 C C . LEU B 1 105 ? 20.489 18.332 4.376 1.00 22.48 168 LEU B C 1
ATOM 2690 O O . LEU B 1 105 ? 21.668 18.550 4.660 1.00 23.34 168 LEU B O 1
ATOM 2695 N N . ILE B 1 106 ? 19.972 17.105 4.329 1.00 22.82 169 ILE B N 1
ATOM 2696 C CA . ILE B 1 106 ? 20.802 15.919 4.534 1.00 22.82 169 ILE B CA 1
ATOM 2697 C C . ILE B 1 106 ? 21.957 15.972 3.564 1.00 23.10 169 ILE B C 1
ATOM 2698 O O . ILE B 1 106 ? 23.091 15.858 3.965 1.00 22.85 169 ILE B O 1
ATOM 2703 N N . GLY B 1 107 ? 21.673 16.204 2.291 1.00 24.38 170 GLY B N 1
ATOM 2704 C CA . GLY B 1 107 ? 22.707 16.275 1.284 1.00 24.74 170 GLY B CA 1
ATOM 2705 C C . GLY B 1 107 ? 23.728 17.354 1.572 1.00 25.02 170 GLY B C 1
ATOM 2706 O O . GLY B 1 107 ? 24.896 17.097 1.485 1.00 24.97 170 GLY B O 1
ATOM 2707 N N . THR B 1 108 ? 23.276 18.537 1.967 1.00 25.90 171 THR B N 1
ATOM 2708 C CA . THR B 1 108 ? 24.148 19.691 2.184 1.00 26.26 171 THR B CA 1
ATOM 2709 C C . THR B 1 108 ? 25.139 19.430 3.320 1.00 27.29 171 THR B C 1
ATOM 2710 O O . THR B 1 108 ? 26.308 19.765 3.229 1.00 26.63 171 THR B O 1
ATOM 2714 N N . CYS B 1 109 ? 24.664 18.826 4.388 1.00 29.04 172 CYS B N 1
ATOM 2715 C CA . CYS B 1 109 ? 25.492 18.545 5.529 1.00 30.30 172 CYS B CA 1
ATOM 2716 C C . CYS B 1 109 ? 26.537 17.479 5.217 1.00 31.79 172 CYS B C 1
ATOM 2717 O O . CYS B 1 109 ? 27.702 17.607 5.606 1.00 32.35 172 CYS B O 1
ATOM 2720 N N . SER B 1 110 ? 26.118 16.436 4.510 1.00 32.12 173 SER B N 1
ATOM 2721 C CA . SER B 1 110 ? 26.945 15.271 4.243 1.00 32.92 173 SER B CA 1
ATOM 2722 C C . SER B 1 110 ? 27.978 15.505 3.169 1.00 33.63 173 SER B C 1
ATOM 2723 O O . SER B 1 110 ? 28.966 14.786 3.112 1.00 33.34 173 SER B O 1
ATOM 2726 N N . GLN B 1 111 ? 27.710 16.448 2.284 1.00 35.00 174 GLN B N 1
ATOM 2727 C CA . GLN B 1 111 ? 28.364 16.462 0.994 1.00 37.23 174 GLN B CA 1
ATOM 2728 C C . GLN B 1 111 ? 29.857 16.220 1.092 1.00 38.24 174 GLN B C 1
ATOM 2729 O O . GLN B 1 111 ? 30.365 15.258 0.543 1.00 40.31 174 GLN B O 1
ATOM 2735 N N . ASN B 1 112 ? 30.604 17.037 1.771 1.00 39.30 175 ASN B N 1
ATOM 2736 C CA . ASN B 1 112 ? 32.034 16.742 1.678 1.00 41.66 175 ASN B CA 1
ATOM 2737 C C . ASN B 1 112 ? 32.667 16.448 3.049 1.00 41.24 175 ASN B C 1
ATOM 2738 O O . ASN B 1 112 ? 33.785 16.888 3.332 1.00 42.75 175 ASN B O 1
ATOM 2743 N N . VAL B 1 113 ? 31.940 15.692 3.882 1.00 39.74 176 VAL B N 1
ATOM 2744 C CA . VAL B 1 113 ? 32.327 15.426 5.267 1.00 38.98 176 VAL B CA 1
ATOM 2745 C C . VAL B 1 113 ? 32.061 13.960 5.616 1.00 37.80 176 VAL B C 1
ATOM 2746 O O . VAL B 1 113 ? 30.937 13.559 5.881 1.00 35.07 176 VAL B O 1
ATOM 2750 N N . ALA B 1 114 ? 33.132 13.171 5.594 1.00 37.24 177 ALA B N 1
ATOM 2751 C CA . ALA B 1 114 ? 33.087 11.747 5.905 1.00 36.67 177 ALA B CA 1
ATOM 2752 C C . ALA B 1 114 ? 32.397 11.442 7.236 1.00 35.38 177 ALA B C 1
ATOM 2753 O O . ALA B 1 114 ? 31.571 10.540 7.311 1.00 37.13 177 ALA B O 1
ATOM 2755 N N . ALA B 1 115 ? 32.698 12.195 8.279 1.00 33.51 178 ALA B N 1
ATOM 2756 C CA . ALA B 1 115 ? 32.137 11.894 9.607 1.00 32.27 178 ALA B CA 1
ATOM 2757 C C . ALA B 1 115 ? 30.582 11.970 9.607 1.00 31.01 178 ALA B C 1
ATOM 2758 O O . ALA B 1 115 ? 29.928 11.152 10.216 1.00 30.35 178 ALA B O 1
ATOM 2760 N N . ILE B 1 116 ? 30.023 12.947 8.893 1.00 29.60 179 ILE B N 1
ATOM 2761 C CA . ILE B 1 116 ? 28.581 13.163 8.846 1.00 28.39 179 ILE B CA 1
ATOM 2762 C C . ILE B 1 116 ? 27.910 12.085 7.985 1.00 27.67 179 ILE B C 1
ATOM 2763 O O . ILE B 1 116 ? 26.903 11.499 8.376 1.00 26.76 179 ILE B O 1
ATOM 2768 N N . GLN B 1 117 ? 28.470 11.832 6.816 1.00 27.53 180 GLN B N 1
ATOM 2769 C CA . GLN B 1 117 ? 28.021 10.731 5.958 1.00 27.60 180 GLN B CA 1
ATOM 2770 C C . GLN B 1 117 ? 27.859 9.480 6.783 1.00 27.29 180 GLN B C 1
ATOM 2771 O O . GLN B 1 117 ? 26.814 8.861 6.796 1.00 26.02 180 GLN B O 1
ATOM 2777 N N . GLU B 1 118 ? 28.910 9.131 7.512 1.00 28.79 181 GLU B N 1
ATOM 2778 C CA . GLU B 1 118 ? 28.896 7.946 8.394 1.00 30.25 181 GLU B CA 1
ATOM 2779 C C . GLU B 1 118 ? 27.813 8.049 9.482 1.00 28.83 181 GLU B C 1
ATOM 2780 O O . GLU B 1 118 ? 27.052 7.124 9.677 1.00 28.06 181 GLU B O 1
ATOM 2786 N N . GLN B 1 119 ? 27.675 9.211 10.112 1.00 27.92 182 GLN B N 1
ATOM 2787 C CA . GLN B 1 119 ? 26.560 9.420 11.059 1.00 28.38 182 GLN B CA 1
ATOM 2788 C C . GLN B 1 119 ? 25.162 9.290 10.407 1.00 26.51 182 GLN B C 1
ATOM 2789 O O . GLN B 1 119 ? 24.309 8.589 10.921 1.00 25.97 182 GLN B O 1
ATOM 2795 N N . VAL B 1 120 ? 24.960 9.930 9.275 1.00 25.43 183 VAL B N 1
ATOM 2796 C CA . VAL B 1 120 ? 23.694 9.833 8.567 1.00 26.11 183 VAL B CA 1
ATOM 2797 C C . VAL B 1 120 ? 23.386 8.391 8.125 1.00 26.03 183 VAL B C 1
ATOM 2798 O O . VAL B 1 120 ? 22.254 7.907 8.259 1.00 24.60 183 VAL B O 1
ATOM 2802 N N . LEU B 1 121 ? 24.386 7.704 7.565 1.00 26.99 184 LEU B N 1
ATOM 2803 C CA . LEU B 1 121 ? 24.235 6.277 7.271 1.00 26.88 184 LEU B CA 1
ATOM 2804 C C . LEU B 1 121 ? 23.783 5.495 8.511 1.00 27.27 184 LEU B C 1
ATOM 2805 O O . LEU B 1 121 ? 22.811 4.728 8.448 1.00 29.89 184 LEU B O 1
ATOM 2810 N N . GLY B 1 122 ? 24.409 5.728 9.644 1.00 26.73 185 GLY B N 1
ATOM 2811 C CA . GLY B 1 122 ? 24.032 5.001 10.856 1.00 27.64 185 GLY B CA 1
ATOM 2812 C C . GLY B 1 122 ? 22.589 5.197 11.346 1.00 27.59 185 GLY B C 1
ATOM 2813 O O . GLY B 1 122 ? 22.090 4.388 12.163 1.00 27.00 185 GLY B O 1
ATOM 2814 N N . LEU B 1 123 ? 21.909 6.234 10.835 1.00 26.99 186 LEU B N 1
ATOM 2815 C CA . LEU B 1 123 ? 20.527 6.542 11.239 1.00 26.74 186 LEU B CA 1
ATOM 2816 C C . LEU B 1 123 ? 19.461 5.987 10.338 1.00 26.35 186 LEU B C 1
ATOM 2817 O O . LEU B 1 123 ? 18.294 6.302 10.501 1.00 26.99 186 LEU B O 1
ATOM 2822 N N . GLY B 1 124 ? 19.830 5.121 9.399 1.00 26.34 187 GLY B N 1
ATOM 2823 C CA . GLY B 1 124 ? 18.881 4.556 8.471 1.00 25.48 187 GLY B CA 1
ATOM 2824 C C . GLY B 1 124 ? 18.333 5.511 7.403 1.00 25.44 187 GLY B C 1
ATOM 2825 O O . GLY B 1 124 ? 17.189 5.338 6.960 1.00 24.78 187 GLY B O 1
ATOM 2826 N N . ALA B 1 125 ? 19.103 6.524 7.002 1.00 24.03 188 ALA B N 1
ATOM 2827 C CA . ALA B 1 125 ? 18.613 7.515 6.018 1.00 23.37 188 ALA B CA 1
ATOM 2828 C C . ALA B 1 125 ? 18.433 6.879 4.627 1.00 24.09 188 ALA B C 1
ATOM 2829 O O . ALA B 1 125 ? 17.530 7.216 3.891 1.00 23.98 188 ALA B O 1
ATOM 2831 N N . LEU B 1 126 ? 19.284 5.914 4.291 1.00 23.89 189 LEU B N 1
ATOM 2832 C CA . LEU B 1 126 ? 19.375 5.428 2.911 1.00 24.80 189 LEU B CA 1
ATOM 2833 C C . LEU B 1 126 ? 18.115 4.726 2.487 1.00 23.18 189 LEU B C 1
ATOM 2834 O O . LEU B 1 126 ? 17.612 4.985 1.426 1.00 22.87 189 LEU B O 1
ATOM 2839 N N . ARG B 1 127 ? 17.596 3.869 3.341 1.00 22.26 190 ARG B N 1
ATOM 2840 C CA . ARG B 1 127 ? 16.369 3.147 3.050 1.00 22.93 190 ARG B CA 1
ATOM 2841 C C . ARG B 1 127 ? 15.261 4.112 2.792 1.00 21.60 190 ARG B C 1
ATOM 2842 O O . ARG B 1 127 ? 14.541 3.977 1.845 1.00 20.70 190 ARG B O 1
ATOM 2850 N N . LYS B 1 128 ? 15.139 5.118 3.641 1.00 21.69 191 LYS B N 1
ATOM 2851 C CA . LYS B 1 128 ? 14.118 6.147 3.441 1.00 21.73 191 LYS B CA 1
ATOM 2852 C C . LYS B 1 128 ? 14.338 6.985 2.195 1.00 21.50 191 LYS B C 1
ATOM 2853 O O . LYS B 1 128 ? 13.408 7.284 1.518 1.00 22.40 191 LYS B O 1
ATOM 2859 N N . LEU B 1 129 ? 15.558 7.406 1.916 1.00 22.28 192 LEU B N 1
ATOM 2860 C CA . LEU B 1 129 ? 15.830 8.199 0.746 1.00 21.83 192 LEU B CA 1
ATOM 2861 C C . LEU B 1 129 ? 15.497 7.428 -0.564 1.00 22.61 192 LEU B C 1
ATOM 2862 O O . LEU B 1 129 ? 14.945 7.974 -1.510 1.00 20.50 192 LEU B O 1
ATOM 2867 N N . LEU B 1 130 ? 15.858 6.148 -0.601 1.00 22.80 193 LEU B N 1
ATOM 2868 C CA . LEU B 1 130 ? 15.600 5.301 -1.733 1.00 22.97 193 LEU B CA 1
ATOM 2869 C C . LEU B 1 130 ? 14.109 5.070 -1.974 1.00 23.98 193 LEU B C 1
ATOM 2870 O O . LEU B 1 130 ? 13.668 5.025 -3.160 1.00 23.36 193 LEU B O 1
ATOM 2875 N N . ARG B 1 131 ? 13.313 4.942 -0.900 1.00 24.42 194 ARG B N 1
ATOM 2876 C CA . ARG B 1 131 ? 11.868 4.851 -1.056 1.00 25.87 194 ARG B CA 1
ATOM 2877 C C . ARG B 1 131 ? 11.360 6.128 -1.672 1.00 24.86 194 ARG B C 1
ATOM 2878 O O . ARG B 1 131 ? 10.502 6.088 -2.518 1.00 24.73 194 ARG B O 1
ATOM 2886 N N . LEU B 1 132 ? 11.917 7.258 -1.254 1.00 24.17 195 LEU B N 1
ATOM 2887 C CA . LEU B 1 132 ? 11.545 8.551 -1.819 1.00 24.61 195 LEU B CA 1
ATOM 2888 C C . LEU B 1 132 ? 11.915 8.610 -3.308 1.00 23.94 195 LEU B C 1
ATOM 2889 O O . LEU B 1 132 ? 11.104 9.004 -4.125 1.00 23.82 195 LEU B O 1
ATOM 2894 N N . LEU B 1 133 ? 13.112 8.193 -3.663 1.00 23.39 196 LEU B N 1
ATOM 2895 C CA . LEU B 1 133 ? 13.566 8.303 -5.041 1.00 23.95 196 LEU B CA 1
ATOM 2896 C C . LEU B 1 133 ? 12.668 7.449 -5.942 1.00 24.84 196 LEU B C 1
ATOM 2897 O O . LEU B 1 133 ? 12.347 7.796 -7.078 1.00 24.57 196 LEU B O 1
ATOM 2902 N N . ASP B 1 134 ? 12.238 6.333 -5.392 1.00 25.13 197 ASP B N 1
ATOM 2903 C CA . ASP B 1 134 ? 11.610 5.313 -6.176 1.00 25.60 197 ASP B CA 1
ATOM 2904 C C . ASP B 1 134 ? 10.094 5.550 -6.290 1.00 26.58 197 ASP B C 1
ATOM 2905 O O . ASP B 1 134 ? 9.505 5.239 -7.303 1.00 26.80 197 ASP B O 1
ATOM 2910 N N . ARG B 1 135 ? 9.494 6.189 -5.291 1.00 27.76 198 ARG B N 1
ATOM 2911 C CA . ARG B 1 135 ? 8.050 6.180 -5.144 1.00 29.22 198 ARG B CA 1
ATOM 2912 C C . ARG B 1 13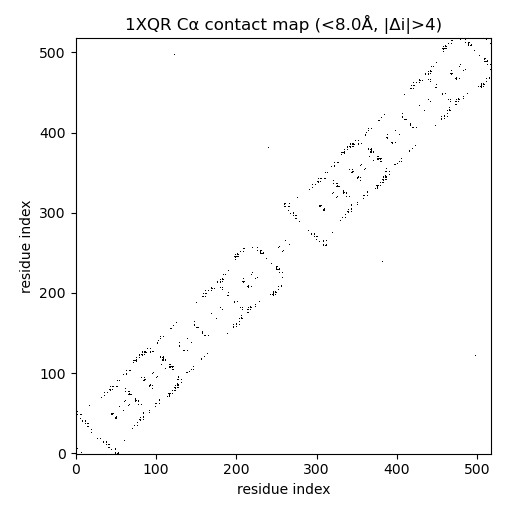5 ? 7.343 7.516 -5.017 1.00 28.91 198 ARG B C 1
ATOM 2913 O O . ARG B 1 135 ? 6.128 7.592 -5.175 1.00 29.65 198 ARG B O 1
ATOM 2921 N N . ASP B 1 136 ? 8.049 8.590 -4.718 1.00 29.42 199 ASP B N 1
ATOM 2922 C CA . ASP B 1 136 ? 7.347 9.822 -4.348 1.00 27.94 199 ASP B CA 1
ATOM 2923 C C . ASP B 1 136 ? 6.584 10.410 -5.516 1.00 28.62 199 ASP B C 1
ATOM 2924 O O . ASP B 1 136 ? 7.036 10.393 -6.672 1.00 29.41 199 ASP B O 1
ATOM 2929 N N . ALA B 1 137 ? 5.435 10.968 -5.211 1.00 28.83 200 ALA B N 1
ATOM 2930 C CA . ALA B 1 137 ? 4.649 11.650 -6.224 1.00 30.88 200 ALA B CA 1
ATOM 2931 C C . ALA B 1 137 ? 5.307 12.948 -6.718 1.00 30.42 200 ALA B C 1
ATOM 2932 O O . ALA B 1 137 ? 5.094 13.358 -7.851 1.00 31.49 200 ALA B O 1
ATOM 2934 N N . CYS B 1 138 ? 6.103 13.602 -5.878 1.00 29.34 201 CYS B N 1
ATOM 2935 C CA . CYS B 1 138 ? 6.741 14.835 -6.278 1.00 28.56 201 CYS B CA 1
ATOM 2936 C C . CYS B 1 138 ? 8.090 14.588 -6.915 1.00 28.56 201 CYS B C 1
ATOM 2937 O O . CYS B 1 138 ? 8.906 13.920 -6.346 1.00 28.55 201 CYS B O 1
ATOM 2940 N N . ASP B 1 139 ? 8.353 15.226 -8.047 1.00 28.80 202 ASP B N 1
ATOM 2941 C CA . ASP B 1 139 ? 9.612 15.089 -8.768 1.00 28.76 202 ASP B CA 1
ATOM 2942 C C . ASP B 1 139 ? 10.771 15.813 -8.089 1.00 27.68 202 ASP B C 1
ATOM 2943 O O . ASP B 1 139 ? 11.892 15.389 -8.212 1.00 28.05 202 ASP B O 1
ATOM 2948 N N . THR B 1 140 ? 10.493 16.919 -7.422 1.00 26.29 203 THR B N 1
ATOM 2949 C CA . THR B 1 140 ? 11.507 17.651 -6.695 1.00 25.52 203 THR B CA 1
ATOM 2950 C C . THR B 1 140 ? 11.949 16.767 -5.547 1.00 24.00 203 THR B C 1
ATOM 2951 O O . THR B 1 140 ? 13.113 16.650 -5.326 1.00 23.19 203 THR B O 1
ATOM 2955 N N . VAL B 1 141 ? 11.025 16.082 -4.879 1.00 23.08 204 VAL B N 1
ATOM 2956 C CA . VAL B 1 141 ? 11.396 15.166 -3.793 1.00 23.35 204 VAL B CA 1
ATOM 2957 C C . VAL B 1 141 ? 12.342 14.109 -4.325 1.00 23.65 204 VAL B C 1
ATOM 2958 O O . VAL B 1 141 ? 13.368 13.831 -3.708 1.00 24.14 204 VAL B O 1
ATOM 2962 N N . ARG B 1 142 ? 12.020 13.510 -5.466 1.00 24.42 205 ARG B N 1
ATOM 2963 C CA . ARG B 1 142 ? 12.909 12.490 -6.027 1.00 24.37 205 ARG B CA 1
ATOM 2964 C C . ARG B 1 142 ? 14.310 13.011 -6.326 1.00 24.55 205 ARG B C 1
ATOM 2965 O O . ARG B 1 142 ? 15.298 12.327 -5.993 1.00 25.29 205 ARG B O 1
ATOM 2973 N N . VAL B 1 143 ? 14.394 14.165 -6.986 1.00 24.20 206 VAL B N 1
ATOM 2974 C CA . VAL B 1 143 ? 15.656 14.764 -7.367 1.00 25.26 206 VAL B CA 1
ATOM 2975 C C . VAL B 1 143 ? 16.477 15.080 -6.131 1.00 23.47 206 VAL B C 1
ATOM 2976 O O . VAL B 1 143 ? 17.667 14.818 -6.093 1.00 22.24 206 VAL B O 1
ATOM 2980 N N . LYS B 1 144 ? 15.841 15.609 -5.107 1.00 22.01 207 LYS B N 1
ATOM 2981 C CA . LYS B 1 144 ? 16.542 15.967 -3.885 1.00 21.47 207 LYS B CA 1
ATOM 2982 C C . LYS B 1 144 ? 17.000 14.748 -3.141 1.00 21.58 207 LYS B C 1
ATOM 2983 O O . LYS B 1 144 ? 18.135 14.727 -2.664 1.00 21.54 207 LYS B O 1
ATOM 2989 N N . ALA B 1 145 ? 16.170 13.710 -3.119 1.00 21.70 208 ALA B N 1
ATOM 2990 C CA . ALA B 1 145 ? 16.559 12.405 -2.543 1.00 22.20 208 ALA B CA 1
ATOM 2991 C C . ALA B 1 145 ? 17.765 11.809 -3.229 1.00 21.94 208 ALA B C 1
ATOM 2992 O O . ALA B 1 145 ? 18.699 11.336 -2.548 1.00 21.48 208 ALA B O 1
ATOM 2994 N N . LEU B 1 146 ? 17.761 11.842 -4.560 1.00 21.26 209 LEU B N 1
ATOM 2995 C CA . LEU B 1 146 ? 18.901 11.383 -5.355 1.00 21.34 209 LEU B CA 1
ATOM 2996 C C . LEU B 1 146 ? 20.180 12.160 -5.017 1.00 20.64 209 LEU B C 1
ATOM 2997 O O . LEU B 1 146 ? 21.276 11.596 -4.940 1.00 21.25 209 LEU B O 1
ATOM 3002 N N . PHE B 1 147 ? 20.065 13.461 -4.902 1.00 19.95 210 PHE B N 1
ATOM 3003 C CA . PHE B 1 147 ? 21.177 14.292 -4.467 1.00 20.15 210 PHE B CA 1
ATOM 3004 C C . PHE B 1 147 ? 21.713 13.847 -3.128 1.00 20.34 210 PHE B C 1
ATOM 3005 O O . PHE B 1 147 ? 22.922 13.648 -2.975 1.00 22.22 210 PHE B O 1
ATOM 3013 N N . ALA B 1 148 ? 20.852 13.612 -2.146 1.00 21.04 211 ALA B N 1
ATOM 3014 C CA . ALA B 1 148 ? 21.381 13.195 -0.828 1.00 20.36 211 ALA B CA 1
ATOM 3015 C C . ALA B 1 148 ? 22.035 11.820 -0.904 1.00 20.77 211 ALA B C 1
ATOM 3016 O O . ALA B 1 148 ? 23.119 11.608 -0.341 1.00 21.16 211 ALA B O 1
ATOM 3018 N N . ILE B 1 149 ? 21.408 10.895 -1.629 1.00 20.57 212 ILE B N 1
ATOM 3019 C CA . ILE B 1 149 ? 21.937 9.529 -1.824 1.00 20.79 212 ILE B CA 1
ATOM 3020 C C . ILE B 1 149 ? 23.355 9.585 -2.427 1.00 21.99 212 ILE B C 1
ATOM 3021 O O . ILE B 1 149 ? 24.250 8.902 -1.985 1.00 23.02 212 ILE B O 1
ATOM 3026 N N . SER B 1 150 ? 23.530 10.408 -3.447 1.00 23.28 213 SER B N 1
ATOM 3027 C CA . SER B 1 150 ? 24.813 10.578 -4.093 1.00 24.91 213 SER B CA 1
ATOM 3028 C C . SER B 1 150 ? 25.885 11.116 -3.151 1.00 24.99 213 SER B C 1
ATOM 3029 O O . SER B 1 150 ? 27.029 10.735 -3.279 1.00 26.26 213 SER B O 1
ATOM 3032 N N . CYS B 1 151 ? 25.522 12.012 -2.221 1.00 25.78 214 CYS B N 1
ATOM 3033 C CA . CYS B 1 151 ? 26.429 12.486 -1.164 1.00 25.86 214 CYS B CA 1
ATOM 3034 C C . CYS B 1 151 ? 26.817 11.379 -0.159 1.00 25.35 214 CYS B C 1
ATOM 3035 O O . CYS B 1 151 ? 27.867 11.466 0.446 1.00 24.79 214 CYS B O 1
ATOM 3038 N N . LEU B 1 152 ? 25.969 10.367 0.024 1.00 24.86 215 LEU B N 1
ATOM 3039 C CA . LEU B 1 152 ? 26.247 9.300 0.964 1.00 25.75 215 LEU B CA 1
ATOM 3040 C C . LEU B 1 152 ? 26.960 8.046 0.393 1.00 26.96 215 LEU B C 1
ATOM 3041 O O . LEU B 1 152 ? 27.550 7.303 1.167 1.00 27.19 215 LEU B O 1
ATOM 3046 N N . VAL B 1 153 ? 26.916 7.815 -0.921 1.00 27.84 216 VAL B N 1
ATOM 3047 C CA . VAL B 1 153 ? 27.390 6.566 -1.462 1.00 30.10 216 VAL B CA 1
ATOM 3048 C C . VAL B 1 153 ? 28.612 6.687 -2.341 1.00 32.15 216 VAL B C 1
ATOM 3049 O O . VAL B 1 153 ? 29.190 5.683 -2.661 1.00 33.15 216 VAL B O 1
ATOM 3053 N N . ARG B 1 154 ? 29.004 7.894 -2.717 1.00 34.77 217 ARG B N 1
ATOM 3054 C CA . ARG B 1 154 ? 30.224 8.083 -3.483 1.00 37.64 217 ARG B CA 1
ATOM 3055 C C . ARG B 1 154 ? 31.387 8.262 -2.522 1.00 39.54 217 ARG B C 1
ATOM 3056 O O . ARG B 1 154 ? 31.264 8.937 -1.547 1.00 42.22 217 ARG B O 1
ATOM 3064 N N . GLU B 1 155 ? 32.540 7.688 -2.771 1.00 42.03 218 GLU B N 1
ATOM 3065 C CA . GLU B 1 155 ? 33.664 7.912 -1.824 1.00 43.16 218 GLU B CA 1
ATOM 3066 C C . GLU B 1 155 ? 33.266 7.578 -0.395 1.00 42.30 218 GLU B C 1
ATOM 3067 O O . GLU B 1 155 ? 33.736 8.201 0.545 1.00 42.97 218 GLU B O 1
ATOM 3073 N N . GLN B 1 156 ? 32.407 6.574 -0.253 1.00 41.67 219 GLN B N 1
ATOM 3074 C CA . GLN B 1 156 ? 31.913 6.099 1.029 1.00 40.63 219 GLN B CA 1
ATOM 3075 C C . GLN B 1 156 ? 31.581 4.608 0.878 1.00 39.09 219 GLN B C 1
ATOM 3076 O O . GLN B 1 156 ? 30.512 4.268 0.404 1.00 39.09 219 GLN B O 1
ATOM 3082 N N . GLU B 1 157 ? 32.499 3.711 1.228 1.00 37.81 220 GLU B N 1
ATOM 3083 C CA . GLU B 1 157 ? 32.342 2.297 0.822 1.00 36.87 220 GLU B CA 1
ATOM 3084 C C . GLU B 1 157 ? 31.210 1.580 1.571 1.00 35.61 220 GLU B C 1
ATOM 3085 O O . GLU B 1 157 ? 30.442 0.801 0.980 1.00 34.86 220 GLU B O 1
ATOM 3087 N N . ALA B 1 158 ? 31.097 1.856 2.855 1.00 34.08 221 ALA B N 1
ATOM 3088 C CA . ALA B 1 158 ? 30.007 1.317 3.650 1.00 33.38 221 ALA B CA 1
ATOM 3089 C C . ALA B 1 158 ? 28.612 1.768 3.150 1.00 31.64 221 ALA B C 1
ATOM 3090 O O . ALA B 1 158 ? 27.672 0.986 3.169 1.00 31.82 221 ALA B O 1
ATOM 3092 N N . GLY B 1 159 ? 28.498 3.027 2.737 1.00 30.54 222 GLY B N 1
ATOM 3093 C CA . GLY B 1 159 ? 27.290 3.555 2.115 1.00 28.96 222 GLY B CA 1
ATOM 3094 C C . GLY B 1 159 ? 26.936 2.799 0.842 1.00 27.65 222 GLY B C 1
ATOM 3095 O O . GLY B 1 159 ? 25.787 2.419 0.649 1.00 25.91 222 GLY B O 1
ATOM 3096 N N . LEU B 1 160 ? 27.935 2.554 -0.005 1.00 27.70 223 LEU B N 1
ATOM 3097 C CA . LEU B 1 160 ? 27.740 1.851 -1.268 1.00 28.63 223 LEU B CA 1
ATOM 3098 C C . LEU B 1 160 ? 27.363 0.398 -1.062 1.00 29.01 223 LEU B C 1
ATOM 3099 O O . LEU B 1 160 ? 26.453 -0.091 -1.730 1.00 29.43 223 LEU B O 1
ATOM 3104 N N . LEU B 1 161 ? 27.962 -0.275 -0.085 1.00 30.08 224 LEU B N 1
ATOM 3105 C CA . LEU B 1 161 ? 27.536 -1.662 0.244 1.00 31.67 224 LEU B CA 1
ATOM 3106 C C . LEU B 1 161 ? 26.063 -1.682 0.699 1.00 30.84 224 LEU B C 1
ATOM 3107 O O . LEU B 1 161 ? 25.256 -2.481 0.230 1.00 31.57 224 LEU B O 1
ATOM 3112 N N . GLN B 1 162 ? 25.683 -0.761 1.574 1.00 29.99 225 GLN B N 1
ATOM 3113 C CA . GLN B 1 162 ? 24.290 -0.720 2.010 1.00 28.99 225 GLN B CA 1
ATOM 3114 C C . GLN B 1 162 ? 23.334 -0.376 0.831 1.00 26.79 225 GLN B C 1
ATOM 3115 O O . GLN B 1 162 ? 22.284 -0.947 0.678 1.00 25.19 225 GLN B O 1
ATOM 3121 N N . PHE B 1 163 ? 23.734 0.543 -0.018 1.00 26.75 226 PHE B N 1
ATOM 3122 C CA . PHE B 1 163 ? 22.956 0.917 -1.189 1.00 26.62 226 PHE B CA 1
ATOM 3123 C C . PHE B 1 163 ? 22.702 -0.337 -2.029 1.00 27.70 226 PHE B C 1
ATOM 3124 O O . PHE B 1 163 ? 21.581 -0.593 -2.447 1.00 25.00 226 PHE B O 1
ATOM 3132 N N . LEU B 1 164 ? 23.750 -1.117 -2.275 1.00 29.28 227 LEU B N 1
ATOM 3133 C CA . LEU B 1 164 ? 23.626 -2.391 -3.021 1.00 31.24 227 LEU B CA 1
ATOM 3134 C C . LEU B 1 164 ? 22.673 -3.396 -2.413 1.00 31.46 227 LEU B C 1
ATOM 3135 O O . LEU B 1 164 ? 21.906 -4.009 -3.138 1.00 32.38 227 LEU B O 1
ATOM 3140 N N . ARG B 1 165 ? 22.783 -3.598 -1.107 1.00 32.20 228 ARG B N 1
ATOM 3141 C CA . ARG B 1 165 ? 21.895 -4.466 -0.357 1.00 33.47 228 ARG B CA 1
ATOM 3142 C C . ARG B 1 165 ? 20.446 -4.025 -0.371 1.00 32.20 228 ARG B C 1
ATOM 3143 O O . ARG B 1 165 ? 19.566 -4.847 -0.340 1.00 32.26 228 ARG B O 1
ATOM 3151 N N . LEU B 1 166 ? 20.208 -2.717 -0.410 1.00 31.04 229 LEU B N 1
ATOM 3152 C CA . LEU B 1 166 ? 18.869 -2.138 -0.444 1.00 30.53 229 LEU B CA 1
ATOM 3153 C C . LEU B 1 166 ? 18.358 -2.022 -1.882 1.00 30.74 229 LEU B C 1
ATOM 3154 O O . LEU B 1 166 ? 17.331 -1.419 -2.145 1.00 30.13 229 LEU B O 1
ATOM 3159 N N . ASP B 1 167 ? 19.112 -2.585 -2.822 1.00 31.11 230 ASP B N 1
ATOM 3160 C CA . ASP B 1 167 ? 18.727 -2.684 -4.255 1.00 30.47 230 ASP B CA 1
ATOM 3161 C C . ASP B 1 167 ? 18.675 -1.307 -4.956 1.00 29.11 230 ASP B C 1
ATOM 3162 O O . ASP B 1 167 ? 17.849 -1.058 -5.837 1.00 27.86 230 ASP B O 1
ATOM 3167 N N . GLY B 1 168 ? 19.543 -0.416 -4.515 1.00 27.49 2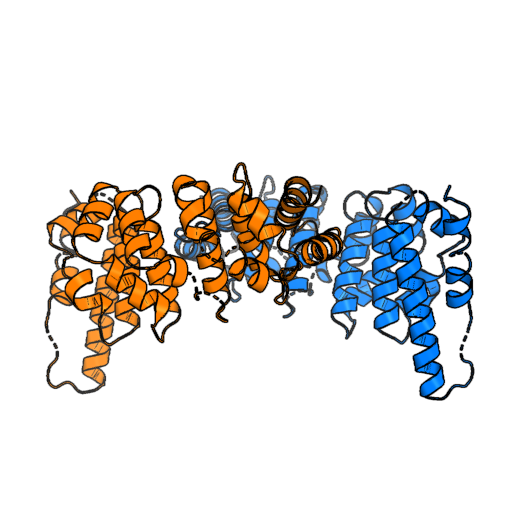31 GLY B N 1
ATOM 3168 C CA . GLY B 1 168 ? 19.583 0.928 -5.029 1.00 27.03 231 GLY B CA 1
ATOM 3169 C C . GLY B 1 168 ? 19.879 0.975 -6.516 1.00 26.94 231 GLY B C 1
ATOM 3170 O O . GLY B 1 168 ? 19.333 1.834 -7.221 1.00 26.40 231 GLY B O 1
ATOM 3171 N N . PHE B 1 169 ? 20.697 0.044 -7.022 1.00 26.17 232 PHE B N 1
ATOM 3172 C CA . PHE B 1 169 ? 20.902 -0.013 -8.481 1.00 25.44 232 PHE B CA 1
ATOM 3173 C C . PHE B 1 169 ? 19.590 -0.232 -9.268 1.00 26.10 232 PHE B C 1
ATOM 3174 O O . PHE B 1 169 ? 19.418 0.404 -10.334 1.00 25.38 232 PHE B O 1
ATOM 3182 N N . SER B 1 170 ? 18.636 -1.040 -8.760 1.00 24.57 233 SER B N 1
ATOM 3183 C CA . SER B 1 170 ? 17.339 -1.109 -9.441 1.00 24.95 233 SER B CA 1
ATOM 3184 C C . SER B 1 170 ? 16.543 0.184 -9.359 1.00 25.04 233 SER B C 1
ATOM 3185 O O . SER B 1 170 ? 15.800 0.523 -10.309 1.00 24.63 233 SER B O 1
ATOM 3188 N N . VAL B 1 171 ? 16.696 0.912 -8.241 1.00 25.43 234 VAL B N 1
ATOM 3189 C CA . VAL B 1 171 ? 15.979 2.145 -8.055 1.00 24.71 234 VAL B CA 1
ATOM 3190 C C . VAL B 1 171 ? 16.470 3.156 -9.066 1.00 24.43 234 VAL B C 1
ATOM 3191 O O . VAL B 1 171 ? 15.671 3.872 -9.688 1.00 22.70 234 VAL B O 1
ATOM 3195 N N . LEU B 1 172 ? 17.787 3.204 -9.249 1.00 25.67 235 LEU B N 1
ATOM 3196 C CA . LEU B 1 172 ? 18.380 4.108 -10.205 1.00 26.39 235 LEU B CA 1
ATOM 3197 C C . LEU B 1 172 ? 17.941 3.775 -11.597 1.00 27.09 235 LEU B C 1
ATOM 3198 O O . LEU B 1 172 ? 17.664 4.675 -12.378 1.00 26.68 235 LEU B O 1
ATOM 3211 N N . ARG B 1 174 ? 15.171 2.307 -12.638 1.00 29.95 237 ARG B N 1
ATOM 3212 C CA . ARG B 1 174 ? 13.811 2.787 -12.872 1.00 30.38 237 ARG B CA 1
ATOM 3213 C C . ARG B 1 174 ? 13.739 4.320 -12.960 1.00 29.86 237 ARG B C 1
ATOM 3214 O O . ARG B 1 174 ? 12.955 4.836 -13.734 1.00 29.97 237 ARG B O 1
ATOM 3222 N N . ALA B 1 175 ? 14.563 5.042 -12.214 1.00 30.25 238 ALA B N 1
ATOM 3223 C CA . ALA B 1 175 ? 14.681 6.518 -12.377 1.00 31.06 238 ALA B CA 1
ATOM 3224 C C . ALA B 1 175 ? 15.135 6.923 -13.813 1.00 32.05 238 ALA B C 1
ATOM 3225 O O . ALA B 1 175 ? 14.726 7.945 -14.357 1.00 32.28 238 ALA B O 1
ATOM 3235 N N . GLN B 1 177 ? 14.484 4.961 -16.468 1.00 33.20 240 GLN B N 1
ATOM 3236 C CA . GLN B 1 177 ? 13.408 4.487 -17.358 1.00 34.02 240 GLN B CA 1
ATOM 3237 C C . GLN B 1 177 ? 12.167 5.397 -17.422 1.00 35.70 240 GLN B C 1
ATOM 3238 O O . GLN B 1 177 ? 11.365 5.283 -18.346 1.00 36.82 240 GLN B O 1
ATOM 3244 N N . GLN B 1 178 ? 12.015 6.285 -16.450 1.00 36.74 241 GLN B N 1
ATOM 3245 C CA . GLN B 1 178 ? 10.874 7.199 -16.397 1.00 38.29 241 GLN B CA 1
ATOM 3246 C C . GLN B 1 178 ? 11.072 8.474 -17.269 1.00 39.07 241 GLN B C 1
ATOM 3247 O O . GLN B 1 178 ? 12.132 8.679 -17.890 1.00 38.42 241 GLN B O 1
ATOM 3253 N N . GLN B 1 179 ? 10.046 9.321 -17.270 1.00 39.43 242 GLN B N 1
ATOM 3254 C CA . GLN B 1 179 ? 9.889 10.356 -18.270 1.00 40.19 242 GLN B CA 1
ATOM 3255 C C . GLN B 1 179 ? 10.576 11.688 -17.934 1.00 40.06 242 GLN B C 1
ATOM 3256 O O . GLN B 1 179 ? 10.998 12.392 -18.850 1.00 40.38 242 GLN B O 1
ATOM 3258 N N . VAL B 1 180 ? 10.720 12.039 -16.658 1.00 38.94 243 VAL B N 1
ATOM 3259 C CA . VAL B 1 180 ? 11.286 13.340 -16.320 1.00 38.67 243 VAL B CA 1
ATOM 3260 C C . VAL B 1 180 ? 12.766 13.329 -16.688 1.00 38.36 243 VAL B C 1
ATOM 3261 O O . VAL B 1 180 ? 13.536 12.532 -16.153 1.00 37.66 243 VAL B O 1
ATOM 3265 N N . GLN B 1 181 ? 13.158 14.212 -17.589 1.00 37.87 244 GLN B N 1
ATOM 3266 C CA . GLN B 1 181 ? 14.528 14.237 -18.125 1.00 38.08 244 GLN B CA 1
ATOM 3267 C C . GLN B 1 181 ? 15.602 14.550 -17.097 1.00 36.33 244 GLN B C 1
ATOM 3268 O O . GLN B 1 181 ? 16.668 13.973 -17.136 1.00 35.43 244 GLN B O 1
ATOM 3274 N N . LYS B 1 182 ? 15.351 15.496 -16.212 1.00 35.01 245 LYS B N 1
ATOM 3275 C CA . LYS B 1 182 ? 16.403 15.888 -15.311 1.00 34.56 245 LYS B CA 1
ATOM 3276 C C . LYS B 1 182 ? 16.730 14.776 -14.365 1.00 31.91 245 LYS B C 1
ATOM 3277 O O . LYS B 1 182 ? 17.860 14.624 -14.045 1.00 29.93 245 LYS B O 1
ATOM 3283 N N . LEU B 1 183 ? 15.734 13.993 -14.003 1.00 29.89 246 LEU B N 1
ATOM 3284 C CA . LEU B 1 183 ? 15.893 12.846 -13.133 1.00 30.43 246 LEU B CA 1
ATOM 3285 C C . LEU B 1 183 ? 16.614 11.683 -13.837 1.00 29.36 246 LEU B C 1
ATOM 3286 O O . LEU B 1 183 ? 17.597 11.120 -13.297 1.00 29.66 246 LEU B O 1
ATOM 3291 N N . LYS B 1 184 ? 16.153 11.352 -15.044 1.00 28.14 247 LYS B N 1
ATOM 3292 C CA . LYS B 1 184 ? 16.812 10.374 -15.917 1.00 27.51 247 LYS B CA 1
ATOM 3293 C C . LYS B 1 184 ? 18.296 10.680 -16.012 1.00 25.76 247 LYS B C 1
ATOM 3294 O O . LYS B 1 184 ? 19.104 9.791 -15.869 1.00 23.92 247 LYS B O 1
ATOM 3300 N N . VAL B 1 185 ? 18.634 11.936 -16.275 1.00 24.48 248 VAL B N 1
ATOM 3301 C CA . VAL B 1 185 ? 20.015 12.331 -16.526 1.00 24.65 248 VAL B CA 1
ATOM 3302 C C . VAL B 1 185 ? 20.834 12.239 -15.257 1.00 24.79 248 VAL B C 1
ATOM 3303 O O . VAL B 1 185 ? 21.964 11.734 -15.265 1.00 25.23 248 VAL B O 1
ATOM 3307 N N . LYS B 1 186 ? 20.274 12.716 -14.153 1.00 24.22 249 LYS B N 1
ATOM 3308 C CA . LYS B 1 186 ? 20.987 12.729 -12.889 1.00 24.55 249 LYS B CA 1
ATOM 3309 C C . LYS B 1 186 ? 21.243 11.313 -12.319 1.00 24.46 249 LYS B C 1
ATOM 3310 O O . LYS B 1 186 ? 22.326 11.034 -11.825 1.00 23.92 249 LYS B O 1
ATOM 3312 N N . SER B 1 187 ? 20.289 10.419 -12.494 1.00 23.86 250 SER B N 1
ATOM 3313 C CA . SER B 1 187 ? 20.444 9.037 -12.154 1.00 25.37 250 SER B CA 1
ATOM 3314 C C . SER B 1 187 ? 21.525 8.364 -12.958 1.00 24.56 250 SER B C 1
ATOM 3315 O O . SER B 1 187 ? 22.345 7.671 -12.379 1.00 23.31 250 SER B O 1
ATOM 3318 N N . ALA B 1 188 ? 21.512 8.555 -14.283 1.00 24.72 251 ALA B N 1
ATOM 3319 C CA . ALA B 1 188 ? 22.516 7.931 -15.181 1.00 24.43 251 ALA B CA 1
ATOM 3320 C C . ALA B 1 188 ? 23.899 8.456 -14.900 1.00 24.05 251 ALA B C 1
ATOM 3321 O O . ALA B 1 188 ? 24.874 7.728 -14.928 1.00 24.01 251 ALA B O 1
ATOM 3323 N N . PHE B 1 189 ? 23.981 9.733 -14.556 1.00 24.51 252 PHE B N 1
ATOM 3324 C CA . PHE B 1 189 ? 25.245 10.354 -14.160 1.00 24.44 252 PHE B CA 1
ATOM 3325 C C . PHE B 1 189 ? 25.799 9.754 -12.859 1.00 24.45 252 PHE B C 1
ATOM 3326 O O . PHE B 1 189 ? 26.994 9.496 -12.753 1.00 25.39 252 PHE B O 1
ATOM 3334 N N . LEU B 1 190 ? 24.951 9.548 -11.854 1.00 24.35 253 LEU B N 1
ATOM 3335 C CA . LEU B 1 190 ? 25.364 8.848 -10.649 1.00 23.56 253 LEU B CA 1
ATOM 3336 C C . LEU B 1 190 ? 25.844 7.399 -10.923 1.00 23.97 253 LEU B C 1
ATOM 3337 O O . LEU B 1 190 ? 26.893 6.952 -10.426 1.00 24.31 253 LEU B O 1
ATOM 3342 N N . LEU B 1 191 ? 25.102 6.640 -11.702 1.00 23.82 254 LEU B N 1
ATOM 3343 C CA . LEU B 1 191 ? 25.568 5.268 -12.044 1.00 23.95 254 LEU B CA 1
ATOM 3344 C C . LEU B 1 191 ? 26.907 5.264 -12.721 1.00 23.24 254 LEU B C 1
ATOM 3345 O O . LEU B 1 191 ? 27.798 4.473 -12.398 1.00 24.57 254 LEU B O 1
ATOM 3350 N N . GLN B 1 192 ? 27.057 6.141 -13.674 1.00 23.48 255 GLN B N 1
ATOM 3351 C CA . GLN B 1 192 ? 28.302 6.318 -14.380 1.00 23.89 255 GLN B CA 1
ATOM 3352 C C . GLN B 1 192 ? 29.445 6.545 -13.426 1.00 24.15 255 GLN B C 1
ATOM 3353 O O . GLN B 1 192 ? 30.465 5.852 -13.522 1.00 24.05 255 GLN B O 1
ATOM 3359 N N . ASN B 1 193 ? 29.236 7.450 -12.479 1.00 24.70 256 ASN B N 1
ATOM 3360 C CA . ASN B 1 193 ? 30.256 7.840 -11.519 1.00 25.11 256 ASN B CA 1
ATOM 3361 C C . ASN B 1 193 ? 30.580 6.729 -10.560 1.00 24.40 256 ASN B C 1
ATOM 3362 O O . ASN B 1 193 ? 31.722 6.537 -10.256 1.00 24.32 256 ASN B O 1
ATOM 3367 N N . LEU B 1 194 ? 29.585 5.972 -10.139 1.00 23.94 257 LEU B N 1
ATOM 3368 C CA . LEU B 1 194 ? 29.813 4.808 -9.290 1.00 24.30 257 LEU B CA 1
ATOM 3369 C C . LEU B 1 194 ? 30.598 3.714 -9.971 1.00 24.81 257 LEU B C 1
ATOM 3370 O O . LEU B 1 194 ? 31.426 3.071 -9.330 1.00 23.80 257 LEU B O 1
ATOM 3375 N N . LEU B 1 195 ? 30.336 3.481 -11.258 1.00 26.15 258 LEU B N 1
ATOM 3376 C CA . LEU B 1 195 ? 31.067 2.463 -12.000 1.00 28.16 258 LEU B CA 1
ATOM 3377 C C . LEU B 1 195 ? 32.527 2.873 -12.212 1.00 29.69 258 LEU B C 1
ATOM 3378 O O . LEU B 1 195 ? 33.415 2.049 -12.136 1.00 31.68 258 LEU B O 1
ATOM 3383 N N . VAL B 1 196 ? 32.794 4.143 -12.395 1.00 31.80 259 VAL B N 1
ATOM 3384 C CA . VAL B 1 196 ? 34.181 4.620 -12.468 1.00 32.85 259 VAL B CA 1
ATOM 3385 C C . VAL B 1 196 ? 34.847 4.466 -11.097 1.00 33.65 259 VAL B C 1
ATOM 3386 O O . VAL B 1 196 ? 35.942 3.956 -10.992 1.00 34.38 259 VAL B O 1
ATOM 3390 N N . GLY B 1 197 ? 34.163 4.873 -10.043 1.00 34.10 260 GLY B N 1
ATOM 3391 C CA . GLY B 1 197 ? 34.724 4.846 -8.710 1.00 34.63 260 GLY B CA 1
ATOM 3392 C C . GLY B 1 197 ? 34.875 3.450 -8.126 1.00 35.35 260 GLY B C 1
ATOM 3393 O O . GLY B 1 197 ? 35.785 3.231 -7.317 1.00 35.47 260 GLY B O 1
ATOM 3394 N N . HIS B 1 198 ? 34.019 2.507 -8.541 1.00 34.43 261 HIS B N 1
ATOM 3395 C CA . HIS B 1 198 ? 33.878 1.216 -7.860 1.00 33.79 261 HIS B CA 1
ATOM 3396 C C . HIS B 1 198 ? 33.80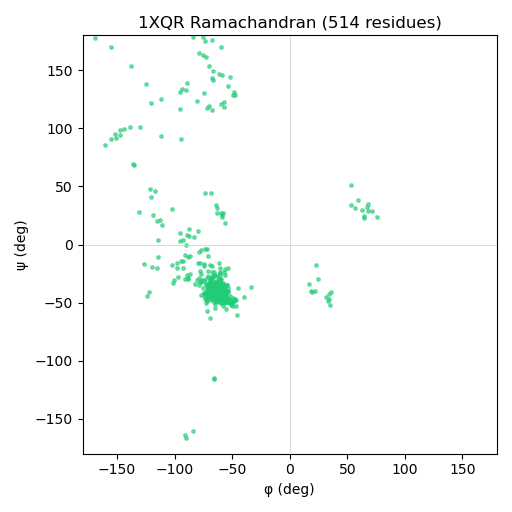8 0.011 -8.812 1.00 33.31 261 HIS B C 1
ATOM 3397 O O . HIS B 1 198 ? 32.772 -0.655 -8.895 1.00 33.58 261 HIS B O 1
ATOM 3404 N N . PRO B 1 199 ? 34.917 -0.313 -9.475 1.00 33.22 262 PRO B N 1
ATOM 3405 C CA . PRO B 1 199 ? 34.952 -1.378 -10.474 1.00 33.03 262 PRO B CA 1
ATOM 3406 C C . PRO B 1 199 ? 34.832 -2.786 -9.888 1.00 32.34 262 PRO B C 1
ATOM 3407 O O . PRO B 1 199 ? 34.609 -3.745 -10.637 1.00 32.83 262 PRO B O 1
ATOM 3411 N N . GLU B 1 200 ? 34.913 -2.908 -8.570 1.00 31.26 263 GLU B N 1
ATOM 3412 C CA . GLU B 1 200 ? 34.668 -4.182 -7.894 1.00 30.89 263 GLU B CA 1
ATOM 3413 C C . GLU B 1 200 ? 33.201 -4.650 -7.994 1.00 29.98 263 GLU B C 1
ATOM 3414 O O . GLU B 1 200 ? 32.936 -5.823 -7.783 1.00 28.33 263 GLU B O 1
ATOM 3420 N N . HIS B 1 201 ? 32.256 -3.745 -8.308 1.00 29.43 264 HIS B N 1
ATOM 3421 C CA . HIS B 1 201 ? 30.823 -4.127 -8.368 1.00 29.04 264 HIS B CA 1
ATOM 3422 C C . HIS B 1 201 ? 30.305 -4.490 -9.738 1.00 27.88 264 HIS B C 1
ATOM 3423 O O . HIS B 1 201 ? 29.134 -4.793 -9.898 1.00 27.03 264 HIS B O 1
ATOM 3430 N N . LYS B 1 202 ? 31.185 -4.498 -10.719 1.00 27.46 265 LYS B N 1
ATOM 3431 C CA . LYS B 1 202 ? 30.797 -4.727 -12.088 1.00 27.07 265 LYS B CA 1
ATOM 3432 C C . LYS B 1 202 ? 30.160 -6.083 -12.304 1.00 26.52 265 LYS B C 1
ATOM 3433 O O . LYS B 1 202 ? 29.230 -6.213 -13.089 1.00 25.09 265 LYS B O 1
ATOM 3439 N N . GLY B 1 203 ? 30.665 -7.100 -11.612 1.00 26.46 266 GLY B N 1
ATOM 3440 C CA . GLY B 1 203 ? 30.199 -8.461 -11.773 1.00 25.56 266 GLY B CA 1
ATOM 3441 C C . GLY B 1 203 ? 28.788 -8.614 -11.293 1.00 26.17 266 GLY B C 1
ATOM 3442 O O . GLY B 1 203 ? 27.965 -9.189 -11.983 1.00 27.47 266 GLY B O 1
ATOM 3443 N N . THR B 1 204 ? 28.504 -8.077 -10.116 1.00 25.97 267 THR B N 1
ATOM 3444 C CA . THR B 1 204 ? 27.144 -7.982 -9.590 1.00 26.15 267 THR B CA 1
ATOM 3445 C C . THR B 1 204 ? 26.175 -7.243 -10.501 1.00 25.02 267 THR B C 1
ATOM 3446 O O . THR B 1 204 ? 25.105 -7.748 -10.733 1.00 26.47 267 THR B O 1
ATOM 3450 N N . LEU B 1 205 ? 26.534 -6.086 -11.033 1.00 23.62 268 LEU B N 1
ATOM 3451 C CA . LEU B 1 205 ? 25.635 -5.395 -11.929 1.00 23.44 268 LEU B CA 1
ATOM 3452 C C . LEU B 1 205 ? 25.383 -6.170 -13.244 1.00 22.53 268 LEU B C 1
ATOM 3453 O O . LEU B 1 205 ? 24.262 -6.197 -13.741 1.00 20.44 268 LEU B O 1
ATOM 3458 N N . CYS B 1 206 ? 26.422 -6.799 -13.788 1.00 21.06 269 CYS B N 1
ATOM 3459 C CA . CYS B 1 206 ? 26.296 -7.663 -14.993 1.00 21.05 269 CYS B CA 1
ATOM 3460 C C . CYS B 1 206 ? 25.400 -8.851 -14.708 1.00 20.38 269 CYS B C 1
ATOM 3461 O O . CYS B 1 206 ? 24.548 -9.172 -15.536 1.00 19.03 269 CYS B O 1
ATOM 3464 N N . SER B 1 207 ? 25.499 -9.405 -13.505 1.00 20.17 270 SER B N 1
ATOM 3465 C CA . SER B 1 207 ? 24.681 -10.553 -13.139 1.00 20.61 270 SER B CA 1
ATOM 3466 C C . SER B 1 207 ? 23.210 -10.158 -12.879 1.00 21.46 270 SER B C 1
ATOM 3467 O O . SER B 1 207 ? 22.297 -10.987 -13.016 1.00 22.57 270 SER B O 1
ATOM 3478 N N . GLY B 1 209 ? 21.676 -8.152 -14.835 1.00 24.41 272 GLY B N 1
ATOM 3479 C CA . GLY B 1 209 ? 21.119 -7.936 -16.144 1.00 24.59 272 GLY B CA 1
ATOM 3480 C C . GLY B 1 209 ? 21.219 -6.487 -16.560 1.00 25.30 272 GLY B C 1
ATOM 3481 O O . GLY B 1 209 ? 20.382 -6.023 -17.345 1.00 25.34 272 GLY B O 1
ATOM 3490 N N . VAL B 1 211 ? 23.545 -4.887 -18.380 1.00 22.58 274 VAL B N 1
ATOM 3491 C CA . VAL B 1 211 ? 23.893 -4.660 -19.820 1.00 21.47 274 VAL B CA 1
ATOM 3492 C C . VAL B 1 211 ? 22.596 -4.585 -20.655 1.00 21.72 274 VAL B C 1
ATOM 3493 O O . VAL B 1 211 ? 22.407 -3.664 -21.439 1.00 21.48 274 VAL B O 1
ATOM 3497 N N . GLN B 1 212 ? 21.693 -5.528 -20.428 1.00 21.28 275 GLN B N 1
ATOM 3498 C CA . GLN B 1 212 ? 20.411 -5.583 -21.157 1.00 21.90 275 GLN B CA 1
ATOM 3499 C C . GLN B 1 212 ? 19.598 -4.304 -20.942 1.00 21.94 275 GLN B C 1
ATOM 3500 O O . GLN B 1 212 ? 19.136 -3.671 -21.891 1.00 19.70 275 GLN B O 1
ATOM 3506 N N . GLN B 1 213 ? 19.513 -3.889 -19.687 1.00 22.38 276 GLN B N 1
ATOM 3507 C CA . GLN B 1 213 ? 18.641 -2.788 -19.309 1.00 22.93 276 GLN B CA 1
ATOM 3508 C C . GLN B 1 213 ? 19.179 -1.475 -19.833 1.00 22.73 276 GLN B C 1
ATOM 3509 O O . GLN B 1 213 ? 18.403 -0.617 -20.268 1.00 22.87 276 GLN B O 1
ATOM 3515 N N . LEU B 1 214 ? 20.509 -1.350 -19.890 1.00 20.80 277 LEU B N 1
ATOM 3516 C CA . LEU B 1 214 ? 21.148 -0.162 -20.404 1.00 21.03 277 LEU B CA 1
ATOM 3517 C C . LEU B 1 214 ? 21.023 -0.093 -21.929 1.00 21.42 277 LEU B C 1
ATOM 3518 O O . LEU B 1 214 ? 20.801 0.951 -22.478 1.00 21.53 277 LEU B O 1
ATOM 3523 N N . VAL B 1 215 ? 21.210 -1.220 -22.608 1.00 22.24 278 VAL B N 1
ATOM 3524 C CA . VAL B 1 215 ? 21.111 -1.293 -24.066 1.00 22.16 278 VAL B CA 1
ATOM 3525 C C . VAL B 1 215 ? 19.648 -0.928 -24.403 1.00 22.51 278 VAL B C 1
ATOM 3526 O O . VAL B 1 215 ? 19.417 -0.211 -25.363 1.00 22.99 278 VAL B O 1
ATOM 3530 N N . ALA B 1 216 ? 18.680 -1.274 -23.555 1.00 23.29 279 ALA B N 1
ATOM 3531 C CA . ALA B 1 216 ? 17.271 -0.969 -23.888 1.00 24.02 279 ALA B CA 1
ATOM 3532 C C . ALA B 1 216 ? 17.091 0.522 -23.851 1.00 24.18 279 ALA B C 1
ATOM 3533 O O . ALA B 1 216 ? 16.325 1.072 -24.629 1.00 25.41 279 ALA B O 1
ATOM 3535 N N . LEU B 1 217 ? 17.807 1.179 -22.940 1.00 24.15 280 LEU B N 1
ATOM 3536 C CA . LEU B 1 217 ? 17.779 2.623 -22.867 1.00 24.16 280 LEU B CA 1
ATOM 3537 C C . LEU B 1 217 ? 18.340 3.268 -24.130 1.00 24.73 280 LEU B C 1
ATOM 3538 O O . LEU B 1 217 ? 17.797 4.266 -24.563 1.00 23.74 280 LEU B O 1
ATOM 3543 N N . VAL B 1 218 ? 19.418 2.712 -24.695 1.00 25.47 281 VAL B N 1
ATOM 3544 C CA . VAL B 1 218 ? 20.098 3.184 -25.895 1.00 27.19 281 VAL B CA 1
ATOM 3545 C C . VAL B 1 218 ? 19.188 3.072 -27.114 1.00 29.62 281 VAL B C 1
ATOM 3546 O O . VAL B 1 218 ? 19.393 3.830 -28.112 1.00 28.25 281 VAL B O 1
ATOM 3550 N N . ARG B 1 219 ? 18.222 2.176 -27.157 1.00 31.70 282 ARG B N 1
ATOM 3551 C CA . ARG B 1 219 ? 17.351 2.085 -28.319 1.00 34.33 282 ARG B CA 1
ATOM 3552 C C . ARG B 1 219 ? 16.132 2.985 -28.175 1.00 34.84 282 ARG B C 1
ATOM 3553 O O . ARG B 1 219 ? 15.330 3.052 -29.146 1.00 36.59 282 ARG B O 1
ATOM 3561 N N . THR B 1 220 ? 15.958 3.726 -27.097 1.00 34.64 283 THR B N 1
ATOM 3562 C CA . THR B 1 220 ? 14.976 4.779 -27.041 1.00 34.94 283 THR B CA 1
ATOM 3563 C C . THR B 1 220 ? 15.455 5.990 -27.870 1.00 35.64 283 THR B C 1
ATOM 3564 O O . THR B 1 220 ? 16.572 6.040 -28.397 1.00 35.89 283 THR B O 1
ATOM 3568 N N . GLU B 1 221 ? 14.561 6.961 -27.957 1.00 35.83 284 GLU B N 1
ATOM 3569 C CA . GLU B 1 221 ? 14.770 8.197 -28.676 1.00 35.69 284 GLU B CA 1
ATOM 3570 C C . GLU B 1 221 ? 15.953 8.942 -28.105 1.00 35.05 284 GLU B C 1
ATOM 3571 O O . GLU B 1 221 ? 15.971 9.298 -26.920 1.00 34.08 284 GLU B O 1
ATOM 3573 N N . HIS B 1 222 ? 16.926 9.164 -28.980 1.00 34.97 285 HIS B N 1
ATOM 3574 C CA . HIS B 1 222 ? 18.129 9.916 -28.667 1.00 35.08 285 HIS B CA 1
ATOM 3575 C C . HIS B 1 222 ? 17.923 11.259 -27.956 1.00 35.75 285 HIS B C 1
ATOM 3576 O O . HIS B 1 222 ? 17.135 12.094 -28.374 1.00 35.04 285 HIS B O 1
ATOM 3583 N N . SER B 1 223 ? 18.657 11.412 -26.865 1.00 36.19 286 SER B N 1
ATOM 3584 C CA . SER B 1 223 ? 18.707 12.588 -26.005 1.00 36.99 286 SER B CA 1
ATOM 3585 C C . SER B 1 223 ? 20.028 12.661 -25.249 1.00 36.34 286 SER B C 1
ATOM 3586 O O . SER B 1 223 ? 20.775 11.672 -25.293 1.00 34.92 286 SER B O 1
ATOM 3589 N N . PRO B 1 224 ? 20.349 13.754 -24.570 1.00 36.24 287 PRO B N 1
ATOM 3590 C CA . PRO B 1 224 ? 21.652 13.934 -23.925 1.00 34.38 287 PRO B CA 1
ATOM 3591 C C . PRO B 1 224 ? 21.936 12.868 -22.859 1.00 32.81 287 PRO B C 1
ATOM 3592 O O . PRO B 1 224 ? 23.092 12.608 -22.555 1.00 33.30 287 PRO B O 1
ATOM 3596 N N . PHE B 1 225 ? 20.911 12.344 -22.226 1.00 30.73 288 PHE B N 1
ATOM 3597 C CA . PHE B 1 225 ? 20.920 11.194 -21.356 1.00 29.26 288 PHE B CA 1
ATOM 3598 C C . PHE B 1 225 ? 21.721 9.966 -21.850 1.00 27.85 288 PHE B C 1
ATOM 3599 O O . PHE B 1 225 ? 22.321 9.258 -21.042 1.00 27.72 288 PHE B O 1
ATOM 3607 N N . HIS B 1 226 ? 21.674 9.704 -23.157 1.00 24.69 289 HIS B N 1
ATOM 3608 C CA . HIS B 1 226 ? 22.330 8.569 -23.773 1.00 24.59 289 HIS B CA 1
ATOM 3609 C C . HIS B 1 226 ? 23.838 8.558 -23.543 1.00 24.19 289 HIS B C 1
ATOM 3610 O O . HIS B 1 226 ? 24.409 7.498 -23.407 1.00 23.26 289 HIS B O 1
ATOM 3617 N N . GLU B 1 227 ? 24.462 9.726 -23.4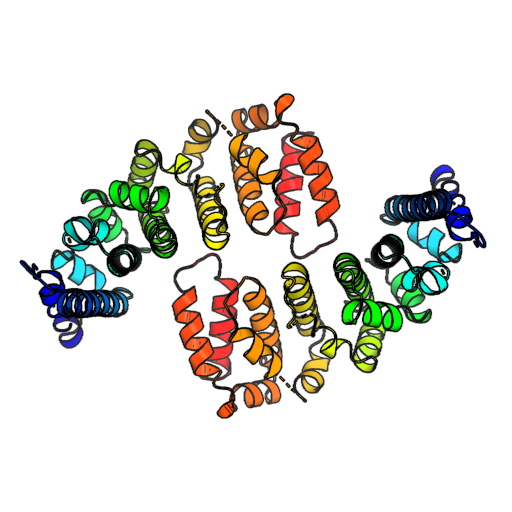73 1.00 24.56 290 GLU B N 1
ATOM 3618 C CA . GLU B 1 227 ? 25.893 9.846 -23.148 1.00 25.17 290 GLU B CA 1
ATOM 3619 C C . GLU B 1 227 ? 26.257 9.086 -21.902 1.00 24.89 290 GLU B C 1
ATOM 3620 O O . GLU B 1 227 ? 27.185 8.295 -21.889 1.00 25.11 290 GLU B O 1
ATOM 3626 N N . HIS B 1 228 ? 25.514 9.336 -20.839 1.00 24.73 291 HIS B N 1
ATOM 3627 C CA . HIS B 1 228 ? 25.807 8.714 -19.568 1.00 23.73 291 HIS B CA 1
ATOM 3628 C C . HIS B 1 228 ? 25.528 7.236 -19.585 1.00 22.58 291 HIS B C 1
ATOM 3629 O O . HIS B 1 228 ? 26.296 6.486 -19.028 1.00 22.06 291 HIS B O 1
ATOM 3636 N N . VAL B 1 229 ? 24.443 6.826 -20.222 1.00 23.53 292 VAL B N 1
ATOM 3637 C CA . VAL B 1 229 ? 24.128 5.385 -20.347 1.00 24.63 292 VAL B CA 1
ATOM 3638 C C . VAL B 1 229 ? 25.255 4.602 -21.061 1.00 23.31 292 VAL B C 1
ATOM 3639 O O . VAL B 1 229 ? 25.665 3.509 -20.623 1.00 21.44 292 VAL B O 1
ATOM 3643 N N . LEU B 1 230 ? 25.798 5.210 -22.110 1.00 22.20 293 LEU B N 1
ATOM 3644 C CA . LEU B 1 230 ? 26.817 4.561 -22.908 1.00 21.52 293 LEU B CA 1
ATOM 3645 C C . LEU B 1 230 ? 28.139 4.593 -22.165 1.00 21.25 293 LEU B C 1
ATOM 3646 O O . LEU B 1 230 ? 28.944 3.702 -22.314 1.00 21.57 293 LEU B O 1
ATOM 3651 N N . GLY B 1 231 ? 28.370 5.608 -21.362 1.00 20.85 294 GLY B N 1
ATOM 3652 C CA . GLY B 1 231 ? 29.576 5.622 -20.537 1.00 21.41 294 GLY B CA 1
ATOM 3653 C C . GLY B 1 231 ? 29.547 4.549 -19.490 1.00 20.70 294 GLY B C 1
ATOM 3654 O O . GLY B 1 231 ? 30.528 3.887 -19.245 1.00 21.58 294 GLY B O 1
ATOM 3655 N N . ALA B 1 232 ? 28.387 4.327 -18.875 1.00 22.09 295 ALA B N 1
ATOM 3656 C CA . ALA B 1 232 ? 28.274 3.251 -17.889 1.00 22.32 295 ALA B CA 1
ATOM 3657 C C . ALA B 1 232 ? 28.560 1.948 -18.564 1.00 22.69 295 ALA B C 1
ATOM 3658 O O . ALA B 1 232 ? 29.306 1.098 -18.034 1.00 20.95 295 ALA B O 1
ATOM 3660 N N . LEU B 1 233 ? 28.009 1.818 -19.758 1.00 23.30 296 LEU B N 1
ATOM 3661 C CA . LEU B 1 233 ? 28.235 0.582 -20.511 1.00 24.99 296 LEU B CA 1
ATOM 3662 C C . LEU B 1 233 ? 29.722 0.376 -20.792 1.00 25.24 296 LEU B C 1
ATOM 3663 O O . LEU B 1 233 ? 30.197 -0.744 -20.689 1.00 24.66 296 LEU B O 1
ATOM 3668 N N . CYS B 1 234 ? 30.429 1.435 -21.209 1.00 25.00 297 CYS B N 1
ATOM 3669 C CA . CYS B 1 234 ? 31.893 1.387 -21.267 1.00 27.18 297 CYS B CA 1
ATOM 3670 C C . CYS B 1 234 ? 32.617 0.828 -20.042 1.00 26.64 297 CYS B C 1
ATOM 3671 O O . CYS B 1 234 ? 33.511 0.005 -20.180 1.00 26.07 297 CYS B O 1
ATOM 3674 N N . SER B 1 235 ? 32.252 1.273 -18.855 1.00 26.88 298 SER B N 1
ATOM 3675 C CA . SER B 1 235 ? 32.903 0.745 -17.678 1.00 27.68 298 SER B CA 1
ATOM 3676 C C . SER B 1 235 ? 32.663 -0.739 -17.543 1.00 27.91 298 SER B C 1
ATOM 3677 O O . SER B 1 235 ? 33.589 -1.460 -17.222 1.00 26.26 298 SER B O 1
ATOM 3680 N N . LEU B 1 236 ? 31.448 -1.212 -17.856 1.00 27.74 299 LEU B N 1
ATOM 3681 C CA . LEU B 1 236 ? 31.083 -2.622 -17.661 1.00 28.53 299 LEU B CA 1
ATOM 3682 C C . LEU B 1 236 ? 31.850 -3.588 -18.527 1.00 30.53 299 LEU B C 1
ATOM 3683 O O . LEU B 1 236 ? 31.975 -4.802 -18.236 1.00 30.43 299 LEU B O 1
ATOM 3688 N N . VAL B 1 237 ? 32.333 -3.044 -19.619 1.00 31.57 300 VAL B N 1
ATOM 3689 C CA . VAL B 1 237 ? 32.983 -3.816 -20.617 1.00 33.02 300 VAL B CA 1
ATOM 3690 C C . VAL B 1 237 ? 34.502 -3.753 -20.434 1.00 34.22 300 VAL B C 1
ATOM 3691 O O . VAL B 1 237 ? 35.192 -4.678 -20.796 1.00 35.43 300 VAL B O 1
ATOM 3695 N N . THR B 1 238 ? 35.010 -2.671 -19.869 1.00 35.35 301 THR B N 1
ATOM 3696 C CA . THR B 1 238 ? 36.456 -2.416 -19.749 1.00 37.11 301 THR B CA 1
ATOM 3697 C C . THR B 1 238 ? 37.176 -3.361 -18.800 1.00 37.57 301 THR B C 1
ATOM 3698 O O . THR B 1 238 ? 36.923 -3.314 -17.596 1.00 37.81 301 THR B O 1
ATOM 3702 N N . ASP B 1 239 ? 38.097 -4.166 -19.349 1.00 38.74 302 ASP B N 1
ATOM 3703 C CA . ASP B 1 239 ? 38.904 -5.155 -18.596 1.00 39.36 302 ASP B CA 1
ATOM 3704 C C . ASP B 1 239 ? 37.960 -6.053 -17.802 1.00 38.02 302 ASP B C 1
ATOM 3705 O O . ASP B 1 239 ? 38.122 -6.231 -16.580 1.00 38.16 302 ASP B O 1
ATOM 3710 N N . PHE B 1 240 ? 36.964 -6.597 -18.495 1.00 36.40 303 PHE B N 1
ATOM 3711 C CA . PHE B 1 240 ? 35.896 -7.301 -17.821 1.00 34.31 303 PHE B CA 1
ATOM 3712 C C . PHE B 1 240 ? 35.159 -8.220 -18.753 1.00 32.44 303 PHE B C 1
ATOM 3713 O O . PHE B 1 240 ? 34.155 -7.830 -19.324 1.00 33.17 303 PHE B O 1
ATOM 3721 N N . PRO B 1 241 ? 35.676 -9.452 -18.923 1.00 30.54 304 PRO B N 1
ATOM 3722 C CA . PRO B 1 241 ? 35.092 -10.446 -19.815 1.00 28.91 304 PRO B CA 1
ATOM 3723 C C . PRO B 1 241 ? 33.583 -10.674 -19.707 1.00 26.97 304 PRO B C 1
ATOM 3724 O O . PRO B 1 241 ? 32.950 -10.746 -20.750 1.00 25.98 304 PRO B O 1
ATOM 3728 N N . GLN B 1 242 ? 33.029 -10.819 -18.511 1.00 25.02 305 GLN B N 1
ATOM 3729 C CA . GLN B 1 242 ? 31.585 -11.010 -18.372 1.00 23.61 305 GLN B CA 1
ATOM 3730 C C . GLN B 1 242 ? 30.825 -9.855 -19.056 1.00 21.92 305 GLN B C 1
ATOM 3731 O O . GLN B 1 242 ? 29.849 -10.056 -19.706 1.00 22.38 305 GLN B O 1
ATOM 3737 N N . GLY B 1 243 ? 31.275 -8.627 -18.879 1.00 21.95 306 GLY B N 1
ATOM 3738 C CA . GLY B 1 243 ? 30.616 -7.511 -19.519 1.00 22.40 306 GLY B CA 1
ATOM 3739 C C . GLY B 1 243 ? 30.660 -7.600 -21.032 1.00 22.93 306 GLY B C 1
ATOM 3740 O O . GLY B 1 243 ? 29.668 -7.319 -21.734 1.00 22.49 306 GLY B O 1
ATOM 3741 N N . VAL B 1 244 ? 31.816 -8.006 -21.530 1.00 23.12 307 VAL B N 1
ATOM 3742 C CA . VAL B 1 244 ? 32.011 -8.235 -22.959 1.00 23.73 307 VAL B CA 1
ATOM 3743 C C . VAL B 1 244 ? 31.092 -9.338 -23.445 1.00 24.43 307 VAL B C 1
ATOM 3744 O O . VAL B 1 244 ? 30.456 -9.184 -24.507 1.00 24.44 307 VAL B O 1
ATOM 3748 N N . ARG B 1 245 ? 30.987 -10.444 -22.712 1.00 23.34 308 ARG B N 1
ATOM 3749 C CA . ARG B 1 245 ? 30.133 -11.514 -23.208 1.00 23.91 308 ARG B CA 1
ATOM 3750 C C . ARG B 1 245 ? 28.667 -11.086 -23.229 1.00 22.56 308 ARG B C 1
ATOM 3751 O O . ARG B 1 245 ? 27.979 -11.389 -24.190 1.00 21.85 308 ARG B O 1
ATOM 3759 N N . GLU B 1 246 ? 28.168 -10.401 -22.194 1.00 22.24 309 GLU B N 1
ATOM 3760 C CA . GLU B 1 246 ? 26.753 -9.907 -22.237 1.00 21.43 309 GLU B CA 1
ATOM 3761 C C . GLU B 1 246 ? 26.511 -8.999 -23.441 1.00 21.19 309 GLU B C 1
ATOM 3762 O O . GLU B 1 246 ? 25.462 -9.090 -24.077 1.00 19.97 309 GLU B O 1
ATOM 3768 N N . CYS B 1 247 ? 27.473 -8.129 -23.736 1.00 20.48 310 CYS B N 1
ATOM 3769 C CA . CYS B 1 247 ? 27.371 -7.198 -24.860 1.00 22.71 310 CYS B CA 1
ATOM 3770 C C . CYS B 1 247 ? 27.253 -7.907 -26.213 1.00 23.09 310 CYS B C 1
ATOM 3771 O O . CYS B 1 247 ? 26.591 -7.430 -27.116 1.00 23.87 310 CYS B O 1
ATOM 3774 N N . ARG B 1 248 ? 27.837 -9.086 -26.304 1.00 25.38 311 ARG B N 1
ATOM 3775 C CA . ARG B 1 248 ? 27.911 -9.837 -27.527 1.00 25.83 311 ARG B CA 1
ATOM 3776 C C . ARG B 1 248 ? 26.771 -10.793 -27.744 1.00 26.76 311 ARG B C 1
ATOM 3777 O O . ARG B 1 248 ? 26.614 -11.319 -28.796 1.00 27.37 311 ARG B O 1
ATOM 3785 N N . GLU B 1 249 ? 25.929 -10.995 -26.759 1.00 27.16 312 GLU B N 1
ATOM 3786 C CA . GLU B 1 249 ? 24.781 -11.856 -26.950 1.00 27.47 312 GLU B CA 1
ATOM 3787 C C . GLU B 1 249 ? 24.057 -11.464 -28.243 1.00 27.66 312 GLU B C 1
ATOM 3788 O O . GLU B 1 249 ? 23.809 -10.295 -28.494 1.00 28.89 312 GLU B O 1
ATOM 3794 N N . PRO B 1 250 ? 23.746 -12.424 -29.078 1.00 26.87 313 PRO B N 1
ATOM 3795 C CA . PRO B 1 250 ? 23.149 -12.118 -30.368 1.00 26.48 313 PRO B CA 1
ATOM 3796 C C . PRO B 1 250 ? 21.728 -11.530 -30.290 1.00 26.35 313 PRO B C 1
ATOM 3797 O O . PRO B 1 250 ? 21.324 -10.728 -31.112 1.00 23.69 313 PRO B O 1
ATOM 3801 N N . GLU B 1 251 ? 20.993 -11.893 -29.258 1.00 26.43 314 GLU B N 1
ATOM 3802 C CA . GLU B 1 251 ? 19.659 -11.392 -29.038 1.00 27.63 314 GLU B CA 1
ATOM 3803 C C . GLU B 1 251 ? 19.663 -9.874 -28.742 1.00 27.54 314 GLU B C 1
ATOM 3804 O O . GLU B 1 251 ? 18.694 -9.167 -29.024 1.00 27.03 314 GLU B O 1
ATOM 3810 N N . LEU B 1 252 ? 20.763 -9.374 -28.190 1.00 27.22 315 LEU B N 1
ATOM 3811 C CA . LEU B 1 252 ? 20.855 -7.968 -27.757 1.00 27.18 315 LEU B CA 1
ATOM 3812 C C . LEU B 1 252 ? 20.861 -7.041 -28.942 1.00 26.17 315 LEU B C 1
ATOM 3813 O O . LEU B 1 252 ? 20.315 -5.966 -28.862 1.00 27.40 315 LEU B O 1
ATOM 3818 N N . GLY B 1 253 ? 21.474 -7.447 -30.053 1.00 25.59 316 GLY B N 1
ATOM 3819 C CA . GLY B 1 253 ? 21.552 -6.582 -31.228 1.00 25.51 316 GLY B CA 1
ATOM 3820 C C . GLY B 1 253 ? 22.356 -5.295 -31.031 1.00 25.35 316 GLY B C 1
ATOM 3821 O O . GLY B 1 253 ? 22.141 -4.351 -31.744 1.00 25.49 316 GLY B O 1
ATOM 3822 N N . LEU B 1 254 ? 23.298 -5.273 -30.083 1.00 25.35 317 LEU B N 1
ATOM 3823 C CA . LEU B 1 254 ? 24.078 -4.091 -29.753 1.00 24.41 317 LEU B CA 1
ATOM 3824 C C . LEU B 1 254 ? 25.003 -3.547 -30.879 1.00 24.81 317 LEU B C 1
ATOM 3825 O O . LEU B 1 254 ? 25.179 -2.358 -31.037 1.00 21.29 317 LEU B O 1
ATOM 3830 N N . GLU B 1 255 ? 25.662 -4.425 -31.595 1.00 26.18 318 GLU B N 1
ATOM 3831 C CA . GLU B 1 255 ? 26.556 -3.959 -32.647 1.00 28.21 318 GLU B CA 1
ATOM 3832 C C . GLU B 1 255 ? 25.829 -3.041 -33.683 1.00 29.01 318 GLU B C 1
ATOM 3833 O O . GLU B 1 255 ? 26.312 -1.951 -34.031 1.00 28.46 318 GLU B O 1
ATOM 3839 N N . GLU B 1 256 ? 24.686 -3.509 -34.169 1.00 29.70 319 GLU B N 1
ATOM 3840 C CA . GLU B 1 256 ? 23.931 -2.754 -35.141 1.00 30.81 319 GLU B CA 1
ATOM 3841 C C . GLU B 1 256 ? 23.546 -1.386 -34.536 1.00 30.01 319 GLU B C 1
ATOM 3842 O O . GLU B 1 256 ? 23.580 -0.362 -35.226 1.00 29.04 319 GLU B O 1
ATOM 3848 N N . LEU B 1 257 ? 23.122 -1.391 -33.271 1.00 29.04 320 LEU B N 1
ATOM 3849 C CA . LEU B 1 257 ? 22.741 -0.173 -32.586 1.00 28.77 320 LEU B CA 1
ATOM 3850 C C . LEU B 1 257 ? 23.930 0.778 -32.494 1.00 27.46 320 LEU B C 1
ATOM 3851 O O . LEU B 1 257 ? 23.818 1.979 -32.768 1.00 26.30 320 LEU B O 1
ATOM 3856 N N . LEU B 1 258 ? 25.076 0.248 -32.110 1.00 26.58 321 LEU B N 1
ATOM 3857 C CA . LEU B 1 258 ? 26.253 1.081 -31.962 1.00 25.86 321 LEU B CA 1
ATOM 3858 C C . LEU B 1 258 ? 26.626 1.644 -33.343 1.00 25.73 321 LEU B C 1
ATOM 3859 O O . LEU B 1 258 ? 26.766 2.847 -33.484 1.00 25.03 321 LEU B O 1
ATOM 3864 N N . ARG B 1 259 ? 26.705 0.822 -34.385 1.00 26.07 322 ARG B N 1
ATOM 3865 C CA . ARG B 1 259 ? 27.119 1.356 -35.710 1.00 26.64 322 ARG B CA 1
ATOM 3866 C C . ARG B 1 259 ? 26.167 2.406 -36.233 1.00 27.78 322 ARG B C 1
ATOM 3867 O O . ARG B 1 259 ? 26.602 3.357 -36.828 1.00 28.97 322 ARG B O 1
ATOM 3875 N N . HIS B 1 260 ? 24.887 2.246 -35.968 1.00 28.41 323 HIS B N 1
ATOM 3876 C CA . HIS B 1 260 ? 23.881 3.178 -36.412 1.00 30.59 323 HIS B CA 1
ATOM 3877 C C . HIS B 1 260 ? 24.011 4.492 -35.615 1.00 30.06 323 HIS B C 1
ATOM 3878 O O . HIS B 1 260 ? 23.958 5.602 -36.176 1.00 30.30 323 HIS B O 1
ATOM 3885 N N . ARG B 1 261 ? 24.237 4.375 -34.305 1.00 29.31 324 ARG B N 1
ATOM 3886 C CA . ARG B 1 261 ? 24.460 5.533 -33.472 1.00 27.87 324 ARG B CA 1
ATOM 3887 C C . ARG B 1 261 ? 25.735 6.278 -33.890 1.00 27.32 324 ARG B C 1
ATOM 3888 O O . ARG B 1 261 ? 25.735 7.478 -33.948 1.00 27.01 324 ARG B O 1
ATOM 3896 N N . CYS B 1 262 ? 26.824 5.592 -34.171 1.00 27.86 325 CYS B N 1
ATOM 3897 C CA . CYS B 1 262 ? 28.044 6.293 -34.645 1.00 29.62 325 CYS B CA 1
ATOM 3898 C C . CYS B 1 262 ? 27.778 7.170 -35.892 1.00 30.74 325 CYS B C 1
ATOM 3899 O O . CYS B 1 262 ? 28.264 8.257 -35.999 1.00 30.15 325 CYS B O 1
ATOM 3902 N N . GLN B 1 263 ? 26.988 6.634 -36.809 1.00 32.52 326 GLN B N 1
ATOM 3903 C CA . GLN B 1 263 ? 26.634 7.274 -38.067 1.00 33.80 326 GLN B CA 1
ATOM 3904 C C . GLN B 1 263 ? 25.794 8.536 -37.806 1.00 33.69 326 GLN B C 1
ATOM 3905 O O . GLN B 1 263 ? 26.047 9.575 -38.406 1.00 32.88 326 GLN B O 1
ATOM 3911 N N . LEU B 1 264 ? 24.839 8.451 -36.892 1.00 34.24 327 LEU B N 1
ATOM 3912 C CA . LEU B 1 264 ? 24.052 9.594 -36.498 1.00 35.32 327 LEU B CA 1
ATOM 3913 C C . LEU B 1 264 ? 24.883 10.711 -35.800 1.00 35.76 327 LEU B C 1
ATOM 3914 O O . LEU B 1 264 ? 24.618 11.909 -36.011 1.00 35.17 327 LEU B O 1
ATOM 3919 N N . LEU B 1 265 ? 25.871 10.342 -34.991 1.00 35.92 328 LEU B N 1
ATOM 3920 C CA . LEU B 1 265 ? 26.564 11.318 -34.145 1.00 37.03 328 LEU B CA 1
ATOM 3921 C C . LEU B 1 265 ? 27.770 11.968 -34.813 1.00 39.55 328 LEU B C 1
ATOM 3922 O O . LEU B 1 265 ? 28.168 13.090 -34.458 1.00 37.92 328 LEU B O 1
ATOM 3927 N N . GLN B 1 266 ? 28.338 11.215 -35.762 1.00 42.47 329 GLN B N 1
ATOM 3928 C CA . GLN B 1 266 ? 29.406 11.613 -36.676 1.00 44.97 329 GLN B CA 1
ATOM 3929 C C . GLN B 1 266 ? 29.345 13.100 -37.093 1.00 45.74 329 GLN B C 1
ATOM 3930 O O . GLN B 1 266 ? 30.378 13.736 -37.196 1.00 45.09 329 GLN B O 1
ATOM 3936 N N . GLN B 1 267 ? 28.143 13.651 -37.274 1.00 47.04 330 GLN B N 1
ATOM 3937 C CA . GLN B 1 267 ? 27.980 15.049 -37.671 1.00 48.38 330 GLN B CA 1
ATOM 3938 C C . GLN B 1 267 ? 27.236 15.985 -36.658 1.00 49.07 330 GLN B C 1
ATOM 3939 O O . GLN B 1 267 ? 26.352 16.835 -37.010 1.00 48.77 330 GLN B O 1
ATOM 3945 N N . HIS B 1 268 ? 27.679 15.835 -35.408 1.00 48.47 331 HIS B N 1
ATOM 3946 C CA . HIS B 1 268 ? 27.297 16.654 -34.279 1.00 48.09 331 HIS B CA 1
ATOM 3947 C C . HIS B 1 268 ? 28.516 16.631 -33.305 1.00 46.74 331 HIS B C 1
ATOM 3948 O O . HIS B 1 268 ? 28.647 15.745 -32.453 1.00 47.15 331 HIS B O 1
ATOM 3955 N N . GLU B 1 269 ? 29.424 17.587 -33.438 1.00 44.84 332 GLU B N 1
ATOM 3956 C CA . GLU B 1 269 ? 30.516 17.757 -32.472 1.00 43.13 332 GLU B CA 1
ATOM 3957 C C . GLU B 1 269 ? 30.008 17.952 -31.033 1.00 41.31 332 GLU B C 1
ATOM 3958 O O . GLU B 1 269 ? 30.734 17.687 -30.089 1.00 41.26 332 GLU B O 1
ATOM 3964 N N . GLU B 1 270 ? 28.768 18.373 -30.829 1.00 39.52 333 GLU B N 1
ATOM 3965 C CA . GLU B 1 270 ? 28.273 18.461 -29.449 1.00 39.01 333 GLU B CA 1
ATOM 3966 C C . GLU B 1 270 ? 27.979 17.103 -28.812 1.00 38.41 333 GLU B C 1
ATOM 3967 O O . GLU B 1 270 ? 27.667 17.053 -27.637 1.00 38.67 333 GLU B O 1
ATOM 3973 N N . TYR B 1 271 ? 28.120 16.015 -29.579 1.00 37.95 334 TYR B N 1
ATOM 3974 C CA . TYR B 1 271 ? 27.881 14.639 -29.113 1.00 37.49 334 TYR B CA 1
ATOM 3975 C C . TYR B 1 271 ? 29.138 13.797 -29.221 1.00 36.44 334 TYR B C 1
ATOM 3976 O O . TYR B 1 271 ? 29.091 12.597 -29.306 1.00 36.45 334 TYR B O 1
ATOM 3985 N N . GLN B 1 272 ? 30.285 14.446 -29.176 1.00 35.66 335 GLN B N 1
ATOM 3986 C CA . GLN B 1 272 ? 31.553 13.754 -29.325 1.00 35.79 335 GLN B CA 1
ATOM 3987 C C . GLN B 1 272 ? 31.859 12.738 -28.223 1.00 34.01 335 GLN B C 1
ATOM 3988 O O . GLN B 1 272 ? 32.540 11.731 -28.469 1.00 32.66 335 GLN B O 1
ATOM 3994 N N . GLU B 1 273 ? 31.444 13.038 -26.999 1.00 32.34 336 GLU B N 1
ATOM 3995 C CA . GLU B 1 273 ? 31.737 12.135 -25.864 1.00 32.91 336 GLU B CA 1
ATOM 3996 C C . GLU B 1 273 ? 30.951 10.845 -26.026 1.00 30.38 336 GLU B C 1
ATOM 3997 O O . GLU B 1 273 ? 31.523 9.764 -25.915 1.00 28.83 336 GLU B O 1
ATOM 4003 N N . GLU B 1 274 ? 29.657 10.968 -26.324 1.00 28.79 337 GLU B N 1
ATOM 4004 C CA . GLU B 1 274 ? 28.835 9.804 -26.603 1.00 28.54 337 GLU B CA 1
ATOM 4005 C C . GLU B 1 274 ? 29.404 8.959 -27.744 1.00 28.83 337 GLU B C 1
ATOM 4006 O O . GLU B 1 274 ? 29.451 7.733 -27.646 1.00 27.74 337 GLU B O 1
ATOM 4012 N N . LEU B 1 275 ? 29.785 9.628 -28.840 1.00 29.52 338 LEU B N 1
ATOM 4013 C CA . LEU B 1 275 ? 30.440 8.992 -30.009 1.00 28.99 338 LEU B CA 1
ATOM 4014 C C . LEU B 1 275 ? 31.578 8.122 -29.588 1.00 29.33 338 LEU B C 1
ATOM 4015 O O . LEU B 1 275 ? 31.627 6.946 -29.973 1.00 28.68 338 LEU B O 1
ATOM 4020 N N . GLU B 1 276 ? 32.505 8.681 -28.805 1.00 30.24 339 GLU B N 1
ATOM 4021 C CA . GLU B 1 276 ? 33.713 7.934 -28.407 1.00 30.92 339 GLU B CA 1
ATOM 4022 C C . GLU B 1 276 ? 33.362 6.782 -27.436 1.00 28.74 339 GLU B C 1
ATOM 4023 O O . GLU B 1 276 ? 33.996 5.749 -27.483 1.00 28.38 339 GLU B O 1
ATOM 4029 N N . PHE B 1 277 ? 32.333 6.923 -26.610 1.00 26.80 340 PHE B N 1
ATOM 4030 C CA . PHE B 1 277 ? 31.872 5.750 -25.850 1.00 25.60 340 PHE B CA 1
ATOM 4031 C C . PHE B 1 277 ? 31.410 4.658 -26.843 1.00 24.32 340 PHE B C 1
ATOM 4032 O O . PHE B 1 277 ? 31.794 3.514 -26.722 1.00 22.42 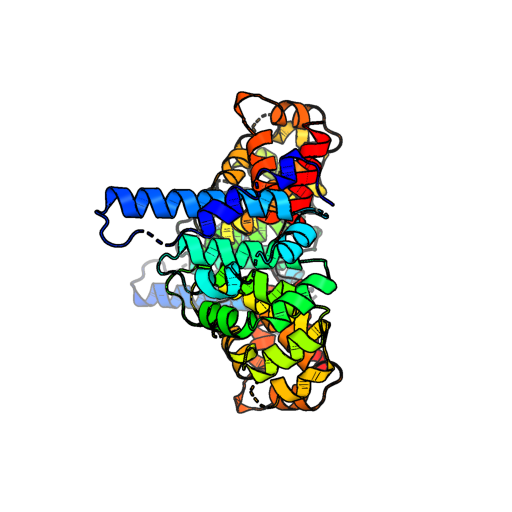340 PHE B O 1
ATOM 4040 N N . CYS B 1 278 ? 30.601 5.013 -27.832 1.00 24.24 341 CYS B N 1
ATOM 4041 C CA . CYS B 1 278 ? 30.154 4.056 -28.817 1.00 24.49 341 CYS B CA 1
ATOM 4042 C C . CYS B 1 278 ? 31.313 3.377 -29.543 1.00 25.13 341 CYS B C 1
ATOM 4043 O O . CYS B 1 278 ? 31.275 2.146 -29.768 1.00 22.77 341 CYS B O 1
ATOM 4046 N N . GLU B 1 279 ? 32.317 4.182 -29.931 1.00 26.30 342 GLU B N 1
ATOM 4047 C CA . GLU B 1 279 ? 33.512 3.679 -30.639 1.00 27.50 342 GLU B CA 1
ATOM 4048 C C . GLU B 1 279 ? 34.323 2.794 -29.725 1.00 27.21 342 GLU B C 1
ATOM 4049 O O . GLU B 1 279 ? 34.823 1.790 -30.145 1.00 27.39 342 GLU B O 1
ATOM 4055 N N . LYS B 1 280 ? 34.453 3.133 -28.465 1.00 27.72 343 LYS B N 1
ATOM 4056 C CA . LYS B 1 280 ? 35.112 2.198 -27.521 1.00 28.14 343 LYS B CA 1
ATOM 4057 C C . LYS B 1 280 ? 34.360 0.873 -27.334 1.00 27.66 343 LYS B C 1
ATOM 4058 O O . LYS B 1 280 ? 34.957 -0.185 -27.306 1.00 28.19 343 LYS B O 1
ATOM 4064 N N . LEU B 1 281 ? 33.052 0.907 -27.213 1.00 26.60 344 LEU B N 1
ATOM 4065 C CA . LEU B 1 281 ? 32.307 -0.318 -27.125 1.00 26.94 344 LEU B CA 1
ATOM 4066 C C . LEU B 1 281 ? 32.506 -1.198 -28.373 1.00 27.11 344 LEU B C 1
ATOM 4067 O O . LEU B 1 281 ? 32.674 -2.412 -28.248 1.00 26.37 344 LEU B O 1
ATOM 4072 N N . LEU B 1 282 ? 32.548 -0.571 -29.551 1.00 27.58 345 LEU B N 1
ATOM 4073 C CA . LEU B 1 282 ? 32.756 -1.293 -30.801 1.00 27.96 345 LEU B CA 1
ATOM 4074 C C . LEU B 1 282 ? 34.123 -1.967 -30.907 1.00 28.90 345 LEU B C 1
ATOM 4075 O O . LEU B 1 282 ? 34.209 -3.116 -31.328 1.00 29.47 345 LEU B O 1
ATOM 4080 N N . GLN B 1 283 ? 35.174 -1.254 -30.541 1.00 30.39 346 GLN B N 1
ATOM 4081 C CA . GLN B 1 283 ? 36.529 -1.760 -30.572 1.00 32.09 346 GLN B CA 1
ATOM 4082 C C . GLN B 1 283 ? 36.664 -2.928 -29.558 1.00 32.69 346 GLN B C 1
ATOM 4083 O O . GLN B 1 283 ? 37.232 -3.991 -29.863 1.00 33.00 346 GLN B O 1
ATOM 4089 N N . THR B 1 284 ? 36.098 -2.743 -28.362 1.00 32.03 347 THR B N 1
ATOM 4090 C CA . THR B 1 284 ? 36.230 -3.721 -27.309 1.00 32.12 347 THR B CA 1
ATOM 4091 C C . THR B 1 284 ? 35.440 -4.981 -27.622 1.00 31.26 347 THR B C 1
ATOM 4092 O O . THR B 1 284 ? 35.949 -6.071 -27.450 1.00 31.23 347 THR B O 1
ATOM 4096 N N . CYS B 1 285 ? 34.206 -4.836 -28.088 1.00 31.28 348 CYS B N 1
ATOM 4097 C CA . CYS B 1 285 ? 33.282 -5.966 -28.188 1.00 30.46 348 CYS B CA 1
ATOM 4098 C C . CYS B 1 285 ? 33.112 -6.614 -29.592 1.00 32.30 348 CYS B C 1
ATOM 4099 O O . CYS B 1 285 ? 32.861 -7.831 -29.736 1.00 30.57 348 CYS B O 1
ATOM 4102 N N . PHE B 1 286 ? 33.264 -5.800 -30.625 1.00 33.91 349 PHE B N 1
ATOM 4103 C CA . PHE B 1 286 ? 32.906 -6.191 -31.983 1.00 36.29 349 PHE B CA 1
ATOM 4104 C C . PHE B 1 286 ? 34.028 -5.885 -32.998 1.00 39.34 349 PHE B C 1
ATOM 4105 O O . PHE B 1 286 ? 33.774 -5.667 -34.175 1.00 39.90 349 PHE B O 1
ATOM 4113 N N . SER B 1 287 ? 35.268 -5.883 -32.526 1.00 42.95 350 SER B N 1
ATOM 4114 C CA . SER B 1 287 ? 36.394 -5.436 -33.323 1.00 45.91 350 SER B CA 1
ATOM 4115 C C . SER B 1 287 ? 37.682 -5.821 -32.601 1.00 47.46 350 SER B C 1
ATOM 4116 O O . SER B 1 287 ? 37.821 -6.899 -32.006 1.00 49.28 350 SER B O 1
#

Foldseek 3Di:
DDDPVLVVLVVLVVLLVDDPPDDDDVVVVVSVVSNLVSLVSLLVQLLDVSLVVCVVVVVCSLQVEQCPDPDPSSNLSSLLSLLSNQAPDQVSLVVCVVSVNLLSLLCQLQPPPDPSSNQSSLSNLLSNQQVHPVSVVVCVVSVVVVSLVLCDDDVVSLLSSLQSLLSNLVRPVVCLVVVLCPLLVLLVVLPPDDDPSNLSSLSNLLSSLVVHVSSLVNCQPVVSVNLVSLVVVLVVCVPVPVCVSSNVSSVSSCVRRVD/DDDPVLVVLVVLVVLLPDDDDDDDPVVVVVSVVSNLVSLVSLLVQLLDVSLVVCVVVVVCSLQVEQCPDPDLSSNLSSLLSLLSNLQPDLVSLVVCVVSVNLLSLLCQLQPPPDPSNNVSSLSNLLSNQAVHPVSVVVCVVSVVVVSLVLCDDDVVSLQSSLQSLLRCLVRPVVCLVVVLVPLLVLLVVLPPDDDPSNLSSLSSLLSSLPVHVSSLVNCQPPVSCNLVSLVVVLVVCVPPPVCVSSNVSSVSNCVRRPD

GO terms:
  GO:0005576 extracellular region (C, IDA)
  GO:0140313 molecular sequestering activity (F, IDA)
  GO:0031625 ubiquitin protein ligase binding (F, IPI)
  GO:0004857 enzyme inhibitor activity (F, TAS)
  GO:0006457 protein folding (P, TAS)
  GO:0005515 protein binding (F, IPI)
  GO:0031398 positive regulation of protein ubiquitination (P, IDA)
  GO:0032436 positive regulation of proteasomal ubiquitin-dependent protein catabolic process (P, IDA)